Protein AF-A0A399Y6B8-F1 (afdb_monomer)

Foldseek 3Di:
DPDQADFQDFDDAAEEEFAAAPFADAQAKDKDQALVSVCVHGPVPVPDGALRNVLQVLLRLLANGMYIYHHFPHHDLCRLQPDLAGTRPLSDDDQHAEYEYRNDALVCLVSVQSVLVVCVVNLHAYEHEHDQPDALVNLLVSLVSNDPNQLRYQYEDHFFWAADPNDTDTHTCRSNLNNLCNNVVVLNNLDQCWDPSNAGGRTQFGSDAHDPVSLVVCLLQNYWYWHQDPVGIGTGHFFTNCLNPDPDPLSTGNSNVSLVSSLLVSLQVSLLVLAQAQPDPCNQVSSQVSSLVVQVVCVVSVQFDDPDSVQAKGKGWDCVAADPVCNVVQWTKIWMWGHRDGGNDTDIDIDIDHNYHPPLQDADAPVVLVVVQVVVCSSSVHEEDEDELVVLADPDPVSNLVSLLVVLQVCLSRVGAYEYEQVVVRVVDVPRSVSNVVSCVVSVHHYHHYHPDD

Structure (mmCIF, N/CA/C/O backbone):
data_AF-A0A399Y6B8-F1
#
_entry.id   AF-A0A399Y6B8-F1
#
loop_
_atom_site.group_PDB
_atom_site.id
_atom_site.type_symbol
_atom_site.label_atom_id
_atom_site.label_alt_id
_atom_site.label_comp_id
_atom_site.label_asym_id
_atom_site.label_entity_id
_atom_site.label_seq_id
_atom_site.pdbx_PDB_ins_code
_atom_site.Cartn_x
_atom_site.Cartn_y
_atom_site.Cartn_z
_atom_site.occupancy
_atom_site.B_iso_or_equiv
_atom_site.auth_seq_id
_atom_site.auth_comp_id
_atom_site.auth_asym_id
_atom_site.auth_atom_id
_atom_site.pdbx_PDB_model_num
ATOM 1 N N . MET A 1 1 ? 26.003 -19.793 -24.626 1.00 38.78 1 MET A N 1
ATOM 2 C CA . MET A 1 1 ? 24.559 -19.650 -24.885 1.00 38.78 1 MET A CA 1
ATOM 3 C C . MET A 1 1 ? 23.983 -18.929 -23.680 1.00 38.78 1 MET A C 1
ATOM 5 O O . MET A 1 1 ? 23.964 -19.513 -22.605 1.00 38.78 1 MET A O 1
ATOM 9 N N . GLN A 1 2 ? 23.714 -17.629 -23.793 1.00 49.53 2 GLN A N 1
ATOM 10 C CA . GLN A 1 2 ? 23.187 -16.850 -22.671 1.00 49.53 2 GLN A CA 1
ATOM 11 C C . GLN A 1 2 ? 21.729 -17.277 -22.486 1.00 49.53 2 GLN A C 1
ATOM 13 O O . GLN A 1 2 ? 20.959 -17.220 -23.441 1.00 49.53 2 GLN A O 1
ATOM 18 N N . THR A 1 3 ? 21.389 -17.809 -21.315 1.00 57.38 3 THR A N 1
ATOM 19 C CA . THR A 1 3 ? 20.020 -18.220 -20.988 1.00 57.38 3 THR A CA 1
ATOM 20 C C . THR A 1 3 ? 19.087 -17.023 -21.138 1.00 57.38 3 THR A C 1
ATOM 22 O O . THR A 1 3 ? 19.416 -15.925 -20.676 1.00 57.38 3 THR A O 1
ATOM 25 N N . ASP A 1 4 ? 17.958 -17.227 -21.814 1.00 74.12 4 ASP A N 1
ATOM 26 C CA . ASP A 1 4 ? 16.903 -16.222 -21.922 1.00 74.12 4 ASP A CA 1
ATOM 27 C C . ASP A 1 4 ? 16.467 -15.819 -20.498 1.00 74.12 4 ASP A C 1
ATOM 29 O O . ASP A 1 4 ? 16.208 -16.713 -19.685 1.00 74.12 4 ASP A O 1
ATOM 33 N N . PRO A 1 5 ? 16.498 -14.525 -20.126 1.00 75.12 5 PRO A N 1
ATOM 34 C CA . PRO A 1 5 ? 16.112 -14.098 -18.786 1.00 75.12 5 PRO A CA 1
ATOM 35 C C . PRO A 1 5 ? 14.678 -14.511 -18.450 1.00 75.12 5 PRO A C 1
ATOM 37 O O . PRO A 1 5 ? 13.827 -14.618 -19.331 1.00 75.12 5 PRO A O 1
ATOM 40 N N . ALA A 1 6 ? 14.423 -14.734 -17.161 1.00 82.06 6 ALA A N 1
ATOM 41 C CA . ALA A 1 6 ? 13.108 -15.119 -16.666 1.00 82.06 6 ALA A CA 1
ATOM 42 C C . ALA A 1 6 ? 12.025 -14.093 -17.067 1.00 82.06 6 ALA A C 1
ATOM 44 O O . ALA A 1 6 ? 12.330 -12.908 -17.238 1.00 82.06 6 ALA A O 1
ATOM 45 N N . PRO A 1 7 ? 10.762 -14.528 -17.226 1.00 88.88 7 PRO A N 1
ATOM 46 C CA . PRO A 1 7 ? 9.652 -13.603 -17.412 1.00 88.88 7 PRO A CA 1
ATOM 47 C C . PRO A 1 7 ? 9.499 -12.685 -16.193 1.00 88.88 7 PRO A C 1
ATOM 49 O O . PRO A 1 7 ? 9.866 -13.049 -15.075 1.00 88.88 7 PRO A O 1
ATOM 52 N N . VAL A 1 8 ? 8.914 -11.508 -16.413 1.00 92.12 8 VAL A N 1
ATOM 53 C CA . VAL A 1 8 ? 8.528 -10.599 -15.329 1.00 92.12 8 VAL A CA 1
ATOM 54 C C . VAL A 1 8 ? 7.419 -11.262 -14.517 1.00 92.12 8 VAL A C 1
ATOM 56 O O . VAL A 1 8 ? 6.398 -11.675 -15.073 1.00 92.12 8 VAL A O 1
ATOM 59 N N . LEU A 1 9 ? 7.623 -11.361 -13.206 1.00 89.94 9 LEU A N 1
ATOM 60 C CA . LEU A 1 9 ? 6.633 -11.893 -12.277 1.00 89.94 9 LEU A CA 1
ATOM 61 C C . LEU A 1 9 ? 5.966 -10.748 -11.504 1.00 89.94 9 LEU A C 1
ATOM 63 O O . LEU A 1 9 ? 6.620 -9.738 -11.245 1.00 89.94 9 LEU A O 1
ATOM 67 N N . PRO A 1 10 ? 4.685 -10.895 -11.121 1.00 87.69 10 PRO A N 1
ATOM 68 C CA . PRO A 1 10 ? 4.019 -9.942 -10.241 1.00 87.69 10 PRO A CA 1
ATOM 69 C C . PRO A 1 10 ? 4.766 -9.804 -8.906 1.00 87.69 10 PRO A C 1
ATOM 71 O O . PRO A 1 10 ? 5.026 -10.805 -8.237 1.00 87.69 10 PRO A O 1
ATOM 74 N N . ALA A 1 11 ? 5.068 -8.572 -8.503 1.00 85.56 11 ALA A N 1
ATOM 75 C CA . ALA A 1 11 ? 5.650 -8.278 -7.199 1.00 85.56 11 ALA A CA 1
ATOM 76 C C . ALA A 1 11 ? 4.676 -8.661 -6.063 1.00 85.56 11 ALA A C 1
ATOM 78 O O . ALA A 1 11 ? 3.463 -8.446 -6.203 1.00 85.56 11 ALA A O 1
ATOM 79 N N . PRO A 1 12 ? 5.172 -9.208 -4.935 1.00 80.44 12 PRO A N 1
ATOM 80 C CA . PRO A 1 12 ? 4.326 -9.576 -3.804 1.00 80.44 12 PRO A CA 1
ATOM 81 C C . PRO A 1 12 ? 3.680 -8.341 -3.160 1.00 80.44 12 PRO A C 1
ATOM 83 O O . PRO A 1 12 ? 4.270 -7.263 -3.100 1.00 80.44 12 PRO A O 1
ATOM 86 N N . SER A 1 13 ? 2.463 -8.506 -2.639 1.00 83.31 13 SER A N 1
ATOM 87 C CA . SER A 1 13 ? 1.695 -7.442 -1.979 1.00 83.31 13 SER A CA 1
ATOM 88 C C . SER A 1 13 ? 1.702 -7.633 -0.460 1.00 83.31 13 SER A C 1
ATOM 90 O O . SER A 1 13 ? 0.689 -8.004 0.129 1.00 83.31 13 SER A O 1
ATOM 92 N N . THR A 1 14 ? 2.833 -7.358 0.190 1.00 90.25 14 THR A N 1
ATOM 93 C CA . THR A 1 14 ? 2.952 -7.459 1.655 1.00 90.25 14 THR A CA 1
ATOM 94 C C . THR A 1 14 ? 2.228 -6.301 2.351 1.00 90.25 14 THR A C 1
ATOM 96 O O . THR A 1 14 ? 2.382 -5.144 1.938 1.00 90.25 14 THR A O 1
ATOM 99 N N . THR A 1 15 ? 1.485 -6.600 3.422 1.00 97.06 15 THR A N 1
ATOM 100 C CA . THR A 1 15 ? 0.940 -5.604 4.362 1.00 97.06 15 THR A CA 1
ATOM 101 C C . THR A 1 15 ? 1.809 -5.554 5.616 1.00 97.06 15 THR A C 1
ATOM 103 O O . THR A 1 15 ? 2.129 -6.597 6.188 1.00 97.06 15 THR A O 1
ATOM 106 N N . ALA A 1 16 ? 2.190 -4.353 6.045 1.00 98.12 16 ALA A N 1
ATOM 107 C CA . ALA A 1 16 ? 2.964 -4.120 7.255 1.00 98.12 16 ALA A CA 1
ATOM 108 C C . ALA A 1 16 ? 2.113 -3.446 8.338 1.00 98.12 16 ALA A C 1
ATOM 110 O O . ALA A 1 16 ? 1.445 -2.444 8.075 1.00 98.12 16 ALA A O 1
ATOM 111 N N . PHE A 1 17 ? 2.187 -3.967 9.560 1.00 98.75 17 PHE A N 1
ATOM 112 C CA . PHE A 1 17 ? 1.566 -3.402 10.752 1.00 98.75 17 PHE A CA 1
ATOM 113 C C . PHE A 1 17 ? 2.637 -2.969 11.741 1.00 98.75 17 PHE A C 1
ATOM 115 O O . PHE A 1 17 ? 3.574 -3.719 12.022 1.00 98.75 17 PHE A O 1
ATOM 122 N N . VAL A 1 18 ? 2.475 -1.776 12.304 1.00 98.62 18 VAL A N 1
ATOM 123 C CA . VAL A 1 18 ? 3.357 -1.256 13.350 1.00 98.62 18 VAL A CA 1
ATOM 124 C C . VAL A 1 18 ? 2.509 -0.697 14.477 1.00 98.62 18 VAL A C 1
ATOM 126 O O . VAL A 1 18 ? 1.580 0.067 14.227 1.00 98.62 18 VAL A O 1
ATOM 129 N N . GLY A 1 19 ? 2.825 -1.051 15.717 1.00 97.75 19 GLY A N 1
ATOM 130 C CA . GLY A 1 19 ? 2.137 -0.497 16.879 1.00 97.75 19 GLY A CA 1
ATOM 131 C C . GLY A 1 19 ? 2.473 -1.212 18.183 1.00 97.75 19 GLY A C 1
ATOM 132 O O . GLY A 1 19 ? 3.302 -2.125 18.200 1.00 97.75 19 GLY A O 1
ATOM 133 N N . PRO A 1 20 ? 1.849 -0.810 19.297 1.00 96.00 20 PRO A N 1
ATOM 134 C CA . PRO A 1 20 ? 2.116 -1.413 20.593 1.00 96.00 20 PRO A CA 1
ATOM 135 C C . PRO A 1 20 ? 1.475 -2.802 20.698 1.00 96.00 20 PRO A C 1
ATOM 137 O O . PRO A 1 20 ? 0.312 -2.981 20.351 1.00 96.00 20 PRO A O 1
ATOM 140 N N . ALA A 1 21 ? 2.197 -3.761 21.271 1.00 95.75 21 ALA A N 1
ATOM 141 C CA . ALA A 1 21 ? 1.673 -5.065 21.691 1.00 95.75 21 ALA A CA 1
ATOM 142 C C . ALA A 1 21 ? 2.100 -5.370 23.133 1.00 95.75 21 ALA A C 1
ATOM 144 O O . ALA A 1 21 ? 3.088 -4.810 23.626 1.00 95.75 21 ALA A O 1
ATOM 145 N N . ALA A 1 22 ? 1.372 -6.262 23.808 1.00 93.56 22 ALA A N 1
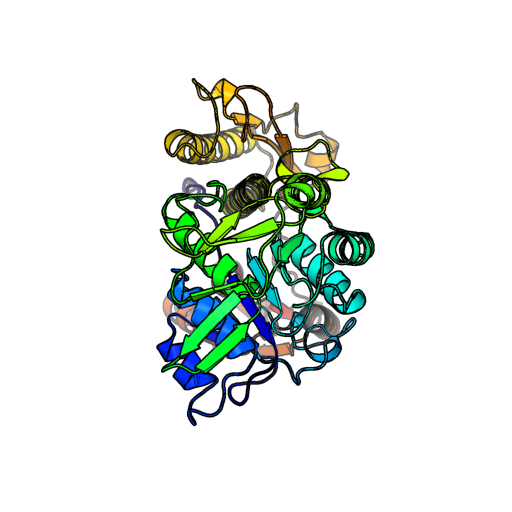ATOM 146 C CA . ALA A 1 22 ? 1.707 -6.703 25.163 1.00 93.56 22 ALA A CA 1
ATOM 147 C C . ALA A 1 22 ? 2.935 -7.635 25.181 1.00 93.56 22 ALA A C 1
ATOM 149 O O . ALA A 1 22 ? 3.829 -7.469 26.015 1.00 93.56 22 ALA A O 1
ATOM 150 N N . HIS A 1 23 ? 3.022 -8.552 24.214 1.00 94.81 23 HIS A N 1
ATOM 151 C CA . HIS A 1 23 ? 4.106 -9.531 24.074 1.00 94.81 23 HIS A CA 1
ATOM 152 C C . HIS A 1 23 ? 4.770 -9.444 22.700 1.00 94.81 23 HIS A C 1
ATOM 154 O O . HIS A 1 23 ? 4.447 -8.565 21.911 1.00 94.81 23 HIS A O 1
ATOM 160 N N . GLY A 1 24 ? 5.727 -10.330 22.430 1.00 93.38 24 GLY A N 1
ATOM 161 C CA . GLY A 1 24 ? 6.474 -10.373 21.175 1.00 93.38 24 GLY A CA 1
ATOM 162 C C . GLY A 1 24 ?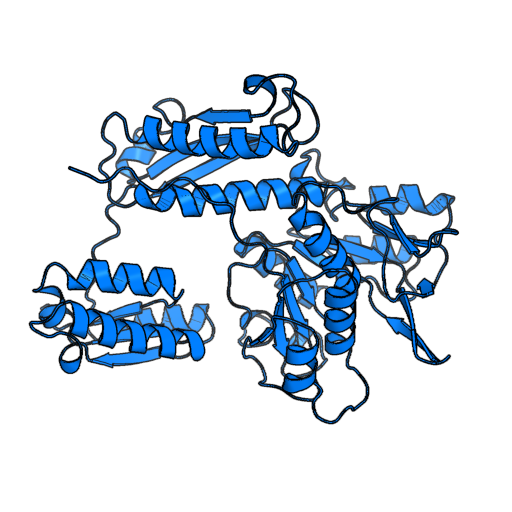 7.732 -9.497 21.181 1.00 93.38 24 GLY A C 1
ATOM 163 O O . GLY A 1 24 ? 7.926 -8.672 22.083 1.00 93.38 24 GLY A O 1
ATOM 164 N N . PRO A 1 25 ? 8.630 -9.689 20.204 1.00 92.31 25 PRO A N 1
ATOM 165 C CA . PRO A 1 25 ? 9.885 -8.958 20.145 1.00 92.31 25 PRO A CA 1
ATOM 166 C C . PRO A 1 25 ? 9.651 -7.488 19.780 1.00 92.31 25 PRO A C 1
ATOM 168 O O . PRO A 1 25 ? 8.952 -7.181 18.820 1.00 92.31 25 PRO A O 1
ATOM 171 N N . VAL A 1 26 ? 10.244 -6.581 20.553 1.00 92.94 26 VAL A N 1
ATOM 172 C CA . VAL A 1 26 ? 10.183 -5.134 20.302 1.00 92.94 26 VAL A CA 1
ATOM 173 C C . VAL A 1 26 ? 11.139 -4.773 19.170 1.00 92.94 26 VAL A C 1
ATOM 175 O O . VAL A 1 26 ? 12.270 -5.258 19.150 1.00 92.94 26 VAL A O 1
ATOM 178 N N . ASP A 1 27 ? 10.685 -3.924 18.249 1.00 88.12 27 ASP A N 1
ATOM 179 C CA . ASP A 1 27 ? 11.457 -3.386 17.125 1.00 88.12 27 ASP A CA 1
ATOM 180 C C . ASP A 1 27 ? 12.071 -4.453 16.205 1.00 88.12 27 ASP A C 1
ATOM 182 O O . ASP A 1 27 ? 13.015 -4.182 15.463 1.00 88.12 27 ASP A O 1
ATOM 186 N N . MET A 1 28 ? 11.522 -5.671 16.221 1.00 87.56 28 MET A N 1
ATOM 187 C CA . MET A 1 28 ? 11.885 -6.723 15.279 1.00 87.56 28 MET A CA 1
ATOM 188 C C . MET A 1 28 ? 10.677 -7.114 14.430 1.00 87.56 28 MET A C 1
ATOM 190 O O . MET A 1 28 ? 9.595 -7.336 14.979 1.00 87.56 28 MET A O 1
ATOM 194 N N . PRO A 1 29 ? 10.847 -7.242 13.105 1.00 91.94 29 PRO A N 1
ATOM 195 C CA . PRO A 1 29 ? 9.776 -7.694 12.238 1.00 91.94 29 PRO A CA 1
ATOM 196 C C . PRO A 1 29 ? 9.503 -9.181 12.431 1.00 91.94 29 PRO A C 1
ATOM 198 O O . PRO A 1 29 ? 10.412 -10.011 12.383 1.00 91.94 29 PRO A O 1
ATOM 201 N N . VAL A 1 30 ? 8.227 -9.517 12.580 1.00 91.94 30 VAL A N 1
ATOM 202 C CA . VAL A 1 30 ? 7.742 -10.895 12.607 1.00 91.94 30 VAL A CA 1
ATOM 203 C C . VAL A 1 30 ? 6.808 -11.099 11.423 1.00 91.94 30 VAL A C 1
ATOM 205 O O . VAL A 1 30 ? 5.856 -10.344 11.236 1.00 91.94 30 VAL A O 1
ATOM 208 N N . ARG A 1 31 ? 7.089 -12.112 10.601 1.00 94.88 31 ARG A N 1
ATOM 209 C CA . ARG A 1 31 ? 6.158 -12.562 9.560 1.00 94.88 31 ARG A CA 1
ATOM 210 C C . ARG A 1 31 ? 5.098 -13.445 10.199 1.00 94.88 31 ARG A C 1
ATOM 212 O O . ARG A 1 31 ? 5.444 -14.383 10.908 1.00 94.88 31 ARG A O 1
ATOM 219 N N . ILE A 1 32 ? 3.844 -13.130 9.923 1.00 93.44 32 ILE A N 1
ATOM 220 C CA . ILE A 1 32 ? 2.668 -13.804 10.459 1.00 93.44 32 ILE A CA 1
ATOM 221 C C . ILE A 1 32 ? 1.870 -14.342 9.269 1.00 93.44 32 ILE A C 1
ATOM 223 O O . ILE A 1 32 ? 1.490 -13.562 8.388 1.00 93.44 32 ILE A O 1
ATOM 227 N N . ALA A 1 33 ? 1.650 -15.658 9.222 1.00 92.81 33 ALA A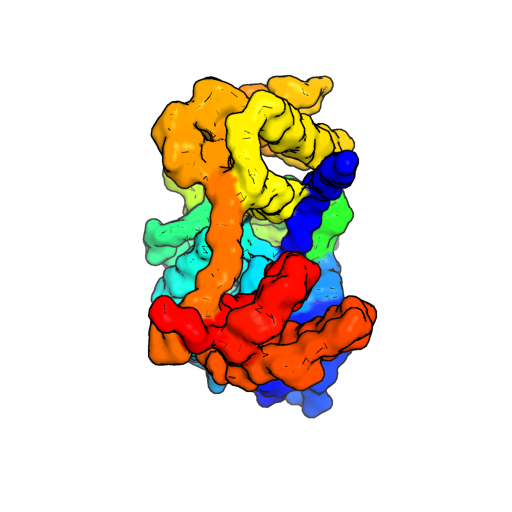 N 1
ATOM 228 C CA . ALA A 1 33 ? 0.925 -16.307 8.129 1.00 92.81 33 ALA A CA 1
ATOM 229 C C . ALA A 1 33 ? -0.584 -16.404 8.395 1.00 92.81 33 ALA A C 1
ATOM 231 O O . ALA A 1 33 ? -1.370 -16.513 7.459 1.00 92.81 33 ALA A O 1
ATOM 232 N N . ASP A 1 34 ? -1.008 -16.350 9.655 1.00 94.56 34 ASP A N 1
ATOM 233 C CA . ASP A 1 34 ? -2.416 -16.347 10.035 1.00 94.56 34 ASP A CA 1
ATOM 234 C C . ASP A 1 34 ? -2.641 -15.707 11.416 1.00 94.56 34 ASP A C 1
ATOM 236 O O . ASP A 1 34 ? -1.721 -15.242 12.090 1.00 94.56 34 ASP A O 1
ATOM 240 N N . LEU A 1 35 ? -3.898 -15.671 11.859 1.00 95.50 35 LEU A N 1
ATOM 241 C CA . LEU A 1 35 ? -4.234 -15.118 13.167 1.00 95.50 35 LEU A CA 1
ATOM 242 C C . LEU A 1 35 ? -3.664 -15.945 14.337 1.00 95.50 35 LEU A C 1
ATOM 244 O O . LEU A 1 35 ? -3.378 -15.382 15.394 1.00 95.50 35 LEU A O 1
ATOM 248 N N . ALA A 1 36 ? -3.489 -17.260 14.182 1.00 95.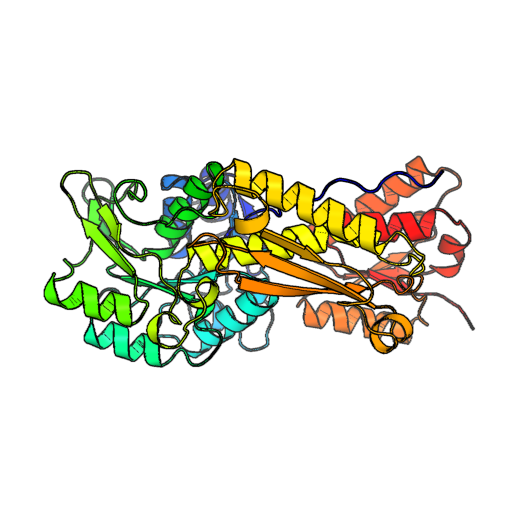88 36 ALA A N 1
ATOM 249 C CA . ALA A 1 36 ? -2.966 -18.105 15.254 1.00 95.88 36 ALA A CA 1
ATOM 250 C C . ALA A 1 36 ? -1.491 -17.783 15.537 1.00 95.88 36 ALA A C 1
ATOM 252 O O . ALA A 1 36 ? -1.112 -17.671 16.705 1.00 95.88 36 ALA A O 1
ATOM 253 N N . ASP A 1 37 ? -0.698 -17.535 14.491 1.00 95.44 37 ASP A N 1
ATOM 254 C CA . ASP A 1 37 ? 0.680 -17.043 14.600 1.00 95.44 37 ASP A CA 1
ATOM 255 C C . ASP A 1 37 ? 0.750 -15.711 15.370 1.00 95.44 37 ASP A C 1
ATOM 257 O O . ASP A 1 37 ? 1.610 -15.527 16.243 1.00 95.44 37 ASP A O 1
ATOM 261 N N . HIS A 1 38 ? -0.172 -14.782 15.075 1.00 96.44 38 HIS A N 1
ATOM 262 C CA . HIS A 1 38 ? -0.243 -13.484 15.758 1.00 96.44 38 HIS A CA 1
ATOM 263 C C . HIS A 1 38 ? -0.544 -13.658 17.244 1.00 96.44 38 HIS A C 1
ATOM 265 O O . HIS A 1 38 ? 0.188 -13.143 18.091 1.00 96.44 38 HIS A O 1
ATOM 271 N N . VAL A 1 39 ? -1.589 -14.425 17.569 1.00 96.31 39 VAL A N 1
ATOM 272 C CA . VAL A 1 39 ? -2.002 -14.676 18.955 1.00 96.31 39 VAL A CA 1
ATOM 273 C C . VAL A 1 39 ? -0.887 -15.368 19.736 1.00 96.31 39 VAL A C 1
ATOM 275 O O . VAL A 1 39 ? -0.581 -14.946 20.850 1.00 96.31 39 VAL A O 1
ATOM 278 N N . ALA A 1 40 ? -0.222 -16.367 19.152 1.00 96.00 40 ALA A N 1
ATOM 279 C CA . ALA A 1 40 ? 0.886 -17.065 19.799 1.00 96.00 40 ALA A CA 1
ATOM 280 C C . ALA A 1 40 ? 2.083 -16.141 20.095 1.00 96.00 40 ALA A C 1
ATOM 282 O O . ALA A 1 40 ? 2.751 -16.306 21.116 1.00 96.00 40 ALA A O 1
ATOM 283 N N . THR A 1 41 ? 2.351 -15.164 19.224 1.00 95.38 41 THR A N 1
ATOM 284 C CA . THR A 1 41 ? 3.524 -14.285 19.340 1.00 95.38 41 THR A CA 1
ATOM 285 C C . THR A 1 41 ? 3.267 -13.056 20.213 1.00 95.38 41 THR A C 1
ATOM 287 O O . THR A 1 41 ? 4.085 -12.716 21.072 1.00 95.38 41 THR A O 1
ATOM 290 N N . PHE A 1 42 ? 2.149 -12.366 19.985 1.00 96.31 42 PHE A N 1
ATOM 291 C CA . PHE A 1 42 ? 1.874 -11.038 20.541 1.00 96.31 42 PHE A CA 1
ATOM 292 C C . PHE A 1 42 ? 0.807 -11.046 21.646 1.00 96.31 42 PHE A C 1
ATOM 294 O O . PHE A 1 42 ? 0.802 -10.138 22.486 1.00 96.31 42 PHE A O 1
ATOM 301 N N . ARG A 1 43 ? -0.024 -12.100 21.723 1.00 95.06 43 ARG A N 1
ATOM 302 C CA . ARG A 1 43 ? -1.124 -12.237 22.697 1.00 95.06 43 ARG A CA 1
ATOM 303 C C . ARG A 1 43 ? -1.185 -13.601 23.437 1.00 95.06 43 ARG A C 1
ATOM 305 O O . ARG A 1 43 ? -2.294 -14.090 23.671 1.00 95.06 43 ARG A O 1
ATOM 312 N N . PRO A 1 44 ? -0.057 -14.215 23.863 1.00 93.75 44 PRO A N 1
ATOM 313 C CA . PRO A 1 44 ? -0.042 -15.571 24.432 1.00 93.75 44 PRO A CA 1
ATOM 314 C C . PRO A 1 44 ? -0.845 -15.707 25.734 1.00 93.75 44 PRO A C 1
ATOM 316 O O . PRO A 1 44 ? -1.447 -16.748 25.982 1.00 93.75 44 PRO A O 1
ATOM 319 N N . ASP A 1 45 ? -0.903 -14.644 26.538 1.00 91.56 45 ASP A N 1
ATOM 320 C CA . ASP A 1 45 ? -1.556 -14.658 27.852 1.00 91.56 45 ASP A CA 1
ATOM 321 C C . ASP A 1 45 ? -3.066 -14.372 27.784 1.00 91.56 45 ASP A C 1
ATOM 323 O O . ASP A 1 45 ? -3.742 -14.341 28.812 1.00 91.56 45 ASP A O 1
ATOM 327 N N . GLY A 1 46 ? -3.609 -14.11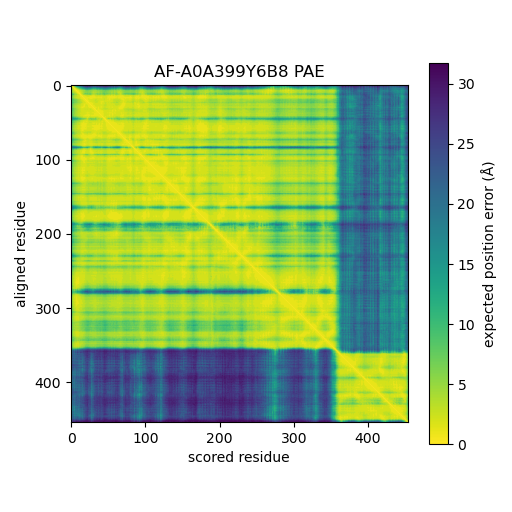4 26.586 1.00 86.12 46 GLY A N 1
ATOM 328 C CA . GLY A 1 46 ? -5.032 -13.810 26.403 1.00 86.12 46 GLY A CA 1
ATOM 329 C C . GLY A 1 46 ? -5.499 -12.511 27.072 1.00 86.12 46 GLY A C 1
ATOM 330 O O . GLY A 1 46 ? -6.693 -12.354 27.314 1.00 86.12 46 GLY A O 1
ATOM 331 N N . GLY A 1 47 ? -4.575 -11.595 27.386 1.00 88.31 47 GLY A N 1
ATOM 332 C CA . GLY A 1 47 ? -4.895 -10.260 27.894 1.00 88.31 47 GLY A CA 1
ATOM 333 C C . GLY A 1 47 ? -5.729 -9.424 26.908 1.00 88.31 47 GLY A C 1
ATOM 334 O O . GLY A 1 47 ? -5.927 -9.839 25.763 1.00 88.31 47 GLY A O 1
ATOM 335 N N . PRO A 1 48 ? -6.215 -8.243 27.337 1.00 89.62 48 PRO A N 1
ATOM 336 C CA . PRO A 1 48 ? -7.023 -7.380 26.481 1.00 89.62 48 PRO A CA 1
ATOM 337 C C . PRO A 1 48 ? -6.250 -6.993 25.207 1.00 89.62 48 PRO A C 1
ATOM 339 O O . PRO A 1 48 ? -5.051 -6.706 25.304 1.00 89.62 48 PRO A O 1
ATOM 342 N N . PRO A 1 49 ? -6.908 -6.975 24.033 1.00 91.94 49 PRO A N 1
ATOM 343 C CA . PRO A 1 49 ? -6.241 -6.676 22.773 1.00 91.94 49 PRO A CA 1
ATOM 344 C C . PRO A 1 49 ? -5.752 -5.226 22.749 1.00 91.94 49 PRO A C 1
ATOM 346 O O . PRO A 1 49 ? -6.455 -4.301 23.164 1.00 91.94 49 PRO A O 1
ATOM 349 N N . THR A 1 50 ? -4.536 -5.010 22.249 1.00 94.56 50 THR A N 1
ATOM 350 C CA . THR A 1 50 ? -4.068 -3.664 21.909 1.00 94.56 50 THR A CA 1
ATOM 351 C C . THR A 1 50 ? -4.657 -3.208 20.571 1.00 94.56 50 THR A C 1
ATOM 353 O O . THR A 1 50 ? -5.216 -3.995 19.809 1.00 94.56 50 THR A O 1
ATOM 356 N N . ALA A 1 51 ? -4.457 -1.933 20.220 1.00 92.50 51 ALA A N 1
ATOM 357 C CA . ALA A 1 51 ? -4.823 -1.434 18.893 1.00 92.50 51 ALA A CA 1
ATOM 358 C C . ALA A 1 51 ? -4.142 -2.218 17.751 1.00 92.50 51 ALA A C 1
ATOM 360 O O . ALA A 1 51 ? -4.724 -2.354 16.675 1.00 92.50 51 ALA A O 1
ATOM 361 N N . LEU A 1 52 ? -2.920 -2.725 17.972 1.00 97.12 52 LEU A N 1
ATOM 362 C CA . LEU A 1 52 ? -2.212 -3.552 16.992 1.00 97.12 52 LEU A CA 1
ATOM 363 C C . LEU A 1 52 ? -2.882 -4.919 16.847 1.00 97.12 52 LEU A C 1
ATOM 365 O O . LEU A 1 52 ? -3.098 -5.360 15.720 1.00 97.12 52 LEU A O 1
ATOM 369 N N . ASP A 1 53 ? -3.248 -5.548 17.966 1.00 96.62 53 ASP A N 1
ATOM 370 C CA . ASP A 1 53 ? -3.929 -6.845 17.965 1.00 96.62 53 ASP A CA 1
ATOM 371 C C . ASP A 1 53 ? -5.244 -6.769 17.192 1.00 96.62 53 ASP A C 1
ATOM 373 O O . ASP A 1 53 ? -5.457 -7.526 16.248 1.00 96.62 53 ASP A O 1
ATOM 377 N N . THR A 1 54 ? -6.070 -5.771 17.502 1.00 95.81 54 THR A N 1
ATOM 378 C CA . THR A 1 54 ? -7.348 -5.548 16.822 1.00 95.81 54 THR A CA 1
ATOM 379 C C . THR A 1 54 ? -7.182 -5.277 15.324 1.00 95.81 54 THR A C 1
ATOM 381 O O . THR A 1 54 ? -7.967 -5.770 14.511 1.00 95.81 54 THR A O 1
ATOM 384 N N . ALA A 1 55 ? -6.164 -4.507 14.923 1.00 98.12 55 ALA A N 1
ATOM 385 C CA . ALA A 1 55 ? -5.910 -4.231 13.510 1.00 98.12 55 ALA A CA 1
ATOM 386 C C . ALA A 1 55 ? -5.536 -5.508 12.734 1.00 98.12 55 ALA A C 1
ATOM 388 O O . ALA A 1 55 ? -6.041 -5.721 11.629 1.00 98.12 55 ALA A O 1
ATOM 389 N N . VAL A 1 56 ? -4.690 -6.365 13.316 1.00 98.25 56 VAL A N 1
ATOM 390 C CA . VAL A 1 56 ? -4.267 -7.637 12.708 1.00 98.25 56 VAL A CA 1
ATOM 391 C C . VAL A 1 56 ? -5.409 -8.664 12.705 1.00 98.25 56 VAL A C 1
ATOM 393 O O . VAL A 1 56 ? -5.626 -9.345 11.702 1.00 98.25 56 VAL A O 1
ATOM 396 N N . GLU A 1 57 ? -6.202 -8.736 13.774 1.00 97.19 57 GLU A N 1
ATOM 397 C CA . GLU A 1 57 ? -7.411 -9.567 13.848 1.00 97.19 57 GLU A CA 1
ATOM 398 C C . GLU A 1 57 ? -8.405 -9.217 12.737 1.00 97.19 57 GLU A C 1
ATOM 400 O O . GLU A 1 57 ? -8.843 -10.091 11.981 1.00 97.19 57 GLU A O 1
ATOM 405 N N . LEU A 1 58 ? -8.704 -7.926 12.569 1.00 97.94 58 LEU A N 1
ATOM 406 C CA . LEU A 1 58 ? -9.587 -7.458 11.506 1.00 97.94 58 LEU A CA 1
ATOM 407 C C . LEU A 1 58 ? -9.001 -7.675 10.112 1.00 97.94 58 LEU A C 1
ATOM 409 O O . LEU A 1 58 ? -9.765 -7.965 9.189 1.00 97.94 58 LEU A O 1
ATOM 413 N N . PHE A 1 59 ? -7.683 -7.569 9.947 1.00 98.38 59 PHE A N 1
ATOM 414 C CA . PHE A 1 59 ? -7.008 -7.870 8.686 1.00 98.38 59 PHE A CA 1
ATOM 415 C C . PHE A 1 59 ? -7.280 -9.308 8.241 1.00 98.38 59 PHE A C 1
ATOM 417 O O . PHE A 1 59 ? -7.815 -9.520 7.149 1.00 98.38 59 PHE A O 1
ATOM 424 N N . PHE A 1 60 ? -7.004 -10.290 9.101 1.00 98.00 60 PHE A N 1
ATOM 425 C CA . PHE A 1 60 ? -7.244 -11.699 8.782 1.00 98.00 60 PHE A CA 1
ATOM 426 C C . PHE A 1 60 ? -8.739 -12.012 8.639 1.00 98.00 60 PHE A C 1
ATOM 428 O O . PHE A 1 60 ? -9.138 -12.678 7.681 1.00 98.00 60 PHE A O 1
ATOM 435 N N . ALA A 1 61 ? -9.598 -11.457 9.502 1.00 97.19 61 ALA A N 1
ATOM 436 C CA . ALA A 1 61 ? -11.050 -11.621 9.383 1.00 97.19 61 ALA A CA 1
ATOM 437 C C . ALA A 1 61 ? -11.589 -11.104 8.037 1.00 97.19 61 ALA A C 1
ATOM 439 O O . ALA A 1 61 ? -12.541 -11.657 7.477 1.00 97.19 61 ALA A O 1
ATOM 440 N N . ASN A 1 62 ? -10.955 -10.068 7.482 1.00 96.81 62 ASN A N 1
ATOM 441 C CA . ASN A 1 62 ? -11.306 -9.476 6.198 1.00 96.81 62 ASN A CA 1
ATOM 442 C C . ASN A 1 62 ? -10.558 -10.087 5.006 1.00 96.81 62 ASN A C 1
ATOM 444 O O . ASN A 1 62 ? -10.706 -9.589 3.895 1.00 96.81 62 ASN A O 1
ATOM 448 N N . GLY A 1 63 ? -9.872 -11.217 5.173 1.00 95.00 63 GLY A N 1
ATOM 449 C CA . GLY A 1 63 ? -9.252 -11.955 4.069 1.00 95.00 63 GLY A CA 1
ATOM 450 C C . GLY A 1 63 ? -7.807 -11.562 3.778 1.00 95.00 63 GLY A C 1
ATOM 451 O O . GLY A 1 63 ? -7.317 -11.854 2.691 1.00 95.00 63 GLY A O 1
ATOM 452 N N . GLY A 1 64 ? -7.139 -10.932 4.744 1.00 95.31 64 GLY A N 1
ATOM 453 C CA . GLY A 1 64 ? -5.686 -10.899 4.808 1.00 95.31 64 GLY A CA 1
ATOM 454 C C . GLY A 1 64 ? -5.092 -12.307 4.831 1.00 95.31 64 GLY A C 1
ATOM 455 O O . GLY A 1 64 ? -5.656 -13.202 5.459 1.00 95.31 64 GLY A O 1
ATOM 456 N N . THR A 1 65 ? -3.975 -12.507 4.132 1.00 92.56 65 THR A N 1
ATOM 457 C CA . THR A 1 65 ? -3.324 -13.826 4.008 1.00 92.56 65 THR A CA 1
ATOM 458 C C . THR A 1 65 ? -1.944 -13.893 4.639 1.00 92.56 65 THR A C 1
ATOM 460 O O . THR A 1 65 ? -1.545 -14.948 5.098 1.00 92.56 65 THR A O 1
ATOM 463 N N . GLU A 1 66 ? -1.193 -12.797 4.635 1.00 93.69 66 GLU A N 1
ATOM 464 C CA . GLU A 1 66 ? 0.107 -12.707 5.296 1.00 93.69 66 GLU A CA 1
ATOM 465 C C . GLU A 1 66 ? 0.391 -11.254 5.667 1.00 93.69 66 GLU A C 1
ATOM 467 O O . GLU A 1 66 ? -0.037 -10.322 4.974 1.00 93.69 66 GLU A O 1
ATOM 472 N N . ALA A 1 67 ? 1.127 -11.057 6.754 1.00 96.12 67 ALA A N 1
ATOM 473 C CA . ALA A 1 67 ? 1.526 -9.734 7.200 1.00 96.12 67 ALA A CA 1
ATOM 474 C C . ALA A 1 67 ? 2.917 -9.742 7.832 1.00 96.12 67 ALA A C 1
ATOM 476 O O . ALA A 1 67 ? 3.392 -10.749 8.359 1.00 96.12 67 ALA A O 1
ATOM 477 N N . VAL A 1 68 ? 3.559 -8.578 7.810 1.00 9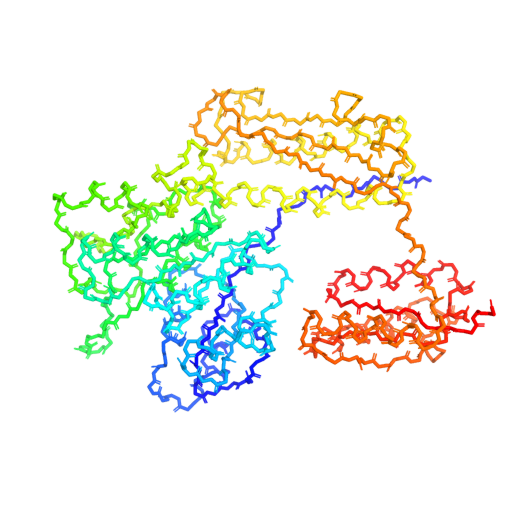7.19 68 VAL A N 1
ATOM 478 C CA . VAL A 1 68 ? 4.715 -8.292 8.659 1.00 97.19 68 VAL A CA 1
ATOM 479 C C . VAL A 1 68 ? 4.242 -7.424 9.813 1.00 97.19 68 VAL A C 1
ATOM 481 O O . VAL A 1 68 ? 3.681 -6.355 9.592 1.00 97.19 68 VAL A O 1
ATOM 484 N N . VAL A 1 69 ? 4.477 -7.873 11.040 1.00 98.25 69 VAL A N 1
ATOM 485 C CA . VAL A 1 69 ? 4.094 -7.164 12.261 1.00 98.25 69 VAL A CA 1
ATOM 486 C C . VAL A 1 69 ? 5.355 -6.719 12.991 1.00 98.25 69 VAL A C 1
ATOM 488 O O . VAL A 1 69 ? 6.252 -7.523 13.244 1.00 98.25 69 VAL A O 1
ATOM 491 N N . VAL A 1 70 ? 5.425 -5.435 13.332 1.00 97.50 70 VAL A N 1
ATOM 492 C CA . VAL A 1 70 ? 6.472 -4.861 14.180 1.00 97.50 70 VAL A CA 1
ATOM 493 C C . VAL A 1 70 ? 5.828 -4.285 15.432 1.00 97.50 70 VAL A C 1
ATOM 495 O O . VAL A 1 70 ? 5.039 -3.340 15.375 1.00 97.50 70 VAL A O 1
ATOM 498 N N . ARG A 1 71 ? 6.214 -4.823 16.587 1.00 97.38 71 ARG A N 1
ATOM 499 C CA . ARG A 1 71 ? 5.866 -4.232 17.876 1.00 97.38 71 ARG A CA 1
ATOM 500 C C . ARG A 1 71 ? 6.755 -3.020 18.141 1.00 97.38 71 ARG A C 1
ATOM 502 O O . ARG A 1 71 ? 7.972 -3.165 18.205 1.00 97.38 71 ARG A O 1
ATOM 509 N N . SER A 1 72 ? 6.159 -1.855 18.362 1.00 96.06 72 SER A N 1
ATOM 510 C CA . SER A 1 72 ? 6.875 -0.652 18.797 1.00 96.06 72 SER A CA 1
ATOM 511 C C . SER A 1 72 ? 7.255 -0.713 20.280 1.00 96.06 72 SER A C 1
ATOM 513 O O . SER A 1 72 ? 6.638 -1.425 21.078 1.00 96.06 72 SER A O 1
ATOM 515 N N . ALA A 1 73 ? 8.245 0.092 20.675 1.00 90.44 73 ALA A N 1
ATOM 516 C CA . ALA A 1 73 ? 8.686 0.223 22.068 1.00 90.44 73 ALA A CA 1
ATOM 517 C C . ALA A 1 73 ? 7.595 0.734 23.033 1.00 90.44 73 ALA A C 1
ATOM 519 O O . ALA A 1 73 ? 7.696 0.546 24.246 1.00 90.44 73 ALA A O 1
ATOM 520 N N . GLY A 1 74 ? 6.546 1.365 22.507 1.00 92.44 74 GLY A N 1
ATOM 521 C CA . GLY A 1 74 ? 5.381 1.791 23.268 1.00 92.44 74 GLY A CA 1
ATOM 522 C C . GLY A 1 74 ? 4.281 2.351 22.371 1.00 92.44 74 GLY A C 1
ATOM 523 O O . GLY A 1 74 ? 4.358 2.264 21.144 1.00 92.44 74 GLY A O 1
ATOM 524 N N . ALA A 1 75 ? 3.234 2.881 23.000 1.00 93.19 75 ALA A N 1
ATOM 525 C CA . ALA A 1 75 ? 2.022 3.335 22.319 1.00 93.19 75 ALA A CA 1
ATOM 526 C C . ALA A 1 75 ? 2.075 4.798 21.856 1.00 93.19 75 ALA A C 1
ATOM 528 O O . ALA A 1 75 ? 1.188 5.224 21.121 1.00 93.19 75 ALA A O 1
ATOM 529 N N . ALA A 1 76 ? 3.072 5.578 22.289 1.00 95.44 76 ALA A N 1
ATOM 530 C CA . ALA A 1 76 ? 3.162 6.970 21.876 1.00 95.44 76 ALA A CA 1
ATOM 531 C C . ALA A 1 76 ? 3.510 7.064 20.372 1.00 95.44 76 ALA A C 1
ATOM 533 O O . ALA A 1 76 ? 4.305 6.258 19.877 1.00 95.44 76 ALA A O 1
ATOM 534 N N . PRO A 1 77 ? 2.947 8.028 19.620 1.00 94.88 77 PRO A N 1
ATOM 535 C CA . PRO A 1 77 ? 3.161 8.134 18.174 1.00 94.88 77 PRO A CA 1
ATOM 536 C C . PRO A 1 77 ? 4.634 8.242 17.759 1.00 94.88 77 PRO A C 1
ATOM 538 O O . PRO A 1 77 ? 5.019 7.706 16.724 1.00 94.88 77 PRO A O 1
ATOM 541 N N . ASP A 1 78 ? 5.468 8.890 18.572 1.00 93.00 78 ASP A N 1
ATOM 542 C CA . ASP A 1 78 ? 6.917 9.020 18.378 1.00 93.00 78 ASP A CA 1
ATOM 543 C C . ASP A 1 78 ? 7.694 7.729 18.689 1.00 93.00 78 ASP A C 1
ATOM 545 O O . ASP A 1 78 ? 8.850 7.596 18.299 1.00 93.00 78 ASP A O 1
ATOM 549 N N . GLN A 1 79 ? 7.068 6.753 19.347 1.00 93.75 79 GLN A N 1
ATOM 550 C CA . GLN A 1 79 ? 7.603 5.400 19.521 1.00 93.75 79 GLN A CA 1
ATOM 551 C C . GLN A 1 79 ? 7.160 4.466 18.389 1.00 93.75 79 GLN A C 1
ATOM 553 O O . GLN A 1 79 ? 7.899 3.557 18.017 1.00 93.75 79 GLN A O 1
ATOM 558 N N . VAL A 1 80 ? 5.961 4.678 17.832 1.00 97.06 80 VAL A N 1
ATOM 559 C CA . VAL A 1 80 ? 5.469 3.943 16.653 1.00 97.06 80 VAL A CA 1
ATOM 560 C C . VAL A 1 80 ? 6.204 4.399 15.390 1.00 97.06 80 VAL A C 1
ATOM 562 O O . VAL A 1 80 ? 6.624 3.570 14.581 1.00 97.06 80 VAL A O 1
ATOM 565 N N . VAL A 1 81 ? 6.424 5.709 15.245 1.00 96.19 81 VAL A N 1
ATOM 566 C CA . VAL A 1 81 ? 7.188 6.322 14.151 1.00 96.19 81 VAL A CA 1
ATOM 567 C C . VAL A 1 81 ? 8.319 7.189 14.724 1.00 96.19 81 VAL A C 1
ATOM 569 O O . VAL A 1 81 ? 8.180 8.411 14.820 1.00 96.19 81 VAL A O 1
ATOM 572 N N . PRO A 1 82 ? 9.460 6.583 15.107 1.00 87.56 82 PRO A N 1
ATOM 573 C CA . PRO A 1 82 ? 10.604 7.330 15.623 1.00 87.56 82 PRO A CA 1
ATOM 574 C C . PRO A 1 82 ? 11.149 8.347 14.619 1.00 87.56 82 PRO A C 1
ATOM 576 O O . PRO A 1 82 ? 11.401 8.032 13.454 1.00 87.56 82 PRO A O 1
ATOM 579 N N . VAL A 1 83 ? 11.393 9.579 15.065 1.00 80.38 83 VAL A N 1
ATOM 580 C CA . VAL A 1 83 ? 11.954 10.634 14.208 1.00 80.38 83 VAL A CA 1
ATOM 581 C C . VAL A 1 83 ? 13.432 10.350 13.937 1.00 80.38 83 VAL A C 1
ATOM 583 O O . VAL A 1 83 ? 14.254 10.408 14.848 1.00 80.38 83 VAL A O 1
ATOM 586 N N . GLY A 1 84 ? 13.780 10.048 12.680 1.00 67.44 84 GLY A N 1
ATOM 587 C CA . GLY A 1 84 ? 15.169 9.833 12.241 1.00 67.44 84 GLY A CA 1
ATOM 588 C C . GLY A 1 84 ? 15.916 8.708 12.976 1.00 67.44 84 GLY A C 1
ATOM 589 O O . GLY A 1 84 ? 17.149 8.715 13.001 1.00 67.44 84 GLY A O 1
ATOM 590 N N . GLY A 1 85 ? 15.183 7.794 13.617 1.00 68.50 85 GLY A N 1
ATOM 591 C CA . GLY A 1 85 ? 15.706 6.808 14.562 1.00 68.50 85 GLY A CA 1
ATOM 592 C C . GLY A 1 85 ? 15.461 5.361 14.143 1.00 68.50 85 GLY A C 1
ATOM 593 O O . GLY A 1 85 ? 14.908 5.097 13.086 1.00 68.50 85 GLY A O 1
ATOM 594 N N . SER A 1 86 ? 15.893 4.428 14.991 1.00 76.00 86 SER A N 1
ATOM 595 C CA . SER A 1 86 ? 15.694 2.978 14.851 1.00 76.00 86 SER A CA 1
ATOM 596 C C . SER A 1 86 ? 14.398 2.517 15.504 1.00 76.00 86 SER A C 1
ATOM 598 O O . SER A 1 86 ? 13.938 3.157 16.446 1.00 76.00 86 SER A O 1
ATOM 600 N N . GLY A 1 87 ? 13.873 1.371 15.070 1.00 82.25 87 GLY A N 1
ATOM 601 C CA . GLY A 1 87 ? 12.683 0.765 15.669 1.00 82.25 87 GLY A CA 1
ATOM 602 C C . GLY A 1 87 ? 11.368 1.301 15.110 1.00 82.25 87 GLY A C 1
ATOM 603 O O . GLY A 1 87 ? 11.355 2.123 14.187 1.00 82.25 87 GLY A O 1
ATOM 604 N N . GLY A 1 88 ? 10.256 0.781 15.630 1.00 92.12 88 GLY A N 1
ATOM 605 C CA . GLY A 1 88 ? 8.910 1.049 15.128 1.00 92.12 88 GLY A CA 1
ATOM 606 C C . GLY A 1 88 ? 8.836 0.878 13.610 1.00 92.12 88 GLY A C 1
ATOM 607 O O . GLY A 1 88 ? 9.270 -0.134 13.059 1.00 92.12 88 GLY A O 1
ATOM 608 N N . LEU A 1 89 ? 8.346 1.906 12.916 1.00 93.75 89 LEU A N 1
ATOM 609 C CA . LEU A 1 89 ? 8.238 1.921 11.456 1.00 93.75 89 LEU A CA 1
ATOM 610 C C . LEU A 1 89 ? 9.540 1.552 10.733 1.00 93.75 89 LEU A C 1
ATOM 612 O O . LEU A 1 89 ? 9.513 0.872 9.707 1.00 93.75 89 LEU A O 1
ATOM 616 N N . HIS A 1 90 ? 10.687 1.986 11.250 1.00 88.12 90 HIS A N 1
ATOM 617 C CA . HIS A 1 90 ? 11.958 1.789 10.559 1.00 88.12 90 HIS A CA 1
ATOM 618 C C . HIS A 1 90 ? 12.508 0.367 10.681 1.00 88.12 90 HIS A C 1
ATOM 620 O O . HIS A 1 90 ? 13.432 0.010 9.957 1.00 88.12 90 HIS A O 1
ATOM 626 N N . ALA A 1 91 ? 11.933 -0.455 11.562 1.00 86.69 91 ALA A N 1
ATOM 627 C CA . ALA A 1 91 ? 12.241 -1.880 11.641 1.00 86.69 91 ALA A CA 1
ATOM 628 C C . ALA A 1 91 ? 11.459 -2.725 10.617 1.00 86.69 91 ALA A C 1
ATOM 630 O O . ALA A 1 91 ? 11.736 -3.917 10.474 1.00 86.69 91 ALA A O 1
ATOM 631 N N . VAL A 1 92 ? 10.501 -2.138 9.886 1.00 87.12 92 VAL A N 1
ATOM 632 C CA . VAL A 1 92 ? 9.743 -2.848 8.848 1.00 87.12 92 VAL A CA 1
ATOM 633 C C . VAL A 1 92 ? 10.643 -3.122 7.629 1.00 87.12 92 VAL A C 1
ATOM 635 O O . VAL A 1 92 ? 11.103 -2.170 6.981 1.00 87.12 92 VAL A O 1
ATOM 638 N N . PRO A 1 93 ? 10.869 -4.399 7.261 1.00 82.31 93 PRO A N 1
ATOM 639 C CA . PRO A 1 93 ? 11.641 -4.758 6.084 1.00 82.31 93 PRO A CA 1
ATOM 640 C C . PRO A 1 93 ? 10.865 -4.393 4.817 1.00 82.31 93 PRO A C 1
ATOM 642 O O . PRO A 1 93 ? 9.704 -4.769 4.656 1.00 82.31 93 PRO A O 1
ATOM 645 N N . GLY A 1 94 ? 11.526 -3.672 3.915 1.00 77.44 94 GLY A N 1
ATOM 646 C CA . GLY A 1 94 ? 11.048 -3.483 2.549 1.00 77.44 94 GLY A CA 1
ATOM 647 C C . GLY A 1 94 ? 11.347 -4.705 1.663 1.00 77.44 94 GLY A C 1
ATOM 648 O O . GLY A 1 94 ? 12.277 -5.460 1.972 1.00 77.44 94 GLY A O 1
ATOM 649 N N . PRO A 1 95 ? 10.604 -4.905 0.561 1.00 84.31 95 PRO A N 1
ATOM 650 C CA . PRO A 1 95 ? 9.473 -4.088 0.120 1.00 84.31 95 PRO A CA 1
ATOM 651 C C . PRO A 1 95 ? 8.144 -4.484 0.788 1.00 84.31 95 PRO A C 1
ATOM 653 O O . PRO A 1 95 ? 7.883 -5.656 1.075 1.00 84.31 95 PRO A O 1
ATOM 656 N N . PHE A 1 96 ? 7.267 -3.498 0.983 1.00 91.06 96 PHE A N 1
ATOM 657 C CA . PHE A 1 96 ? 5.863 -3.692 1.358 1.00 91.06 96 PHE A CA 1
ATOM 658 C C . PHE A 1 96 ? 4.969 -2.727 0.578 1.00 91.06 96 PHE A C 1
ATOM 660 O O . PHE A 1 96 ? 5.421 -1.694 0.106 1.00 91.06 96 PHE A O 1
ATOM 667 N N . SER A 1 97 ? 3.688 -3.068 0.438 1.00 93.69 97 SER A N 1
ATOM 668 C CA . SER A 1 97 ? 2.745 -2.336 -0.424 1.00 93.69 97 SER A CA 1
ATOM 669 C C . SER A 1 97 ? 1.677 -1.562 0.350 1.00 93.69 97 SER A C 1
ATOM 671 O O . SER A 1 97 ? 1.122 -0.587 -0.153 1.00 93.69 97 SER A O 1
ATOM 673 N N . VAL A 1 98 ? 1.382 -1.981 1.582 1.00 97.25 98 VAL A N 1
ATOM 674 C CA . VAL A 1 98 ? 0.375 -1.368 2.455 1.00 97.25 98 VAL A CA 1
ATOM 675 C C . VAL A 1 98 ? 0.968 -1.225 3.849 1.00 97.25 98 VAL A C 1
ATOM 677 O O . VAL A 1 98 ? 1.577 -2.166 4.353 1.00 97.25 98 VAL A O 1
ATOM 680 N N . LEU A 1 99 ? 0.780 -0.061 4.465 1.00 98.69 99 LEU A N 1
ATOM 681 C CA . LEU A 1 99 ? 1.206 0.242 5.826 1.00 98.69 99 LEU A CA 1
ATOM 682 C C . LEU A 1 99 ? -0.002 0.590 6.699 1.00 98.69 99 LEU A C 1
ATOM 684 O O . LEU A 1 99 ? -0.833 1.419 6.319 1.00 98.69 99 LEU A O 1
ATOM 688 N N . VAL A 1 100 ? -0.051 -0.010 7.885 1.00 98.81 100 VAL A N 1
ATOM 689 C CA . VAL A 1 100 ? -1.011 0.281 8.951 1.00 98.81 100 VAL A CA 1
ATOM 690 C C . VAL A 1 100 ? -0.243 0.635 10.223 1.00 98.81 100 VAL A C 1
ATOM 692 O O . VAL A 1 100 ? 0.618 -0.123 10.671 1.00 98.81 100 VAL A O 1
ATOM 695 N N . LEU A 1 101 ? -0.563 1.787 10.815 1.00 98.44 101 LEU A N 1
ATOM 696 C CA . LEU A 1 101 ? 0.037 2.257 12.063 1.00 98.44 101 LEU A CA 1
ATOM 697 C C . LEU A 1 101 ? -1.005 2.238 13.182 1.00 98.44 101 LEU A C 1
ATOM 699 O O . LEU A 1 101 ? -1.803 3.162 13.331 1.00 98.44 101 LEU A O 1
ATOM 703 N N . ALA A 1 102 ? -1.002 1.177 13.978 1.00 96.69 102 ALA A N 1
ATOM 704 C CA . ALA A 1 102 ? -1.971 1.003 15.044 1.00 96.69 102 ALA A CA 1
ATOM 705 C C . ALA A 1 102 ? -1.750 2.030 16.166 1.00 96.69 102 ALA A C 1
ATOM 707 O O . ALA A 1 102 ? -0.680 2.096 16.773 1.00 96.69 102 ALA A O 1
ATOM 708 N N . GLY A 1 103 ? -2.786 2.824 16.446 1.00 91.50 103 GLY A N 1
ATOM 709 C CA . GLY A 1 103 ? -2.745 3.910 17.430 1.00 91.50 103 GLY A CA 1
ATOM 710 C C . GLY A 1 103 ? -2.285 5.265 16.876 1.00 91.50 103 GLY A C 1
ATOM 711 O O . GLY A 1 103 ? -2.305 6.246 17.614 1.00 91.50 103 GLY A O 1
ATOM 712 N N . VAL A 1 104 ? -1.925 5.358 15.590 1.00 96.94 104 VAL A N 1
ATOM 713 C CA . VAL A 1 104 ? -1.561 6.625 14.935 1.00 96.94 104 VAL A CA 1
ATOM 714 C C . VAL A 1 104 ? -2.675 7.057 13.981 1.00 96.94 104 VAL A C 1
ATOM 716 O O . VAL A 1 104 ? -2.880 6.467 12.926 1.00 96.94 104 VAL A O 1
ATOM 719 N N . THR A 1 105 ? -3.375 8.128 14.343 1.00 97.44 105 THR A N 1
ATOM 720 C CA . THR A 1 105 ? -4.379 8.803 13.501 1.00 97.44 105 THR A CA 1
ATOM 721 C C . THR A 1 105 ? -3.821 10.062 12.827 1.00 97.44 105 THR A C 1
ATOM 723 O O . THR A 1 105 ? -2.697 10.493 13.104 1.00 97.44 105 THR A O 1
ATOM 726 N N . ALA A 1 106 ? -4.641 10.719 12.002 1.00 96.88 106 ALA A N 1
ATOM 727 C CA . ALA A 1 106 ? -4.328 12.023 11.406 1.00 96.88 106 ALA A CA 1
ATOM 728 C C . ALA A 1 106 ? -4.101 13.177 12.411 1.00 96.88 106 ALA A C 1
ATOM 730 O O . ALA A 1 106 ? -3.645 14.240 12.000 1.00 96.88 106 ALA A O 1
ATOM 731 N N . GLU A 1 107 ? -4.368 12.990 13.708 1.00 96.56 107 GLU A N 1
ATOM 732 C CA . GLU A 1 107 ? -4.014 13.961 14.764 1.00 96.56 107 GLU A CA 1
ATOM 733 C C . GLU A 1 107 ? -2.517 13.984 15.094 1.00 96.56 107 GLU A C 1
ATOM 735 O O . GLU A 1 107 ? -2.057 14.846 15.842 1.00 96.56 107 GLU A O 1
ATOM 740 N N . HIS A 1 108 ? -1.738 13.068 14.515 1.00 96.69 108 HIS A N 1
ATOM 741 C CA . HIS A 1 108 ? -0.306 12.926 14.760 1.00 96.69 108 HIS A CA 1
ATOM 742 C C . HIS A 1 108 ? 0.506 13.302 13.509 1.00 96.69 108 HIS A C 1
ATOM 744 O O . HIS A 1 108 ? 1.150 12.439 12.904 1.00 96.69 108 HIS A O 1
ATOM 750 N N . PRO A 1 109 ? 0.516 14.581 13.087 1.00 95.25 109 PRO A N 1
ATOM 751 C CA . PRO A 1 109 ? 1.043 14.989 11.783 1.00 95.25 109 PRO A CA 1
ATOM 752 C C . PRO A 1 109 ? 2.518 14.625 11.571 1.00 95.25 109 PRO A C 1
ATOM 754 O O . PRO A 1 109 ? 2.904 14.286 10.456 1.00 95.25 109 PRO A O 1
ATOM 757 N N . LEU A 1 110 ? 3.343 14.630 12.626 1.00 93.50 110 LEU A N 1
ATOM 758 C CA . LEU A 1 110 ? 4.755 14.237 12.527 1.00 93.50 110 LEU A CA 1
ATOM 759 C C . LEU A 1 110 ? 4.934 12.734 12.263 1.00 93.50 110 LEU A C 1
ATOM 761 O O . LEU A 1 110 ? 5.751 12.357 11.426 1.00 93.50 110 LEU A O 1
ATOM 765 N N . ALA A 1 111 ? 4.152 11.884 12.936 1.00 96.19 111 ALA A N 1
ATOM 766 C CA . ALA A 1 111 ? 4.184 10.439 12.710 1.00 96.19 111 ALA A CA 1
ATOM 767 C C . ALA A 1 111 ? 3.642 10.094 11.315 1.00 96.19 111 ALA A C 1
ATOM 769 O O . ALA A 1 111 ? 4.234 9.286 10.604 1.00 96.19 111 ALA A O 1
ATOM 770 N N . VAL A 1 112 ? 2.567 10.765 10.884 1.00 97.88 112 VAL A N 1
ATOM 771 C CA . VAL A 1 112 ? 2.015 10.615 9.529 1.00 97.88 112 VAL A CA 1
ATOM 772 C C . VAL A 1 112 ? 3.029 11.045 8.466 1.00 97.88 112 VAL A C 1
ATOM 774 O O . VAL A 1 112 ? 3.203 10.329 7.485 1.00 97.88 112 VAL A O 1
ATOM 777 N N . ALA A 1 113 ? 3.744 12.157 8.658 1.00 95.62 113 ALA A N 1
ATOM 778 C CA . ALA A 1 113 ? 4.786 12.589 7.726 1.00 95.62 113 ALA A CA 1
ATOM 779 C C . ALA A 1 113 ? 5.909 11.543 7.593 1.00 95.62 113 ALA A C 1
ATOM 781 O O . ALA A 1 113 ? 6.213 11.121 6.480 1.00 95.62 113 ALA A O 1
ATOM 782 N N . GLY A 1 114 ? 6.449 11.043 8.712 1.00 94.62 114 GLY A N 1
ATOM 783 C CA . GLY A 1 114 ? 7.482 9.998 8.685 1.00 94.62 114 GLY A CA 1
ATOM 784 C C . GLY A 1 114 ? 7.002 8.682 8.055 1.00 94.62 114 GLY A C 1
ATOM 785 O O . GLY A 1 114 ? 7.760 8.008 7.356 1.00 94.62 114 GLY A O 1
ATOM 786 N N . ALA A 1 115 ? 5.726 8.337 8.245 1.00 97.06 115 ALA A N 1
ATOM 787 C CA . ALA A 1 115 ? 5.090 7.200 7.588 1.00 97.06 115 ALA A CA 1
ATOM 788 C C . ALA A 1 115 ? 5.019 7.369 6.070 1.00 97.06 115 ALA A C 1
ATOM 790 O O . ALA A 1 115 ? 5.348 6.447 5.325 1.00 97.06 115 ALA A O 1
ATOM 791 N N . LEU A 1 116 ? 4.624 8.554 5.608 1.00 97.50 116 LEU A N 1
ATOM 792 C CA . LEU A 1 116 ? 4.506 8.849 4.187 1.00 97.50 116 LEU A CA 1
ATOM 793 C C . LEU A 1 116 ? 5.862 8.938 3.489 1.00 97.50 116 LEU A C 1
ATOM 795 O O . LEU A 1 116 ? 5.965 8.482 2.352 1.00 97.50 116 LEU A O 1
ATOM 799 N N . ASP A 1 117 ? 6.901 9.425 4.168 1.00 93.56 117 ASP A N 1
ATOM 800 C CA . ASP A 1 117 ? 8.277 9.363 3.664 1.00 93.56 117 ASP A CA 1
ATOM 801 C C . ASP A 1 117 ? 8.698 7.907 3.416 1.00 93.56 117 ASP A C 1
ATOM 803 O O . ASP A 1 117 ? 9.227 7.571 2.354 1.00 93.56 117 ASP A O 1
ATOM 807 N N . ARG A 1 118 ? 8.396 7.004 4.361 1.00 92.00 118 ARG A N 1
ATOM 808 C CA . ARG A 1 118 ? 8.660 5.568 4.197 1.00 92.00 118 ARG A CA 1
ATOM 809 C C . ARG A 1 118 ? 7.827 4.960 3.067 1.00 92.00 118 ARG A C 1
ATOM 811 O O . ARG A 1 118 ? 8.364 4.193 2.273 1.00 92.00 118 ARG A O 1
ATOM 818 N N . CYS A 1 119 ? 6.543 5.304 2.970 1.00 96.12 119 CYS A N 1
ATOM 819 C CA . CYS A 1 119 ? 5.674 4.824 1.896 1.00 96.12 119 CYS A CA 1
ATOM 820 C C . CYS A 1 119 ? 6.130 5.297 0.512 1.00 96.12 119 CYS A C 1
ATOM 822 O O . CYS A 1 119 ? 6.007 4.540 -0.448 1.00 96.12 119 CYS A O 1
ATOM 824 N N . GLU A 1 120 ? 6.670 6.511 0.389 1.00 92.31 120 GLU A N 1
ATOM 825 C CA . GLU A 1 120 ? 7.215 6.992 -0.881 1.00 92.31 120 GLU A CA 1
ATOM 826 C C . GLU A 1 120 ? 8.450 6.187 -1.302 1.00 92.31 120 GLU A C 1
ATOM 828 O O . GLU A 1 120 ? 8.546 5.779 -2.457 1.00 92.31 120 GLU A O 1
ATOM 833 N N . LEU A 1 121 ? 9.346 5.884 -0.355 1.00 88.75 121 LEU A N 1
ATOM 834 C CA . LEU A 1 121 ? 10.540 5.068 -0.605 1.00 88.75 121 LEU A CA 1
ATOM 835 C C . LEU A 1 121 ? 10.206 3.628 -1.020 1.00 88.75 121 LEU A C 1
ATOM 837 O O . LEU A 1 121 ? 10.866 3.078 -1.895 1.00 88.75 121 LEU A O 1
ATOM 841 N N . GLU A 1 122 ? 9.199 3.022 -0.393 1.00 89.25 122 GLU A N 1
ATOM 842 C CA . GLU A 1 122 ? 8.843 1.607 -0.588 1.00 89.25 122 GLU A CA 1
ATOM 843 C C . GLU A 1 122 ? 7.770 1.389 -1.672 1.00 89.25 122 GLU A C 1
ATOM 845 O O . GLU A 1 122 ? 7.384 0.253 -1.937 1.00 89.25 122 GLU A O 1
ATOM 850 N N . ARG A 1 123 ? 7.262 2.464 -2.298 1.00 92.94 123 ARG A N 1
ATOM 851 C CA . ARG A 1 123 ? 6.056 2.449 -3.154 1.00 92.94 123 ARG A CA 1
ATOM 852 C C . ARG A 1 123 ? 4.851 1.783 -2.482 1.00 92.94 123 ARG A C 1
ATOM 854 O O . ARG A 1 123 ? 4.128 0.989 -3.081 1.00 92.94 123 ARG A O 1
ATOM 861 N N . ALA A 1 124 ? 4.626 2.149 -1.227 1.00 95.44 124 ALA A N 1
ATOM 862 C CA . ALA A 1 124 ? 3.512 1.673 -0.423 1.00 95.44 124 ALA A CA 1
ATOM 863 C C . ALA A 1 124 ? 2.410 2.731 -0.294 1.00 95.44 124 ALA A C 1
ATOM 865 O O . ALA A 1 124 ? 2.598 3.902 -0.624 1.00 95.44 124 ALA A O 1
ATOM 866 N N . VAL A 1 125 ? 1.263 2.334 0.251 1.00 97.81 125 VAL A N 1
ATOM 867 C CA . VAL A 1 125 ? 0.207 3.256 0.689 1.00 97.81 125 VAL A CA 1
ATOM 868 C C . VAL A 1 125 ? -0.032 3.131 2.192 1.00 97.81 125 VAL A C 1
ATOM 870 O O . VAL A 1 125 ? -0.101 2.026 2.727 1.00 97.81 125 VAL A O 1
ATOM 873 N N . LEU A 1 126 ? -0.179 4.266 2.871 1.00 98.69 126 LEU A N 1
ATOM 874 C CA . LEU A 1 126 ? -0.616 4.358 4.259 1.00 98.69 126 LEU A CA 1
ATOM 875 C C . LEU A 1 126 ? -2.146 4.348 4.313 1.00 98.69 126 LEU A C 1
ATOM 877 O O . LEU A 1 126 ? -2.804 5.208 3.716 1.00 98.69 126 LEU A O 1
ATOM 881 N N . LEU A 1 127 ? -2.709 3.410 5.071 1.00 98.69 127 LEU A N 1
ATOM 882 C CA . LEU A 1 127 ? -4.115 3.454 5.466 1.00 98.69 127 LEU A CA 1
ATOM 883 C C . LEU A 1 127 ? -4.224 4.291 6.738 1.00 98.69 127 LEU A C 1
ATOM 885 O O . LEU A 1 127 ? -3.819 3.857 7.814 1.00 98.69 127 LEU A O 1
ATOM 889 N N . LEU A 1 128 ? -4.712 5.519 6.584 1.00 98.50 128 LEU A N 1
ATOM 890 C CA . LEU A 1 128 ? -4.738 6.525 7.636 1.00 98.50 128 LEU A CA 1
ATOM 891 C C . LEU A 1 128 ? -6.102 6.543 8.327 1.00 98.50 128 LEU A C 1
ATOM 893 O O . LEU A 1 128 ? -7.117 6.876 7.716 1.00 98.50 128 LEU A O 1
ATOM 897 N N . ASP A 1 129 ? -6.123 6.255 9.620 1.00 98.44 129 ASP A N 1
ATOM 898 C CA . ASP A 1 129 ? -7.335 6.406 10.414 1.00 98.44 129 ASP A CA 1
ATOM 899 C C . ASP A 1 129 ? -7.544 7.878 10.794 1.00 98.44 129 ASP A C 1
ATOM 901 O O . ASP A 1 129 ? -6.624 8.570 11.247 1.00 98.44 129 ASP A O 1
ATOM 905 N N . LEU A 1 130 ? -8.767 8.376 10.619 1.00 98.19 130 LEU A N 1
ATOM 906 C CA . LEU A 1 130 ? -9.191 9.626 11.248 1.00 98.19 130 LEU A CA 1
ATOM 907 C C . LEU A 1 130 ? -9.684 9.357 12.679 1.00 98.19 130 LEU A C 1
ATOM 909 O O . LEU A 1 130 ? -10.057 8.223 12.978 1.00 98.19 130 LEU A O 1
ATOM 913 N N . PRO A 1 131 ? -9.685 10.360 13.574 1.00 96.50 131 PRO A N 1
ATOM 914 C CA . PRO A 1 131 ? -10.200 10.209 14.938 1.00 96.50 131 PRO A CA 1
ATOM 915 C C . PRO A 1 131 ? -11.652 9.701 14.979 1.00 96.50 131 PRO A C 1
ATOM 917 O O . PRO A 1 131 ? -12.424 9.987 14.058 1.00 96.50 131 PRO A O 1
ATOM 920 N N . PRO A 1 132 ? -12.049 8.960 16.032 1.00 94.25 132 PRO A N 1
ATOM 921 C CA . PRO A 1 132 ? -13.359 8.305 16.113 1.00 94.25 132 PRO A CA 1
ATOM 922 C C . PRO A 1 132 ? -14.547 9.276 16.100 1.00 94.25 132 PRO A C 1
ATOM 924 O O . PRO A 1 132 ? -15.648 8.887 15.705 1.00 94.25 132 PRO A O 1
ATOM 927 N N . ASP A 1 133 ? -14.328 10.516 16.529 1.00 92.88 133 ASP A N 1
ATOM 928 C CA . ASP A 1 133 ? -15.296 11.608 16.632 1.00 92.88 133 ASP A CA 1
ATOM 929 C C . ASP A 1 133 ? -15.186 12.630 15.484 1.00 92.88 133 ASP A C 1
ATOM 931 O O . ASP A 1 133 ? -15.899 13.637 15.475 1.00 92.88 133 ASP A O 1
ATOM 935 N N . ALA A 1 134 ? -14.329 12.378 14.487 1.00 95.75 134 ALA A N 1
ATOM 936 C CA . ALA A 1 134 ? -14.147 13.283 13.361 1.00 95.75 134 ALA A CA 1
ATOM 937 C C . ALA A 1 134 ? -15.407 13.362 12.483 1.00 95.75 134 ALA A C 1
ATOM 939 O O . ALA A 1 134 ? -15.794 12.404 11.809 1.00 95.75 134 ALA A O 1
ATOM 940 N N . ASP A 1 135 ? -16.008 14.551 12.423 1.00 94.69 135 ASP A N 1
ATOM 941 C CA . ASP A 1 135 ? -16.998 14.891 11.407 1.00 94.69 135 ASP A CA 1
ATOM 942 C C . ASP A 1 135 ? -16.322 15.295 10.082 1.00 94.69 135 ASP A C 1
ATOM 944 O O . ASP A 1 135 ? -15.097 15.368 9.960 1.00 94.69 135 ASP A O 1
ATOM 948 N N . ALA A 1 136 ? -17.118 15.604 9.058 1.00 95.38 136 ALA A N 1
ATOM 949 C CA . ALA A 1 136 ? -16.576 15.974 7.755 1.00 95.38 136 ALA A CA 1
ATOM 950 C C . ALA A 1 136 ? -15.808 17.312 7.731 1.00 95.38 136 ALA A C 1
ATOM 952 O O . ALA A 1 136 ? -15.025 17.559 6.812 1.00 95.38 136 ALA A O 1
ATOM 953 N N . THR A 1 137 ? -16.003 18.191 8.714 1.00 96.19 137 THR A N 1
ATOM 954 C CA . THR A 1 137 ? -15.234 19.436 8.847 1.00 96.19 137 THR A CA 1
ATOM 955 C C . THR A 1 137 ? -13.887 19.163 9.507 1.00 96.19 137 THR A C 1
ATOM 957 O O . THR A 1 137 ? -12.859 19.573 8.966 1.00 96.19 137 THR A O 1
ATOM 960 N N . THR A 1 138 ? -13.878 18.420 10.611 1.00 96.94 138 THR A N 1
ATOM 961 C CA . THR A 1 138 ? -12.666 17.971 11.302 1.00 96.94 138 THR A CA 1
ATOM 962 C C . THR A 1 138 ? -11.801 17.107 10.388 1.00 96.94 138 THR A C 1
ATOM 964 O O . THR A 1 138 ? -10.606 17.364 10.264 1.00 96.94 138 THR A O 1
ATOM 967 N N . ALA A 1 139 ? -12.399 16.161 9.657 1.00 97.06 139 ALA A N 1
ATOM 968 C CA . ALA A 1 139 ? -11.708 15.337 8.665 1.00 97.06 139 ALA A CA 1
ATOM 969 C C . ALA A 1 139 ? -10.958 16.192 7.632 1.00 97.06 139 ALA A C 1
ATOM 971 O O . ALA A 1 139 ? -9.762 16.003 7.401 1.00 97.06 139 ALA A O 1
ATOM 972 N N . ARG A 1 140 ? -11.631 17.190 7.046 1.00 95.81 140 ARG A N 1
ATOM 973 C CA . ARG A 1 140 ? -11.000 18.125 6.105 1.00 95.81 140 ARG A CA 1
ATOM 974 C C . ARG A 1 140 ? -9.837 18.888 6.745 1.00 95.81 140 ARG A C 1
ATOM 976 O O . ARG A 1 140 ? -8.780 19.001 6.133 1.00 95.81 140 ARG A O 1
ATOM 983 N N . LEU A 1 141 ? -10.015 19.418 7.956 1.00 96.69 141 LEU A N 1
ATOM 984 C CA . LEU A 1 141 ? -8.962 20.164 8.654 1.00 96.69 141 LEU A CA 1
ATOM 985 C C . LEU A 1 141 ? -7.735 19.298 8.961 1.00 96.69 141 LEU A C 1
ATOM 987 O O . LEU A 1 141 ? -6.616 19.748 8.732 1.00 96.69 141 LEU A O 1
ATOM 991 N N . LEU A 1 142 ? -7.930 18.067 9.440 1.00 96.88 142 LEU A N 1
ATOM 992 C CA . LEU A 1 142 ? -6.839 17.139 9.752 1.00 96.88 142 LEU A CA 1
ATOM 993 C C . LEU A 1 142 ? -6.097 16.700 8.489 1.00 96.88 142 LEU A C 1
ATOM 995 O O . LEU A 1 142 ? -4.877 16.807 8.408 1.00 96.88 142 LEU A O 1
ATOM 999 N N . THR A 1 143 ? -6.824 16.277 7.456 1.00 95.56 143 THR A N 1
ATOM 1000 C CA . THR A 1 143 ? -6.205 15.865 6.187 1.00 95.56 143 THR A CA 1
ATOM 1001 C C . THR A 1 143 ? -5.496 17.004 5.457 1.00 95.56 143 THR A C 1
ATOM 1003 O O . THR A 1 143 ? -4.540 16.739 4.730 1.00 95.56 143 THR A O 1
ATOM 1006 N N . ALA A 1 144 ? -5.891 18.265 5.657 1.00 94.56 144 ALA A N 1
ATOM 1007 C CA . ALA A 1 144 ? -5.180 19.425 5.116 1.00 94.56 144 ALA A CA 1
ATOM 1008 C C . ALA A 1 144 ? -3.788 19.633 5.745 1.00 94.56 144 ALA A C 1
ATOM 1010 O O . ALA A 1 144 ? -2.951 20.304 5.146 1.00 94.56 144 ALA A O 1
ATOM 1011 N N . GLN A 1 145 ? -3.513 19.045 6.916 1.00 94.19 145 GLN A N 1
ATOM 1012 C CA . GLN A 1 145 ? -2.187 19.086 7.547 1.00 94.19 145 GLN A CA 1
ATOM 1013 C C . GLN A 1 145 ? -1.183 18.139 6.873 1.00 94.19 145 GLN A C 1
ATOM 1015 O O . GLN A 1 145 ? 0.024 18.304 7.040 1.00 94.19 145 GLN A O 1
ATOM 1020 N N . VAL A 1 146 ? -1.657 17.168 6.083 1.00 94.88 146 VAL A N 1
ATOM 1021 C CA . VAL A 1 146 ? -0.797 16.276 5.297 1.00 94.88 146 VAL A CA 1
ATOM 1022 C C . VAL A 1 146 ? -0.302 17.030 4.062 1.00 94.88 146 VAL A C 1
ATOM 1024 O O . VAL A 1 146 ? -1.000 17.117 3.054 1.00 94.88 146 VAL A O 1
ATOM 1027 N N . SER A 1 147 ? 0.889 17.617 4.138 1.00 86.69 147 SER A N 1
ATOM 1028 C CA . SER A 1 147 ? 1.404 18.521 3.099 1.00 86.69 147 SER A CA 1
ATOM 1029 C C . SER A 1 147 ? 2.167 17.821 1.970 1.00 86.69 147 SER A C 1
ATOM 1031 O O . SER A 1 147 ? 2.168 18.316 0.845 1.00 86.69 147 SER A O 1
ATOM 1033 N N . ALA A 1 148 ? 2.791 16.675 2.244 1.00 92.81 148 ALA A N 1
ATOM 1034 C CA . ALA A 1 148 ? 3.625 15.936 1.298 1.00 92.81 148 ALA A CA 1
ATOM 1035 C C . ALA A 1 148 ? 3.089 14.520 1.059 1.00 92.81 148 ALA A C 1
ATOM 1037 O O . ALA A 1 148 ? 2.339 13.985 1.876 1.00 92.81 148 ALA A O 1
ATOM 1038 N N . SER A 1 149 ? 3.455 13.933 -0.085 1.00 95.44 149 SER A N 1
ATOM 1039 C CA . SER A 1 149 ? 3.149 12.538 -0.446 1.00 95.44 149 SER A CA 1
ATOM 1040 C C . SER A 1 149 ? 1.670 12.153 -0.265 1.00 95.44 149 SER A C 1
ATOM 1042 O O . SER A 1 149 ? 1.338 11.013 0.047 1.00 95.44 149 SER A O 1
ATOM 1044 N N . ARG A 1 150 ? 0.748 13.103 -0.491 1.00 96.88 150 ARG A N 1
ATOM 1045 C CA . ARG A 1 150 ? -0.709 12.934 -0.292 1.00 96.88 150 ARG A CA 1
ATOM 1046 C C . ARG A 1 150 ? -1.296 11.776 -1.107 1.00 96.88 150 ARG A C 1
ATOM 1048 O O . ARG A 1 150 ? -2.263 11.150 -0.685 1.00 96.88 150 ARG A O 1
ATOM 1055 N N . SER A 1 151 ? -0.695 11.457 -2.253 1.00 97.06 151 SER A N 1
ATOM 1056 C CA . SER A 1 151 ? -1.083 10.326 -3.103 1.00 97.06 151 SER A CA 1
ATOM 1057 C C . SER A 1 151 ? -0.720 8.954 -2.514 1.00 97.06 151 SER A C 1
ATOM 1059 O O . SER A 1 151 ? -1.215 7.938 -2.992 1.00 97.06 151 SER A O 1
ATOM 1061 N N . ARG A 1 152 ? 0.089 8.910 -1.446 1.00 97.81 152 ARG A N 1
ATOM 1062 C CA . ARG A 1 152 ? 0.430 7.701 -0.679 1.00 97.81 152 ARG A CA 1
ATOM 1063 C C . ARG A 1 152 ? -0.482 7.477 0.530 1.00 97.81 152 ARG A C 1
ATOM 1065 O O . ARG A 1 152 ? -0.294 6.493 1.230 1.00 97.81 152 ARG A O 1
ATOM 1072 N N . ALA A 1 153 ? -1.451 8.352 0.799 1.00 98.25 153 ALA A N 1
ATOM 1073 C CA . ALA A 1 153 ? -2.350 8.239 1.949 1.00 98.25 153 ALA A CA 1
ATOM 1074 C C . ALA A 1 153 ? -3.791 7.984 1.500 1.00 98.25 153 ALA A C 1
ATOM 1076 O O . ALA A 1 153 ? -4.316 8.734 0.678 1.00 98.25 153 ALA A O 1
ATOM 1077 N N . ALA A 1 154 ? -4.461 6.995 2.090 1.00 98.19 154 ALA A N 1
ATOM 1078 C CA . ALA A 1 154 ? -5.909 6.822 1.991 1.00 98.19 154 ALA A CA 1
ATOM 1079 C C . ALA A 1 154 ? -6.518 6.940 3.390 1.00 98.19 154 ALA A C 1
ATOM 1081 O O . ALA A 1 154 ? -6.246 6.101 4.246 1.00 98.19 154 ALA A O 1
ATOM 1082 N N . ALA A 1 155 ? -7.310 7.989 3.625 1.00 98.44 155 ALA A N 1
ATOM 1083 C CA . ALA A 1 155 ? -7.902 8.253 4.934 1.00 98.44 155 ALA A CA 1
ATOM 1084 C C . ALA A 1 155 ? -9.292 7.625 5.074 1.00 98.44 155 ALA A C 1
ATOM 1086 O O . ALA A 1 155 ? -10.054 7.631 4.104 1.00 98.44 155 ALA A O 1
ATOM 1087 N N . TYR A 1 156 ? -9.628 7.130 6.267 1.00 98.38 156 TYR A N 1
ATOM 1088 C CA . TYR A 1 156 ? -10.892 6.444 6.544 1.00 98.38 156 TYR A CA 1
ATOM 1089 C C . TYR A 1 156 ? -11.587 6.970 7.806 1.00 98.38 156 TYR A C 1
ATOM 1091 O O . TYR A 1 156 ? -10.953 7.199 8.837 1.00 98.38 156 TYR A O 1
ATOM 1099 N N . LEU A 1 157 ? -12.909 7.128 7.713 1.00 97.44 157 LEU A N 1
ATOM 1100 C CA . LEU A 1 157 ? -13.840 7.339 8.829 1.00 97.44 157 LEU A CA 1
ATOM 1101 C C . LEU A 1 157 ? -15.185 6.665 8.507 1.00 97.44 157 LEU A C 1
ATOM 1103 O O . LEU A 1 157 ? -15.436 6.325 7.355 1.00 97.44 157 LEU A O 1
ATOM 1107 N N . PRO A 1 158 ? -16.114 6.527 9.452 1.00 97.75 158 PRO A N 1
ATOM 1108 C CA . PRO A 1 158 ? -15.909 6.573 10.897 1.00 97.75 158 PRO A CA 1
ATOM 1109 C C . PRO A 1 158 ? -15.156 5.321 11.376 1.00 97.75 158 PRO A C 1
ATOM 1111 O O . PRO A 1 158 ? -14.802 4.448 10.580 1.00 97.75 158 PRO A O 1
ATOM 1114 N N . TRP A 1 159 ? -14.935 5.218 12.684 1.00 97.88 159 TRP A N 1
ATOM 1115 C CA . TRP A 1 159 ? -14.459 3.973 13.283 1.00 97.88 159 TRP A CA 1
ATOM 1116 C C . TRP A 1 159 ? -15.508 2.863 13.169 1.00 97.88 159 TRP A C 1
ATOM 1118 O O . TRP A 1 159 ? -16.713 3.103 13.029 1.00 97.88 159 TRP A O 1
ATOM 1128 N N . LEU A 1 160 ? -15.022 1.630 13.206 1.00 97.88 160 LEU A N 1
ATOM 1129 C CA . LEU A 1 160 ? -15.829 0.422 13.134 1.00 97.88 160 LEU A CA 1
ATOM 1130 C C . LEU A 1 160 ? -16.317 0.042 14.529 1.00 97.88 160 LEU A C 1
ATOM 1132 O O . LEU A 1 160 ? -15.694 0.392 15.528 1.00 97.88 160 LEU A O 1
ATOM 1136 N N . VAL A 1 161 ? -17.419 -0.699 14.596 1.00 96.88 161 VAL A N 1
ATOM 1137 C CA . VAL A 1 161 ? -17.893 -1.316 15.838 1.00 96.88 161 VAL A CA 1
ATOM 1138 C C . VAL A 1 161 ? -17.786 -2.825 15.698 1.00 96.88 161 VAL A C 1
ATOM 1140 O O . VAL A 1 161 ? -18.371 -3.406 14.781 1.00 96.88 161 VAL A O 1
ATOM 1143 N N . VAL A 1 162 ? -17.060 -3.455 16.613 1.00 95.44 162 VAL A N 1
ATOM 1144 C CA . VAL A 1 162 ? -16.972 -4.915 16.750 1.00 95.44 162 VAL A CA 1
ATOM 1145 C C . VAL A 1 162 ? -17.815 -5.324 17.954 1.00 95.44 162 VAL A C 1
ATOM 1147 O O . VAL A 1 162 ? -17.896 -4.576 18.925 1.00 95.44 162 VAL A O 1
ATOM 1150 N N . ASP A 1 163 ? -18.512 -6.454 17.844 1.00 92.00 163 ASP A N 1
ATOM 1151 C CA . ASP A 1 163 ? -19.326 -7.027 18.921 1.00 92.00 163 ASP A CA 1
ATOM 1152 C C . ASP A 1 163 ? -18.747 -8.392 19.295 1.00 92.00 163 ASP A C 1
ATOM 1154 O O . ASP A 1 163 ? -18.799 -9.331 18.495 1.00 92.00 163 ASP A O 1
ATOM 1158 N N . GLU A 1 164 ? -18.168 -8.480 20.489 1.00 86.25 164 GLU A N 1
ATOM 1159 C CA . GLU A 1 164 ? -17.636 -9.720 21.044 1.00 86.25 164 GLU A CA 1
ATOM 1160 C C . GLU A 1 164 ? -18.480 -10.133 22.251 1.00 86.25 164 GLU A C 1
ATOM 1162 O O . GLU A 1 164 ? -18.344 -9.606 23.352 1.00 86.25 164 GLU A O 1
ATOM 1167 N N . GLY A 1 165 ? -19.405 -11.073 22.045 1.00 84.12 165 GLY A N 1
ATOM 1168 C CA . GLY A 1 165 ? -20.233 -11.602 23.134 1.00 84.12 165 GLY A CA 1
ATOM 1169 C C . GLY A 1 165 ? -21.172 -10.572 23.778 1.00 84.12 165 GLY A C 1
ATOM 1170 O O . GLY A 1 165 ? -21.545 -10.743 24.938 1.00 84.12 165 GLY A O 1
ATOM 1171 N N . GLY A 1 166 ? -21.567 -9.526 23.045 1.00 85.75 166 GLY A N 1
ATOM 1172 C CA . GLY A 1 166 ? -22.411 -8.431 23.523 1.00 85.75 166 GLY A CA 1
ATOM 1173 C C . GLY A 1 166 ? -21.634 -7.191 23.976 1.00 85.75 166 GLY A C 1
ATOM 1174 O O . GLY A 1 166 ? -22.255 -6.158 24.240 1.00 85.75 166 GLY A O 1
ATOM 1175 N N . GLU A 1 167 ? -20.302 -7.255 24.053 1.00 89.69 167 GLU A N 1
ATOM 1176 C CA . GLU A 1 167 ? -19.456 -6.088 24.299 1.00 89.69 167 GLU A CA 1
ATOM 1177 C C . GLU A 1 167 ? -19.135 -5.389 22.975 1.00 89.69 167 GLU A C 1
ATOM 1179 O O . GLU A 1 167 ? -18.547 -5.972 22.064 1.00 89.69 167 GLU A O 1
ATOM 1184 N N . ARG A 1 168 ? -19.566 -4.127 22.851 1.00 93.56 168 ARG A N 1
ATOM 1185 C CA . ARG A 1 168 ? -19.403 -3.333 21.629 1.00 93.56 168 ARG A CA 1
ATOM 1186 C C . ARG A 1 168 ? -18.237 -2.368 21.770 1.00 93.56 168 ARG A C 1
ATOM 1188 O O . ARG A 1 168 ? -18.330 -1.402 22.528 1.00 93.56 168 ARG A O 1
ATOM 1195 N N . THR A 1 169 ? -17.200 -2.575 20.966 1.00 94.69 169 THR A N 1
ATOM 1196 C CA . THR A 1 169 ? -15.960 -1.792 21.017 1.00 94.69 169 THR A CA 1
ATOM 1197 C C . THR A 1 169 ? -15.744 -1.033 19.714 1.00 94.69 169 THR A C 1
ATOM 1199 O O . THR A 1 169 ? -15.911 -1.579 18.621 1.00 94.69 169 THR A O 1
ATOM 1202 N N . ALA A 1 170 ? -15.386 0.248 19.833 1.00 96.62 170 ALA A N 1
ATOM 1203 C CA . ALA A 1 170 ? -15.009 1.087 18.703 1.00 96.62 170 ALA A CA 1
ATOM 1204 C C . ALA A 1 170 ? -13.546 0.836 18.325 1.00 96.62 170 ALA A C 1
ATOM 1206 O O . ALA A 1 170 ? -12.669 0.912 19.185 1.00 96.62 170 ALA A O 1
ATOM 1207 N N . VAL A 1 171 ? -13.282 0.572 17.047 1.00 97.12 171 VAL A N 1
ATOM 1208 C CA . VAL A 1 171 ? -11.949 0.191 16.564 1.00 97.12 171 VAL A CA 1
ATOM 1209 C C . VAL A 1 171 ? -11.597 0.901 15.249 1.00 97.12 171 VAL A C 1
ATOM 1211 O O . VAL A 1 171 ? -12.496 1.177 14.445 1.00 97.12 171 VAL A O 1
ATOM 1214 N N . PRO A 1 172 ? -10.312 1.210 14.995 1.00 97.69 172 PRO A N 1
ATOM 1215 C CA . PRO A 1 172 ? -9.908 1.885 13.765 1.00 97.69 172 PRO A CA 1
ATOM 1216 C C . PRO A 1 172 ? -10.166 1.033 12.504 1.00 97.69 172 PRO A C 1
ATOM 1218 O O . PRO A 1 172 ? -10.013 -0.192 12.544 1.00 97.69 172 PRO A O 1
ATOM 1221 N N . PRO A 1 173 ? -10.548 1.645 11.367 1.00 97.81 173 PRO A N 1
ATOM 1222 C CA . PRO A 1 173 ? -10.879 0.913 10.144 1.00 97.81 173 PRO A CA 1
ATOM 1223 C C . PRO A 1 173 ? -9.677 0.341 9.377 1.00 97.81 173 PRO A C 1
ATOM 1225 O O . PRO A 1 173 ? -9.858 -0.632 8.640 1.00 97.81 173 PRO A O 1
ATOM 1228 N N . SER A 1 174 ? -8.472 0.901 9.522 1.00 98.31 174 SER A N 1
ATOM 1229 C CA . SER A 1 174 ? -7.284 0.557 8.720 1.00 98.31 174 SER A CA 1
ATOM 1230 C C . SER A 1 174 ? -6.969 -0.941 8.641 1.00 98.31 174 SER A C 1
ATOM 1232 O O . SER A 1 174 ? -6.675 -1.436 7.552 1.00 98.31 174 SER A O 1
ATOM 1234 N N . GLY A 1 175 ? -7.089 -1.687 9.744 1.00 98.25 175 GLY A N 1
ATOM 1235 C CA . GLY A 1 175 ? -6.864 -3.137 9.763 1.00 98.25 175 GLY A CA 1
ATOM 1236 C C . GLY A 1 175 ? -7.862 -3.913 8.899 1.00 98.25 175 GLY A C 1
ATOM 1237 O O . GLY A 1 175 ? -7.475 -4.712 8.044 1.00 98.25 175 GLY A O 1
ATOM 1238 N N . ALA A 1 176 ? -9.157 -3.615 9.041 1.00 98.25 176 ALA A N 1
ATOM 1239 C CA . ALA A 1 176 ? -10.201 -4.239 8.229 1.00 98.25 176 ALA A CA 1
ATOM 1240 C C . ALA A 1 176 ? -10.067 -3.859 6.747 1.00 98.25 176 ALA A C 1
ATOM 1242 O O . ALA A 1 176 ? -10.184 -4.719 5.872 1.00 98.25 176 ALA A O 1
ATOM 1243 N N . VAL A 1 177 ? -9.768 -2.585 6.464 1.00 98.06 177 VAL A N 1
ATOM 1244 C CA . VAL A 1 177 ? -9.506 -2.085 5.107 1.00 98.06 177 VAL A CA 1
ATOM 1245 C C . VAL A 1 177 ? -8.329 -2.831 4.482 1.00 98.06 177 VAL A C 1
ATOM 1247 O O . VAL A 1 177 ? -8.455 -3.304 3.356 1.00 98.06 177 VAL A O 1
ATOM 1250 N N . ALA A 1 178 ? -7.212 -2.992 5.199 1.00 97.81 178 ALA A N 1
ATOM 1251 C CA . ALA A 1 178 ? -6.060 -3.751 4.715 1.00 97.81 178 ALA A CA 1
ATOM 1252 C C . ALA A 1 178 ? -6.443 -5.193 4.346 1.00 97.81 178 ALA A C 1
ATOM 1254 O O . ALA A 1 178 ? -6.013 -5.701 3.310 1.00 97.81 178 ALA A O 1
ATOM 1255 N N . GLY A 1 179 ? -7.304 -5.827 5.149 1.00 96.75 179 GLY A N 1
ATOM 1256 C CA . GLY A 1 179 ? -7.822 -7.162 4.860 1.00 96.75 179 GLY A CA 1
ATOM 1257 C C . GLY A 1 179 ? -8.647 -7.193 3.574 1.00 96.75 179 GLY A C 1
ATOM 1258 O O . GLY A 1 179 ? -8.415 -8.043 2.719 1.00 96.75 179 GLY A O 1
ATOM 1259 N N . VAL A 1 180 ? -9.542 -6.215 3.371 1.00 95.88 180 VAL A N 1
ATOM 1260 C CA . VAL A 1 180 ? -10.294 -6.068 2.110 1.00 95.88 180 VAL A CA 1
ATOM 1261 C C . VAL A 1 180 ? -9.348 -5.883 0.921 1.00 95.88 180 VAL A C 1
ATOM 1263 O O . VAL A 1 180 ? -9.530 -6.539 -0.103 1.00 95.88 180 VAL A O 1
ATOM 1266 N N . LEU A 1 181 ? -8.315 -5.042 1.051 1.00 94.62 181 LEU A N 1
ATOM 1267 C CA . LEU A 1 181 ? -7.321 -4.838 -0.009 1.00 94.62 181 LEU A CA 1
ATOM 1268 C C . LEU A 1 181 ? -6.572 -6.125 -0.360 1.00 94.62 181 LEU A C 1
ATOM 1270 O O . LEU A 1 181 ? -6.308 -6.358 -1.540 1.00 94.62 181 LEU A O 1
ATOM 1274 N N . SER A 1 182 ? -6.216 -6.931 0.642 1.00 92.81 182 SER A N 1
ATOM 1275 C CA . SER A 1 182 ? -5.546 -8.222 0.458 1.00 92.81 182 SER A CA 1
ATOM 1276 C C . SER A 1 182 ? -6.478 -9.240 -0.201 1.00 92.81 182 SER A C 1
ATOM 1278 O O . SER A 1 182 ? -6.108 -9.847 -1.205 1.00 92.81 182 SER A O 1
ATOM 1280 N N . ARG A 1 183 ? -7.727 -9.329 0.268 1.00 91.19 183 ARG A N 1
ATOM 1281 C CA . ARG A 1 183 ? -8.762 -10.195 -0.304 1.00 91.19 183 ARG A CA 1
ATOM 1282 C C . ARG A 1 183 ? -9.016 -9.893 -1.777 1.00 91.19 183 ARG A C 1
ATOM 1284 O O . ARG A 1 183 ? -9.058 -10.808 -2.589 1.00 91.19 183 ARG A O 1
ATOM 1291 N N . MET A 1 184 ? -9.153 -8.617 -2.131 1.00 87.50 184 MET A N 1
ATOM 1292 C CA . MET A 1 184 ? -9.375 -8.204 -3.518 1.00 87.50 184 MET A CA 1
ATOM 1293 C C . MET A 1 184 ? -8.127 -8.374 -4.385 1.00 87.50 184 MET A C 1
ATOM 1295 O O . MET A 1 184 ? -8.243 -8.670 -5.570 1.00 87.50 184 MET A O 1
ATOM 1299 N N . ALA A 1 185 ? -6.925 -8.244 -3.815 1.00 83.81 185 ALA A N 1
ATOM 1300 C CA . ALA A 1 185 ? -5.688 -8.466 -4.560 1.00 83.81 185 ALA A CA 1
ATOM 1301 C C . ALA A 1 185 ? -5.558 -9.903 -5.097 1.00 83.81 185 ALA A C 1
ATOM 1303 O O . ALA A 1 185 ? -4.907 -10.086 -6.124 1.00 83.81 185 ALA A O 1
ATOM 1304 N N . ALA A 1 186 ? -6.211 -10.891 -4.468 1.00 74.62 186 ALA A N 1
ATOM 1305 C CA . ALA A 1 186 ? -6.277 -12.264 -4.974 1.00 74.62 186 ALA A CA 1
ATOM 1306 C C . ALA A 1 186 ? -7.011 -12.376 -6.327 1.00 74.62 186 ALA A C 1
ATOM 1308 O O . ALA A 1 186 ? -6.673 -13.230 -7.143 1.00 74.62 186 ALA A O 1
ATOM 1309 N N . GLU A 1 187 ? -7.983 -11.496 -6.578 1.00 69.88 187 GLU A N 1
ATOM 1310 C CA . GLU A 1 187 ? -8.731 -11.407 -7.841 1.00 69.88 187 GLU A CA 1
ATOM 1311 C C . GLU A 1 187 ? -8.117 -10.366 -8.799 1.00 69.88 187 GLU A C 1
ATOM 1313 O O . GLU A 1 187 ? -8.249 -10.470 -10.018 1.00 69.88 187 GLU A O 1
ATOM 1318 N N . GLY A 1 188 ? -7.383 -9.394 -8.248 1.00 70.62 188 GLY A N 1
ATOM 1319 C CA . GLY A 1 188 ? -6.607 -8.389 -8.968 1.00 70.62 188 GLY A CA 1
ATOM 1320 C C . GLY A 1 188 ? -6.442 -7.106 -8.151 1.00 70.62 188 GLY A C 1
ATOM 1321 O O . GLY A 1 188 ? -7.419 -6.492 -7.728 1.00 70.62 188 GLY A O 1
ATOM 1322 N N . ALA A 1 189 ? -5.203 -6.639 -7.957 1.00 69.12 189 ALA A N 1
ATOM 1323 C CA . ALA A 1 189 ? -4.886 -5.475 -7.110 1.00 69.12 189 ALA A CA 1
ATOM 1324 C C . ALA A 1 189 ? -5.496 -4.126 -7.571 1.00 69.12 189 ALA A C 1
ATOM 1326 O O . ALA A 1 189 ? -5.405 -3.133 -6.848 1.00 69.12 189 ALA A O 1
ATOM 1327 N N . TRP A 1 190 ? -6.110 -4.092 -8.758 1.00 76.44 190 TRP A N 1
ATOM 1328 C CA . TRP A 1 190 ? -6.674 -2.917 -9.434 1.00 76.44 190 TRP A CA 1
ATOM 1329 C C . TRP A 1 190 ? -8.178 -2.706 -9.207 1.00 76.44 190 TRP A C 1
ATOM 1331 O O . TRP A 1 190 ? -8.716 -1.678 -9.622 1.00 76.44 190 TRP A O 1
ATOM 1341 N N . GLY A 1 191 ? -8.878 -3.643 -8.560 1.00 78.94 191 GLY A N 1
ATOM 1342 C CA . GLY A 1 191 ? -10.279 -3.444 -8.184 1.00 78.94 191 GLY A CA 1
ATOM 1343 C C . GLY A 1 191 ? -10.430 -2.282 -7.198 1.00 78.94 191 GLY A C 1
ATOM 1344 O O . GLY A 1 191 ? -9.640 -2.148 -6.263 1.00 78.94 191 GLY A O 1
ATOM 1345 N N . ALA A 1 192 ? -11.435 -1.423 -7.390 1.00 82.88 192 ALA A N 1
ATOM 1346 C CA . ALA A 1 192 ? -11.733 -0.360 -6.433 1.00 82.88 192 ALA A CA 1
ATOM 1347 C C . ALA A 1 192 ? -12.319 -0.974 -5.146 1.00 82.88 192 ALA A C 1
ATOM 1349 O O . ALA A 1 192 ? -13.383 -1.584 -5.227 1.00 82.88 192 ALA A O 1
ATOM 1350 N N . PRO A 1 193 ? -11.686 -0.810 -3.968 1.00 82.81 193 PRO A N 1
ATOM 1351 C CA . PRO A 1 193 ? -12.157 -1.379 -2.704 1.00 82.81 193 PRO A CA 1
ATOM 1352 C C . PRO A 1 193 ? -13.353 -0.612 -2.127 1.00 82.81 193 PRO A C 1
ATOM 1354 O O . PRO A 1 193 ? -13.283 -0.057 -1.035 1.00 82.81 193 PRO A O 1
ATOM 1357 N N . ALA A 1 194 ? -14.452 -0.540 -2.876 1.00 85.38 194 ALA A N 1
ATOM 1358 C CA . ALA A 1 194 ? -15.668 0.151 -2.478 1.00 85.38 194 ALA A CA 1
ATOM 1359 C C . ALA A 1 194 ? -16.925 -0.533 -3.034 1.00 85.38 194 ALA A C 1
ATOM 1361 O O . ALA A 1 194 ? -16.900 -1.153 -4.094 1.00 85.38 194 ALA A O 1
ATOM 1362 N N . GLY A 1 195 ? -18.047 -0.349 -2.340 1.00 86.19 195 GLY A N 1
ATOM 1363 C CA . GLY A 1 195 ? -19.348 -0.874 -2.744 1.00 86.19 195 GLY A CA 1
ATOM 1364 C C . GLY A 1 195 ? -19.572 -2.327 -2.324 1.00 86.19 195 GLY A C 1
ATOM 1365 O O . GLY A 1 195 ? -19.000 -2.799 -1.342 1.00 86.19 195 GLY A O 1
ATOM 1366 N N . ALA A 1 196 ? -20.435 -3.024 -3.068 1.00 82.62 196 ALA A N 1
ATOM 1367 C CA . ALA A 1 196 ? -20.974 -4.329 -2.680 1.00 82.62 196 ALA A CA 1
ATOM 1368 C C . ALA A 1 196 ? -19.909 -5.428 -2.518 1.00 82.62 196 ALA A C 1
ATOM 1370 O O . ALA A 1 196 ? -20.091 -6.320 -1.696 1.00 82.62 196 ALA A O 1
ATOM 1371 N N . ASP A 1 197 ? -18.787 -5.333 -3.233 1.00 83.44 197 ASP A N 1
ATOM 1372 C CA . ASP A 1 197 ? -17.692 -6.312 -3.160 1.00 83.44 197 ASP A CA 1
ATOM 1373 C C . ASP A 1 197 ? -16.704 -6.009 -2.008 1.00 83.44 197 ASP A C 1
ATOM 1375 O O . ASP A 1 197 ? -15.884 -6.841 -1.606 1.00 83.44 197 ASP A O 1
ATOM 1379 N N . ALA A 1 198 ? -16.821 -4.823 -1.399 1.00 90.38 198 ALA A N 1
ATOM 1380 C CA . ALA A 1 198 ? -15.970 -4.333 -0.318 1.00 90.38 198 ALA A CA 1
ATOM 1381 C C . ALA A 1 198 ? -16.668 -4.388 1.055 1.00 90.38 198 ALA A C 1
ATOM 1383 O O . ALA A 1 198 ? -16.555 -3.470 1.873 1.00 90.38 198 ALA A O 1
ATOM 1384 N N . THR A 1 199 ? -17.400 -5.474 1.319 1.00 94.56 199 THR A N 1
ATOM 1385 C CA . THR A 1 199 ? -18.023 -5.742 2.627 1.00 94.56 199 THR A CA 1
ATOM 1386 C C . THR A 1 199 ? -16.979 -6.003 3.708 1.00 94.56 199 THR A C 1
ATOM 1388 O O . THR A 1 199 ? -15.991 -6.709 3.464 1.00 94.56 199 THR A O 1
ATOM 1391 N N . LEU A 1 200 ? -17.246 -5.505 4.914 1.00 96.19 200 LEU A N 1
ATOM 1392 C CA . LEU A 1 200 ? -16.450 -5.762 6.106 1.00 96.19 200 LEU A CA 1
ATOM 1393 C C . LEU A 1 200 ? -16.999 -6.965 6.878 1.00 96.19 200 LEU A C 1
ATOM 1395 O O . LEU A 1 200 ? -18.193 -7.066 7.153 1.00 96.19 200 LEU A O 1
ATOM 1399 N N . ARG A 1 201 ? -16.102 -7.885 7.223 1.00 95.75 201 ARG A N 1
ATOM 1400 C CA . ARG A 1 201 ? -16.349 -9.083 8.031 1.00 95.75 201 ARG A CA 1
ATOM 1401 C C . ARG A 1 201 ? -15.927 -8.818 9.474 1.00 95.75 201 ARG A C 1
ATOM 1403 O O . ARG A 1 201 ? -15.014 -8.027 9.698 1.00 95.75 201 ARG A O 1
ATOM 1410 N N . ALA A 1 202 ? -16.572 -9.503 10.421 1.00 94.62 202 ALA A N 1
ATOM 1411 C CA . ALA A 1 202 ? -16.360 -9.332 11.865 1.00 94.62 202 ALA A CA 1
ATOM 1412 C C . ALA A 1 202 ? -16.608 -7.894 12.375 1.00 94.62 202 ALA A C 1
ATOM 1414 O O . ALA A 1 202 ? -16.027 -7.466 13.364 1.00 94.62 202 ALA A O 1
ATOM 1415 N N . VAL A 1 203 ? -17.489 -7.146 11.703 1.00 96.19 203 VAL A N 1
ATOM 1416 C CA . VAL A 1 203 ? -17.864 -5.770 12.058 1.00 96.19 203 VAL A CA 1
ATOM 1417 C C . VAL A 1 203 ? -19.386 -5.685 12.130 1.00 96.19 203 VAL A C 1
ATOM 1419 O O . VAL A 1 203 ? -20.074 -6.074 11.187 1.00 96.19 203 VAL A O 1
ATOM 1422 N N . SER A 1 204 ? -19.919 -5.173 13.240 1.00 94.12 204 SER A N 1
ATOM 1423 C CA . SER A 1 204 ? -21.364 -5.041 13.477 1.00 94.12 204 SER A CA 1
ATOM 1424 C C . SER A 1 204 ? -21.939 -3.705 12.997 1.00 94.12 204 SER A C 1
ATOM 1426 O O . SER A 1 204 ? -23.149 -3.581 12.812 1.00 94.12 204 SER A O 1
ATOM 1428 N N . GLY A 1 205 ? -21.092 -2.699 12.779 1.00 95.06 205 GLY A N 1
ATOM 1429 C CA . GLY A 1 205 ? -21.514 -1.382 12.316 1.00 95.06 205 GLY A CA 1
ATOM 1430 C C . GLY A 1 205 ? -20.392 -0.352 12.345 1.00 95.06 205 GLY A C 1
ATOM 1431 O O . GLY A 1 205 ? -19.209 -0.688 12.357 1.00 95.06 205 GLY A O 1
ATOM 1432 N N . THR A 1 206 ? -20.786 0.914 12.386 1.00 96.50 206 THR A N 1
ATOM 1433 C CA . THR A 1 206 ? -19.896 2.072 12.487 1.00 96.50 206 THR A CA 1
ATOM 1434 C C . THR A 1 206 ? -20.249 2.927 13.701 1.00 96.50 206 THR A C 1
ATOM 1436 O O . THR A 1 206 ? -21.394 2.913 14.154 1.00 96.50 206 THR A O 1
ATOM 1439 N N . THR A 1 207 ? -19.284 3.678 14.239 1.00 96.38 207 THR A N 1
ATOM 1440 C CA . THR A 1 207 ? -19.504 4.545 15.415 1.00 96.38 207 THR A CA 1
ATOM 1441 C C . THR A 1 207 ? -20.426 5.726 15.121 1.00 96.38 207 THR A C 1
ATOM 1443 O O . THR A 1 207 ? -21.102 6.223 16.019 1.00 96.38 207 THR A O 1
ATOM 1446 N N . ALA A 1 208 ? -20.481 6.157 13.862 1.00 94.19 208 ALA A N 1
ATOM 1447 C CA . ALA A 1 208 ? -21.361 7.210 13.384 1.00 94.19 208 ALA A CA 1
ATOM 1448 C C . ALA A 1 208 ? -21.970 6.840 12.026 1.00 94.19 208 ALA A C 1
ATOM 1450 O O . ALA A 1 208 ? -21.419 6.037 11.269 1.00 94.19 208 ALA A O 1
ATOM 1451 N N . GLU A 1 209 ? -23.107 7.451 11.700 1.00 92.88 209 GLU A N 1
ATOM 1452 C CA . GLU A 1 209 ? -23.656 7.430 10.347 1.00 92.88 209 GLU A CA 1
ATOM 1453 C C . GLU A 1 209 ? -23.154 8.656 9.576 1.00 92.88 209 GLU A C 1
ATOM 1455 O O . GLU A 1 209 ? -23.278 9.794 10.035 1.00 92.88 209 GLU A O 1
ATOM 1460 N N . VAL A 1 210 ? -22.594 8.439 8.383 1.00 94.12 210 VAL A N 1
ATOM 1461 C CA . VAL A 1 210 ? -22.161 9.543 7.519 1.00 94.12 210 VAL A CA 1
ATOM 1462 C C . VAL A 1 210 ? -23.359 10.094 6.751 1.00 94.12 210 VAL A C 1
ATOM 1464 O O . VAL A 1 210 ? -23.990 9.386 5.963 1.00 94.12 210 VAL A O 1
ATOM 1467 N N . ARG A 1 211 ? -23.652 11.383 6.946 1.00 94.12 211 ARG A N 1
ATOM 1468 C CA . ARG A 1 211 ? -24.785 12.056 6.298 1.00 94.12 211 ARG A CA 1
ATOM 1469 C C . ARG A 1 211 ? -24.598 12.121 4.784 1.00 94.12 211 ARG A C 1
ATOM 1471 O O . ARG A 1 211 ? -23.521 12.459 4.298 1.00 94.12 211 ARG A O 1
ATOM 1478 N N . GLN A 1 212 ? -25.691 11.944 4.041 1.00 93.00 212 GLN A N 1
ATOM 1479 C CA . GLN A 1 212 ? -25.691 12.024 2.574 1.00 93.00 212 GLN A CA 1
ATOM 1480 C C . GLN A 1 212 ? -25.095 13.341 2.043 1.00 93.00 212 GLN A C 1
ATOM 1482 O O . GLN A 1 212 ? -24.362 13.328 1.059 1.00 93.00 212 GLN A O 1
ATOM 1487 N N . ALA A 1 213 ? -25.371 14.464 2.716 1.00 94.62 213 ALA A N 1
ATOM 1488 C CA . ALA A 1 213 ? -24.869 15.785 2.335 1.00 94.62 213 ALA A CA 1
ATOM 1489 C C . ALA A 1 213 ? -23.344 15.952 2.505 1.00 94.62 213 ALA A C 1
ATOM 1491 O O . ALA A 1 213 ? -22.763 16.849 1.902 1.00 94.62 213 ALA A O 1
ATOM 1492 N N . ASP A 1 214 ? -22.690 15.108 3.311 1.00 96.25 214 ASP A N 1
ATOM 1493 C CA . ASP A 1 214 ? -21.245 15.185 3.551 1.00 96.25 214 ASP A CA 1
ATOM 1494 C C . ASP A 1 214 ? -20.432 14.267 2.632 1.00 96.25 214 ASP A C 1
ATOM 1496 O O . ASP A 1 214 ? -19.241 14.509 2.447 1.00 96.25 214 ASP A O 1
ATOM 1500 N N . LEU A 1 215 ? -21.053 13.240 2.038 1.00 94.81 215 LEU A N 1
ATOM 1501 C CA . LEU A 1 215 ? -20.351 12.220 1.250 1.00 94.81 215 LEU A CA 1
ATOM 1502 C C . LEU A 1 215 ? -19.558 12.818 0.085 1.00 94.81 215 LEU A C 1
ATOM 1504 O O . LEU A 1 215 ? -18.403 12.455 -0.124 1.00 94.81 215 LEU A O 1
ATOM 1508 N N . GLU A 1 216 ? -20.156 13.748 -0.661 1.00 93.81 216 GLU A N 1
ATOM 1509 C CA . GLU A 1 216 ? -19.479 14.388 -1.792 1.00 93.81 216 GLU A CA 1
ATOM 1510 C C . GLU A 1 216 ? -18.305 15.255 -1.326 1.00 93.81 216 GLU A C 1
ATOM 1512 O O . GLU A 1 216 ? -17.222 15.193 -1.906 1.00 93.81 216 GLU A O 1
ATOM 1517 N N . ARG A 1 217 ? -18.482 16.006 -0.232 1.00 95.00 217 ARG A N 1
ATOM 1518 C CA . ARG A 1 217 ? -17.420 16.831 0.357 1.00 95.00 217 ARG A CA 1
ATOM 1519 C C . ARG A 1 217 ? -16.236 15.975 0.809 1.00 95.00 217 ARG A C 1
ATOM 1521 O O . ARG A 1 217 ? -15.109 16.268 0.425 1.00 95.00 217 ARG A O 1
ATOM 1528 N N . LEU A 1 218 ? -16.502 14.902 1.555 1.00 96.88 218 LEU A N 1
ATOM 1529 C CA . LEU A 1 218 ? -15.488 13.951 2.014 1.00 96.88 218 LEU A CA 1
ATOM 1530 C C . LEU A 1 218 ? -14.746 13.303 0.839 1.00 96.88 218 LEU A C 1
ATOM 1532 O O . LEU A 1 218 ? -13.517 13.298 0.812 1.00 96.88 218 LEU A O 1
ATOM 1536 N N . ALA A 1 219 ? -15.476 12.836 -0.177 1.00 94.94 219 ALA A N 1
ATOM 1537 C CA . ALA A 1 219 ? -14.871 12.235 -1.360 1.00 94.94 219 ALA A CA 1
ATOM 1538 C C . ALA A 1 219 ? -14.010 13.235 -2.151 1.00 94.94 219 ALA A C 1
ATOM 1540 O O . ALA A 1 219 ? -12.963 12.861 -2.689 1.00 94.94 219 ALA A O 1
ATOM 1541 N N . LEU A 1 220 ? -14.425 14.504 -2.242 1.00 93.62 220 LEU A N 1
ATOM 1542 C CA . LEU A 1 220 ? -13.609 15.562 -2.841 1.00 93.62 220 LEU A CA 1
ATOM 1543 C C . LEU A 1 220 ? -12.324 15.800 -2.046 1.00 93.62 220 LEU A C 1
ATOM 1545 O O . LEU A 1 220 ? -11.290 15.997 -2.666 1.00 93.62 220 LEU A O 1
ATOM 1549 N N . ASP A 1 221 ? -12.374 15.725 -0.717 1.00 94.50 221 ASP A N 1
ATOM 1550 C CA . ASP A 1 221 ? -11.209 15.847 0.172 1.00 94.50 221 ASP A CA 1
ATOM 1551 C C . ASP A 1 221 ? -10.337 14.574 0.231 1.00 94.50 221 ASP A C 1
ATOM 1553 O O . ASP A 1 221 ? -9.347 14.536 0.959 1.00 94.50 221 ASP A O 1
ATOM 1557 N N . GLY A 1 222 ? -10.668 13.536 -0.547 1.00 95.75 222 GLY A N 1
ATOM 1558 C CA . GLY A 1 222 ? -9.902 12.287 -0.578 1.00 95.75 222 GLY A CA 1
ATOM 1559 C C . GLY A 1 222 ? -10.132 11.382 0.633 1.00 95.75 222 GLY A C 1
ATOM 1560 O O . GLY A 1 222 ? -9.351 10.466 0.885 1.00 95.75 222 GLY A O 1
ATOM 1561 N N . VAL A 1 223 ? -11.200 11.639 1.387 1.00 97.94 223 VAL A N 1
ATOM 1562 C CA . VAL A 1 223 ? -11.566 10.897 2.588 1.00 97.94 223 VAL A CA 1
ATOM 1563 C C . VAL A 1 223 ? -12.577 9.815 2.235 1.00 97.94 223 VAL A C 1
ATOM 1565 O O . VAL A 1 223 ? -13.648 10.089 1.688 1.00 97.94 223 VAL A O 1
ATOM 1568 N N . ASN A 1 224 ? -12.229 8.572 2.550 1.00 98.06 224 ASN A N 1
ATOM 1569 C CA . ASN A 1 224 ? -13.063 7.405 2.309 1.00 98.06 224 ASN A CA 1
ATOM 1570 C C . ASN A 1 224 ? -13.951 7.138 3.517 1.00 98.06 224 ASN A C 1
ATOM 1572 O O . ASN A 1 224 ? -13.562 7.377 4.662 1.00 98.06 224 ASN A O 1
ATOM 1576 N N . THR A 1 225 ? -15.153 6.633 3.255 1.00 97.50 225 THR A N 1
ATOM 1577 C CA . THR A 1 225 ? -16.143 6.391 4.304 1.00 97.50 225 THR A CA 1
ATOM 1578 C C . THR A 1 225 ? -16.441 4.910 4.471 1.00 97.50 225 THR A C 1
ATOM 1580 O O . THR A 1 225 ? -16.286 4.143 3.527 1.00 97.50 225 THR A O 1
ATOM 1583 N N . VAL A 1 226 ? -16.903 4.500 5.647 1.00 97.06 226 VAL A N 1
ATOM 1584 C CA . VAL A 1 226 ? -17.552 3.200 5.858 1.00 97.06 226 VAL A CA 1
ATOM 1585 C C . VAL A 1 226 ? -19.030 3.444 6.111 1.00 97.06 226 VAL A C 1
ATOM 1587 O O . VAL A 1 226 ? -19.400 4.327 6.886 1.00 97.06 226 VAL A O 1
ATOM 1590 N N . ARG A 1 227 ? -19.892 2.687 5.430 1.00 94.81 227 ARG A N 1
ATOM 1591 C CA . ARG A 1 227 ? -21.348 2.831 5.538 1.00 94.81 227 ARG A CA 1
ATOM 1592 C C . ARG A 1 227 ? -21.997 1.495 5.842 1.00 94.81 227 ARG A C 1
ATOM 1594 O O . ARG A 1 227 ? -21.580 0.468 5.317 1.00 94.81 227 ARG A O 1
ATOM 1601 N N . THR A 1 228 ? -23.041 1.525 6.661 1.00 93.31 228 THR A N 1
ATOM 1602 C CA . THR A 1 228 ? -23.807 0.330 7.023 1.00 93.31 228 THR A CA 1
ATOM 1603 C C . THR A 1 228 ? -25.034 0.204 6.126 1.00 93.31 228 THR A C 1
ATOM 1605 O O . THR A 1 228 ? -25.832 1.134 6.023 1.00 93.31 228 THR A O 1
ATOM 1608 N N . PHE A 1 229 ? -25.181 -0.948 5.476 1.00 90.81 229 PHE A N 1
ATOM 1609 C CA . PHE A 1 229 ? -26.327 -1.310 4.639 1.00 90.81 229 PHE A CA 1
ATOM 1610 C C . PHE A 1 229 ? -27.021 -2.559 5.209 1.00 90.81 229 PHE A C 1
ATOM 1612 O O . PHE A 1 229 ? -26.453 -3.217 6.081 1.00 90.81 229 PHE A O 1
ATOM 1619 N N . PRO A 1 230 ? -28.208 -2.959 4.706 1.00 89.56 230 PRO A N 1
ATOM 1620 C CA . PRO A 1 230 ? -28.847 -4.212 5.124 1.00 89.56 230 PRO A CA 1
ATOM 1621 C C . PRO A 1 230 ? -27.958 -5.461 4.970 1.00 89.56 230 PRO A C 1
ATOM 1623 O O . PRO A 1 230 ? -28.101 -6.405 5.736 1.00 89.56 230 PRO A O 1
ATOM 1626 N N . GLY A 1 231 ? -27.024 -5.456 4.010 1.00 86.50 231 GLY A N 1
ATOM 1627 C CA . GLY A 1 231 ? -26.025 -6.518 3.810 1.00 86.50 231 GLY A CA 1
ATOM 1628 C C . GLY A 1 231 ? -24.762 -6.397 4.676 1.00 86.50 231 GLY A C 1
ATOM 1629 O O . GLY A 1 231 ? -23.810 -7.134 4.446 1.00 86.50 231 GLY A O 1
ATOM 1630 N N . GLY A 1 232 ? -24.732 -5.464 5.629 1.00 90.50 232 GLY A N 1
ATOM 1631 C CA . GLY A 1 232 ? -23.602 -5.198 6.518 1.00 90.50 232 GLY A CA 1
ATOM 1632 C C . GLY A 1 232 ? -22.792 -3.943 6.155 1.00 90.50 232 GLY A C 1
ATOM 1633 O O . GLY A 1 232 ? -23.125 -3.230 5.199 1.00 90.50 232 GLY A O 1
ATOM 1634 N N . PRO A 1 233 ? -21.743 -3.634 6.939 1.00 94.81 233 PRO A N 1
ATOM 1635 C CA . PRO A 1 233 ? -20.852 -2.505 6.687 1.00 94.81 233 PRO A CA 1
ATOM 1636 C C . PRO A 1 233 ? -20.011 -2.710 5.423 1.00 94.81 233 PRO A C 1
ATOM 1638 O O . 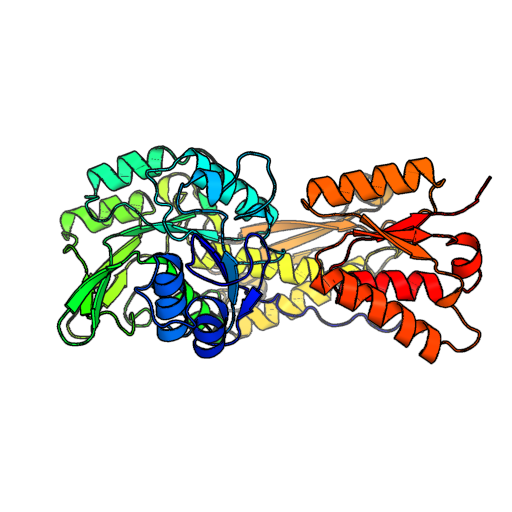PRO A 1 233 ? -19.493 -3.799 5.175 1.00 94.81 233 PRO A O 1
ATOM 1641 N N . GLN A 1 234 ? -19.863 -1.660 4.620 1.00 95.81 234 GLN A N 1
ATOM 1642 C CA . GLN A 1 234 ? -19.127 -1.670 3.355 1.00 95.81 234 GLN A CA 1
ATOM 1643 C C . GLN A 1 234 ? -18.221 -0.447 3.255 1.00 95.81 234 GLN A C 1
ATOM 1645 O O . GLN A 1 234 ? -18.588 0.649 3.699 1.00 95.81 234 GLN A O 1
ATOM 1650 N N . LEU A 1 235 ? -17.058 -0.621 2.624 1.00 96.56 235 LEU A N 1
ATOM 1651 C CA . LEU A 1 235 ? -16.218 0.507 2.238 1.00 96.56 235 LEU A CA 1
ATOM 1652 C C . LEU A 1 235 ? -16.926 1.344 1.169 1.00 96.56 235 LEU A C 1
ATOM 1654 O O . LEU A 1 235 ? -17.515 0.832 0.216 1.00 96.56 235 LEU A O 1
ATOM 1658 N N . TRP A 1 236 ? -16.863 2.656 1.331 1.00 95.12 236 TRP A N 1
ATOM 1659 C CA . TRP A 1 236 ? -17.530 3.639 0.495 1.00 95.12 236 TRP A CA 1
ATOM 1660 C C . TRP A 1 236 ? -16.554 4.761 0.142 1.00 95.12 236 TRP A C 1
ATOM 1662 O O . TRP A 1 236 ? -16.513 5.829 0.762 1.00 95.12 236 TRP A O 1
ATOM 1672 N N . GLY A 1 237 ? -15.732 4.476 -0.864 1.00 93.19 237 GLY A N 1
ATOM 1673 C CA . GLY A 1 237 ? -14.664 5.344 -1.349 1.00 93.19 237 GLY A CA 1
ATOM 1674 C C . GLY A 1 237 ? -13.370 4.562 -1.558 1.00 93.19 237 GLY A C 1
ATOM 1675 O O . GLY A 1 237 ? -13.097 3.602 -0.848 1.00 93.19 237 GLY A O 1
ATOM 1676 N N . ALA A 1 238 ? -12.590 4.973 -2.555 1.00 93.88 238 ALA A N 1
ATOM 1677 C CA . ALA A 1 238 ? -11.289 4.391 -2.883 1.00 93.88 238 ALA A CA 1
ATOM 1678 C C . ALA A 1 238 ? -10.322 5.477 -3.387 1.00 93.88 238 ALA A C 1
ATOM 1680 O O . ALA A 1 238 ? -9.706 5.357 -4.446 1.00 93.88 238 ALA A O 1
ATOM 1681 N N . ARG A 1 239 ? -10.259 6.599 -2.671 1.00 96.88 239 ARG A N 1
ATOM 1682 C CA . ARG A 1 239 ? -9.475 7.787 -3.014 1.00 96.88 239 ARG A CA 1
ATOM 1683 C C . ARG A 1 239 ? -8.268 7.937 -2.102 1.00 96.88 239 ARG A C 1
ATOM 1685 O O . ARG A 1 239 ? -8.270 7.476 -0.963 1.00 96.88 239 ARG A O 1
ATOM 1692 N N . THR A 1 240 ? -7.245 8.590 -2.625 1.00 98.00 240 THR A N 1
ATOM 1693 C CA . THR A 1 240 ? -6.121 9.078 -1.827 1.00 98.00 240 THR A CA 1
ATOM 1694 C C . THR A 1 240 ? -6.413 10.508 -1.360 1.00 98.00 240 THR A C 1
ATOM 1696 O O . THR A 1 240 ? -7.318 11.168 -1.883 1.00 98.00 240 THR A O 1
ATOM 1699 N N . LEU A 1 241 ? -5.589 11.049 -0.463 1.00 97.94 241 LEU A N 1
ATOM 1700 C CA . LEU A 1 241 ? -5.676 12.459 -0.072 1.00 97.94 241 LEU A CA 1
ATOM 1701 C C . LEU A 1 241 ? -5.335 13.437 -1.211 1.00 97.94 241 LEU A C 1
ATOM 1703 O O . LEU A 1 241 ? -5.707 14.607 -1.141 1.00 97.94 241 LEU A O 1
ATOM 1707 N N . ALA A 1 242 ? -4.680 12.987 -2.286 1.00 97.12 242 ALA A N 1
ATOM 1708 C CA . ALA A 1 242 ? -4.391 13.824 -3.455 1.00 97.12 242 ALA A CA 1
ATOM 1709 C C . ALA A 1 242 ? -5.586 13.965 -4.421 1.00 97.12 242 ALA A C 1
ATOM 1711 O O . ALA A 1 242 ? -5.477 14.652 -5.436 1.00 97.12 242 ALA A O 1
ATOM 1712 N N . ALA A 1 243 ? -6.744 13.362 -4.121 1.00 94.81 243 ALA A N 1
ATOM 1713 C CA . ALA A 1 243 ? -7.909 13.360 -5.011 1.00 94.81 243 ALA A CA 1
ATOM 1714 C C . ALA A 1 243 ? -8.407 14.755 -5.433 1.00 94.81 243 ALA A C 1
ATOM 1716 O O . ALA A 1 243 ? -8.955 14.887 -6.537 1.00 94.81 243 ALA A O 1
ATOM 1717 N N . ARG A 1 244 ? -8.237 15.756 -4.556 1.00 92.38 244 ARG A N 1
ATOM 1718 C CA . ARG A 1 244 ? -8.574 17.166 -4.799 1.00 92.38 244 ARG A CA 1
ATOM 1719 C C . ARG A 1 244 ? -7.540 17.881 -5.665 1.00 92.38 244 ARG A C 1
ATOM 1721 O O . ARG A 1 244 ? -7.919 18.700 -6.496 1.00 92.38 244 ARG A O 1
ATOM 1728 N N . ASP A 1 245 ? -6.267 17.595 -5.419 1.00 92.19 245 ASP A N 1
ATOM 1729 C CA . ASP A 1 245 ? -5.148 18.447 -5.829 1.00 92.19 245 ASP A CA 1
ATOM 1730 C C . ASP A 1 245 ? -4.488 17.968 -7.129 1.00 92.19 245 ASP A C 1
ATOM 1732 O O . ASP A 1 245 ? -3.780 18.733 -7.777 1.00 92.19 245 ASP A O 1
ATOM 1736 N N . SER A 1 246 ? -4.735 16.715 -7.521 1.00 93.06 246 SER A N 1
ATOM 1737 C CA . SER A 1 246 ? -4.145 16.102 -8.709 1.00 93.06 246 SER A CA 1
ATOM 1738 C C . SER A 1 246 ? -5.176 15.826 -9.800 1.00 93.06 246 SER A C 1
ATOM 1740 O O . SER A 1 246 ? -6.331 15.487 -9.526 1.00 93.06 246 SER A O 1
ATOM 1742 N N . SER A 1 247 ? -4.745 15.942 -11.057 1.00 90.56 247 SER A N 1
ATOM 1743 C CA . SER A 1 247 ? -5.467 15.443 -12.231 1.00 90.56 247 SER A CA 1
ATOM 1744 C C . SER A 1 247 ? -5.100 14.002 -12.583 1.00 90.56 247 SER A C 1
ATOM 1746 O O . SER A 1 247 ? -5.907 13.334 -13.232 1.00 90.56 247 SER A O 1
ATOM 1748 N N . GLU A 1 248 ? -3.943 13.517 -12.125 1.00 92.75 248 GLU A N 1
ATOM 1749 C CA . GLU A 1 248 ? -3.390 12.211 -12.486 1.00 92.75 248 GLU A CA 1
ATOM 1750 C C . GLU A 1 248 ? -4.154 11.073 -11.790 1.00 92.75 248 GLU A C 1
ATOM 1752 O O . GLU A 1 248 ? -4.245 11.049 -10.557 1.00 92.75 248 GLU A O 1
ATOM 1757 N N . PRO A 1 249 ? -4.723 10.101 -12.524 1.00 92.94 249 PRO A N 1
ATOM 1758 C CA . PRO A 1 249 ? -5.511 9.031 -11.916 1.00 92.94 249 PRO A CA 1
ATOM 1759 C C . PRO A 1 249 ? -4.774 8.209 -10.843 1.00 92.94 249 PRO A C 1
ATOM 1761 O O . PRO A 1 249 ? -5.356 7.995 -9.774 1.00 92.94 249 PRO A O 1
ATOM 1764 N N . ALA A 1 250 ? -3.510 7.822 -11.056 1.00 92.25 250 ALA A N 1
ATOM 1765 C CA . ALA A 1 250 ? -2.668 7.123 -10.075 1.00 92.25 250 ALA A CA 1
ATOM 1766 C C . ALA A 1 250 ? -2.323 7.967 -8.854 1.00 92.25 250 ALA A C 1
ATOM 1768 O O . ALA A 1 250 ? -1.822 7.442 -7.863 1.00 92.25 250 ALA A O 1
ATOM 1769 N N . GLU A 1 251 ? -2.561 9.272 -8.880 1.00 95.38 251 GLU A N 1
ATOM 1770 C CA . GLU A 1 251 ? -2.450 10.072 -7.673 1.00 95.38 251 GLU A CA 1
ATOM 1771 C C . GLU A 1 251 ? -3.771 10.164 -6.937 1.00 95.38 251 GLU A C 1
ATOM 1773 O O . GLU A 1 251 ? -3.739 10.218 -5.718 1.00 95.38 251 GLU A O 1
ATOM 1778 N N . ARG A 1 252 ? -4.914 10.147 -7.628 1.00 95.56 252 ARG A N 1
ATOM 1779 C CA . ARG A 1 252 ? -6.243 10.398 -7.043 1.00 95.56 252 ARG A CA 1
ATOM 1780 C C . ARG A 1 252 ? -6.931 9.154 -6.492 1.00 95.56 252 ARG A C 1
ATOM 1782 O O . ARG A 1 252 ? -7.670 9.246 -5.509 1.00 95.56 252 ARG A O 1
ATOM 1789 N N . TYR A 1 253 ? -6.754 8.014 -7.152 1.00 95.44 253 TYR A N 1
ATOM 1790 C CA . TYR A 1 253 ? -7.488 6.786 -6.858 1.00 95.44 253 TYR A CA 1
ATOM 1791 C C . TYR A 1 253 ? -6.560 5.734 -6.266 1.00 95.44 253 TYR A C 1
ATOM 1793 O O . TYR A 1 253 ? -5.531 5.399 -6.847 1.00 95.44 253 TYR A O 1
ATOM 1801 N N . LEU A 1 254 ? -6.960 5.172 -5.126 1.00 95.38 254 LEU A N 1
ATOM 1802 C CA . LEU A 1 254 ? -6.182 4.176 -4.394 1.00 95.38 254 LEU A CA 1
ATOM 1803 C C . LEU A 1 254 ? -5.906 2.931 -5.246 1.00 95.38 254 LEU A C 1
ATOM 1805 O O . LEU A 1 254 ? -4.789 2.423 -5.247 1.00 95.38 254 LEU A O 1
ATOM 1809 N N . SER A 1 255 ? -6.906 2.447 -5.987 1.00 92.38 255 SER A N 1
ATOM 1810 C CA . SER A 1 255 ? -6.752 1.266 -6.841 1.00 92.38 255 SER A CA 1
ATOM 1811 C C . SER A 1 255 ? -5.795 1.506 -8.007 1.00 92.38 255 SER A C 1
ATOM 1813 O O . SER A 1 255 ? -4.963 0.650 -8.295 1.00 92.38 255 SER A O 1
ATOM 1815 N N . VAL A 1 256 ? -5.862 2.684 -8.636 1.00 94.31 256 VAL A N 1
ATOM 1816 C CA . VAL A 1 256 ? -4.963 3.052 -9.737 1.00 94.31 256 VAL A CA 1
ATOM 1817 C C . VAL A 1 256 ? -3.537 3.240 -9.222 1.00 94.31 256 VAL A C 1
ATOM 1819 O O . VAL A 1 256 ? -2.612 2.688 -9.805 1.00 94.31 256 VAL A O 1
ATOM 1822 N N . ARG A 1 257 ? -3.352 3.914 -8.078 1.00 95.19 257 ARG A N 1
ATOM 1823 C CA . ARG A 1 257 ? -2.038 4.051 -7.430 1.00 95.19 257 ARG A CA 1
ATOM 1824 C C . ARG A 1 257 ? -1.395 2.694 -7.169 1.00 95.19 257 ARG A C 1
ATOM 1826 O O . ARG A 1 257 ? -0.270 2.458 -7.596 1.00 95.19 257 ARG A O 1
ATOM 1833 N N . ARG A 1 258 ? -2.137 1.786 -6.526 1.00 94.25 258 ARG A N 1
ATOM 1834 C CA . ARG A 1 258 ? -1.658 0.433 -6.211 1.00 94.25 258 ARG A CA 1
ATOM 1835 C C . ARG A 1 258 ? -1.360 -0.386 -7.465 1.00 94.25 258 ARG A C 1
ATOM 1837 O O . ARG A 1 258 ? -0.371 -1.112 -7.471 1.00 94.25 258 ARG A O 1
ATOM 1844 N N . LEU A 1 259 ? -2.174 -0.271 -8.518 1.00 93.62 259 LEU A N 1
ATOM 1845 C CA . LEU A 1 259 ? -1.895 -0.904 -9.810 1.00 93.62 259 LEU A CA 1
ATOM 1846 C C . LEU A 1 259 ? -0.582 -0.384 -10.402 1.00 93.62 259 LEU A C 1
ATOM 1848 O O . LEU A 1 259 ? 0.271 -1.184 -10.780 1.00 93.62 259 LEU A O 1
ATOM 1852 N N . THR A 1 260 ? -0.408 0.935 -10.458 1.00 95.06 260 THR A N 1
ATOM 1853 C CA . THR A 1 260 ? 0.809 1.564 -10.973 1.00 95.06 260 THR A CA 1
ATOM 1854 C C . THR A 1 260 ? 2.032 1.127 -10.174 1.00 95.06 260 THR A C 1
ATOM 1856 O O . THR A 1 260 ? 2.997 0.651 -10.765 1.00 95.06 260 THR A O 1
ATOM 1859 N N . ASP A 1 261 ? 1.986 1.194 -8.841 1.00 94.00 261 ASP A N 1
ATOM 1860 C CA . ASP A 1 261 ? 3.087 0.745 -7.982 1.00 94.00 261 ASP A CA 1
ATOM 1861 C C . ASP A 1 261 ? 3.413 -0.739 -8.210 1.00 94.00 261 ASP A C 1
ATOM 1863 O O . ASP A 1 261 ? 4.576 -1.095 -8.396 1.00 94.00 261 ASP A O 1
ATOM 1867 N N . HIS A 1 262 ? 2.392 -1.599 -8.288 1.00 92.94 262 HIS A N 1
ATOM 1868 C CA . HIS A 1 262 ? 2.565 -3.020 -8.581 1.00 92.94 262 HIS A CA 1
ATOM 1869 C C . HIS A 1 262 ? 3.250 -3.247 -9.934 1.00 92.94 262 HIS A C 1
ATOM 1871 O O . HIS A 1 262 ? 4.171 -4.060 -10.025 1.00 92.94 262 HIS A O 1
ATOM 1877 N N . VAL A 1 263 ? 2.840 -2.522 -10.978 1.00 95.12 263 VAL A N 1
ATOM 1878 C CA . VAL A 1 263 ? 3.450 -2.617 -12.309 1.00 95.12 263 VAL A CA 1
ATOM 1879 C C . VAL A 1 263 ? 4.905 -2.172 -12.277 1.00 95.12 263 VAL A C 1
ATOM 1881 O O . VAL A 1 263 ? 5.768 -2.898 -12.767 1.00 95.12 263 VAL A O 1
ATOM 1884 N N . LEU A 1 264 ? 5.192 -1.006 -11.696 1.00 94.62 264 LEU A N 1
ATOM 1885 C CA . LEU A 1 264 ? 6.542 -0.449 -11.687 1.00 94.62 264 LEU A CA 1
ATOM 1886 C C . LEU A 1 264 ? 7.507 -1.323 -10.883 1.00 94.62 264 LEU A C 1
ATOM 1888 O O . LEU A 1 264 ? 8.591 -1.616 -11.378 1.00 94.62 264 LEU A O 1
ATOM 1892 N N . THR A 1 265 ? 7.101 -1.804 -9.706 1.00 91.69 265 THR A N 1
ATOM 1893 C CA . THR A 1 265 ? 7.925 -2.712 -8.892 1.00 91.69 265 THR A CA 1
ATOM 1894 C C . THR A 1 265 ? 8.155 -4.045 -9.606 1.00 91.69 265 THR A C 1
ATOM 1896 O O . THR A 1 265 ? 9.292 -4.498 -9.700 1.00 91.69 265 THR A O 1
ATOM 1899 N N . SER A 1 266 ? 7.112 -4.637 -10.204 1.00 93.38 266 SER A N 1
ATOM 1900 C CA . SER A 1 266 ? 7.253 -5.894 -10.958 1.00 93.38 266 SER A CA 1
ATOM 1901 C C . SER A 1 266 ? 8.220 -5.744 -12.133 1.00 93.38 266 SER A C 1
ATOM 1903 O O . SER A 1 266 ? 9.072 -6.601 -12.355 1.00 93.38 266 SER A O 1
ATOM 1905 N N . LEU A 1 267 ? 8.108 -4.646 -12.889 1.00 95.12 267 LEU A N 1
ATOM 1906 C CA . LEU A 1 267 ? 9.005 -4.370 -14.007 1.00 95.12 267 LEU A CA 1
ATOM 1907 C C . LEU A 1 267 ? 10.437 -4.137 -13.522 1.00 95.12 267 LEU A C 1
ATOM 1909 O O . LEU A 1 267 ? 11.350 -4.716 -14.092 1.00 95.12 267 LEU A O 1
ATOM 1913 N N . GLU A 1 268 ? 10.661 -3.345 -12.478 1.00 90.25 268 GLU A N 1
ATOM 1914 C CA . GLU A 1 268 ? 12.011 -3.128 -11.943 1.00 90.25 268 GLU A CA 1
ATOM 1915 C C . GLU A 1 268 ? 12.676 -4.429 -11.494 1.00 90.25 268 GLU A C 1
ATOM 1917 O O . GLU A 1 268 ? 13.814 -4.695 -11.890 1.00 90.25 268 GLU A O 1
ATOM 1922 N N . ASP A 1 269 ? 11.952 -5.278 -10.764 1.00 87.81 269 ASP A N 1
ATOM 1923 C CA . ASP A 1 269 ? 12.445 -6.587 -10.336 1.00 87.81 269 ASP A CA 1
ATOM 1924 C C . ASP A 1 269 ? 12.706 -7.514 -11.529 1.00 87.81 269 ASP A C 1
ATOM 1926 O O . ASP A 1 269 ? 13.759 -8.151 -11.630 1.00 87.81 269 ASP A O 1
ATOM 1930 N N . GLY A 1 270 ? 11.780 -7.550 -12.487 1.00 89.19 270 GLY A N 1
ATOM 1931 C CA . GLY A 1 270 ? 11.893 -8.374 -13.685 1.00 89.19 270 GLY A CA 1
ATOM 1932 C C . GLY A 1 270 ? 12.983 -7.915 -14.658 1.00 89.19 270 GLY A C 1
ATOM 1933 O O . GLY A 1 270 ? 13.531 -8.741 -15.387 1.00 89.19 270 GLY A O 1
ATOM 1934 N N . MET A 1 271 ? 13.348 -6.628 -14.661 1.00 91.25 271 MET A N 1
ATOM 1935 C CA . MET A 1 271 ? 14.386 -6.071 -15.538 1.00 91.25 271 MET A CA 1
ATOM 1936 C C . MET A 1 271 ? 15.795 -6.113 -14.930 1.00 91.25 271 MET A C 1
ATOM 1938 O O . MET A 1 271 ? 16.749 -5.696 -15.589 1.00 91.25 271 MET A O 1
ATOM 1942 N N . GLN A 1 272 ? 15.988 -6.683 -13.735 1.00 84.81 272 GLN A N 1
ATOM 1943 C CA . GLN A 1 272 ? 17.313 -6.787 -13.103 1.00 84.81 272 GLN A CA 1
ATOM 1944 C C . GLN A 1 272 ? 18.358 -7.523 -13.967 1.00 84.81 272 GLN A C 1
ATOM 1946 O O . GLN A 1 272 ? 19.557 -7.303 -13.806 1.00 84.81 272 GLN A O 1
ATOM 1951 N N . PHE A 1 273 ? 17.943 -8.359 -14.930 1.00 83.25 273 PHE A N 1
ATOM 1952 C CA . PHE A 1 273 ? 18.858 -9.034 -15.867 1.00 83.25 273 PHE A CA 1
ATOM 1953 C C . PHE A 1 273 ? 19.637 -8.078 -16.789 1.00 83.25 273 PHE A C 1
ATOM 1955 O O . PHE A 1 273 ? 20.580 -8.515 -17.461 1.00 83.25 273 PHE A O 1
ATOM 1962 N N . VAL A 1 274 ? 19.195 -6.821 -16.890 1.00 85.31 274 VAL A N 1
ATOM 1963 C CA . VAL A 1 274 ? 19.839 -5.759 -17.672 1.00 85.31 274 VAL A CA 1
ATOM 1964 C C . VAL A 1 274 ? 21.155 -5.323 -17.027 1.00 85.31 274 VAL A C 1
ATOM 1966 O O . VAL A 1 274 ? 22.077 -4.934 -17.748 1.00 85.31 274 VAL A O 1
ATOM 1969 N N . ALA A 1 275 ? 21.278 -5.473 -15.704 1.00 80.94 275 ALA A N 1
ATOM 1970 C CA . ALA A 1 275 ? 22.478 -5.125 -14.961 1.00 80.94 275 ALA A CA 1
ATOM 1971 C C . ALA A 1 275 ? 23.718 -5.806 -15.559 1.00 80.94 275 ALA A C 1
ATOM 1973 O O . ALA A 1 275 ? 23.771 -7.023 -15.760 1.00 80.94 275 ALA A O 1
ATOM 1974 N N . GLY A 1 276 ? 24.725 -4.996 -15.874 1.00 69.19 276 GLY A N 1
ATOM 1975 C CA . GLY A 1 276 ? 25.983 -5.426 -16.472 1.00 69.19 276 GLY A CA 1
ATOM 1976 C C . GLY A 1 276 ? 25.946 -5.993 -17.876 1.00 69.19 276 GLY A C 1
ATOM 1977 O O . GLY A 1 276 ? 26.972 -6.497 -18.347 1.00 69.19 276 GLY A O 1
ATOM 1978 N N . ARG A 1 277 ? 24.823 -5.871 -18.584 1.00 71.12 277 ARG A N 1
ATOM 1979 C CA . ARG A 1 277 ? 24.813 -6.061 -20.033 1.00 71.12 277 ARG A CA 1
ATOM 1980 C C . ARG A 1 277 ? 25.355 -4.810 -20.706 1.00 71.12 277 ARG A C 1
ATOM 1982 O O . ARG A 1 277 ? 24.931 -3.699 -20.410 1.00 71.12 277 ARG A O 1
ATOM 1989 N N . ARG A 1 278 ? 26.255 -4.990 -21.678 1.00 65.44 278 ARG A N 1
ATOM 1990 C CA . ARG A 1 278 ? 26.580 -3.898 -22.602 1.00 65.44 278 ARG A CA 1
ATOM 1991 C C . ARG A 1 278 ? 25.285 -3.468 -23.304 1.00 65.44 278 ARG A C 1
ATOM 1993 O O . ARG A 1 278 ? 24.487 -4.349 -23.637 1.00 65.44 278 ARG A O 1
ATOM 2000 N N . PRO A 1 279 ? 25.070 -2.165 -23.549 1.00 64.75 279 PRO A N 1
ATOM 2001 C CA . PRO A 1 279 ? 23.934 -1.683 -24.327 1.00 64.75 279 PRO A CA 1
ATOM 2002 C C . PRO A 1 279 ? 24.134 -2.029 -25.811 1.00 64.75 279 PRO A C 1
ATOM 2004 O O . PRO A 1 279 ? 24.405 -1.180 -26.656 1.00 64.75 279 PRO A O 1
ATOM 2007 N N . GLU A 1 280 ? 24.077 -3.322 -26.113 1.00 70.19 280 GLU A N 1
ATOM 2008 C CA . GLU A 1 280 ? 24.160 -3.878 -27.454 1.00 70.19 280 GLU A CA 1
ATOM 2009 C C . GLU A 1 280 ? 22.780 -3.829 -28.127 1.00 70.19 280 GLU A C 1
ATOM 2011 O O . GLU A 1 280 ? 21.747 -3.903 -27.441 1.00 70.19 280 GLU A O 1
ATOM 2016 N N . PRO A 1 281 ? 22.735 -3.736 -29.469 1.00 70.31 281 PRO A N 1
ATOM 2017 C CA . PRO A 1 281 ? 21.491 -3.856 -30.219 1.00 70.31 281 PRO A CA 1
ATOM 2018 C C . PRO A 1 281 ? 20.711 -5.113 -29.798 1.00 70.31 281 PRO A C 1
ATOM 2020 O O . PRO A 1 281 ? 21.249 -6.218 -29.809 1.00 70.31 281 PRO A O 1
ATOM 2023 N N . GLY A 1 282 ? 19.446 -4.941 -29.404 1.00 83.44 282 GLY A N 1
ATOM 2024 C CA . GLY A 1 282 ? 18.546 -6.027 -29.000 1.00 83.44 282 GLY A CA 1
ATOM 2025 C C . GLY A 1 282 ? 18.269 -6.154 -27.494 1.00 83.44 282 GLY A C 1
ATOM 2026 O O . GLY A 1 282 ? 17.263 -6.768 -27.133 1.00 83.44 282 GLY A O 1
ATOM 2027 N N . VAL A 1 283 ? 19.072 -5.548 -26.603 1.00 87.50 283 VAL A N 1
ATOM 2028 C CA . VAL A 1 283 ? 18.752 -5.526 -25.154 1.00 87.50 283 VAL A CA 1
ATOM 2029 C C . VAL A 1 283 ? 17.478 -4.718 -24.894 1.00 87.50 283 VAL A C 1
ATOM 2031 O O . VAL A 1 283 ? 16.584 -5.203 -24.203 1.00 87.50 283 VAL A O 1
ATOM 2034 N N . GLY A 1 284 ? 17.354 -3.538 -25.510 1.00 91.06 284 GLY A N 1
ATOM 2035 C CA . GLY A 1 284 ? 16.144 -2.712 -25.422 1.00 91.06 284 GLY A CA 1
ATOM 2036 C C . GLY A 1 284 ? 14.903 -3.429 -25.960 1.00 91.06 284 GLY A C 1
ATOM 2037 O O . GLY A 1 284 ? 13.862 -3.443 -25.308 1.00 91.06 284 GLY A O 1
ATOM 2038 N N . ASP A 1 285 ? 15.037 -4.148 -27.079 1.00 92.12 285 ASP A N 1
ATOM 2039 C CA . ASP A 1 285 ? 13.951 -4.965 -27.629 1.00 92.12 285 ASP A CA 1
ATOM 2040 C C . ASP A 1 285 ? 13.509 -6.084 -26.682 1.00 92.12 285 ASP A C 1
ATOM 2042 O O . ASP A 1 285 ? 12.321 -6.392 -26.598 1.00 92.12 285 ASP A O 1
ATOM 2046 N N . LEU A 1 286 ? 14.452 -6.711 -25.973 1.00 91.75 286 LEU A N 1
ATOM 2047 C CA . LEU A 1 286 ? 14.140 -7.730 -24.977 1.00 91.75 286 LEU A CA 1
ATOM 2048 C C . LEU A 1 286 ? 13.412 -7.126 -23.772 1.00 91.75 286 LEU A C 1
ATOM 2050 O O . LEU A 1 286 ? 12.391 -7.671 -23.366 1.00 91.75 286 LEU A O 1
ATOM 2054 N N . VAL A 1 287 ? 13.890 -5.993 -23.248 1.00 93.94 287 VAL A N 1
ATOM 2055 C CA . VAL A 1 287 ? 13.228 -5.247 -22.163 1.00 93.94 287 VAL A CA 1
ATOM 2056 C C . VAL A 1 287 ? 11.803 -4.861 -22.559 1.00 93.94 287 VAL A C 1
ATOM 2058 O O . VAL A 1 287 ? 10.863 -5.123 -21.811 1.00 93.94 287 VAL A O 1
ATOM 2061 N N . ARG A 1 288 ? 11.630 -4.293 -23.758 1.00 95.94 288 ARG A N 1
ATOM 2062 C CA . ARG A 1 288 ? 10.322 -3.906 -24.295 1.00 95.94 288 ARG A CA 1
ATOM 2063 C C . ARG A 1 288 ? 9.378 -5.105 -24.380 1.00 95.94 288 ARG A C 1
ATOM 2065 O O . ARG A 1 288 ? 8.284 -5.027 -23.837 1.00 95.94 288 ARG A O 1
ATOM 2072 N N . ARG A 1 289 ? 9.806 -6.218 -24.993 1.00 95.81 289 ARG A N 1
ATOM 2073 C CA . ARG A 1 289 ? 8.981 -7.438 -25.094 1.00 95.81 289 ARG A CA 1
ATOM 2074 C C . ARG A 1 289 ? 8.586 -7.980 -23.721 1.00 95.81 289 ARG A C 1
ATOM 2076 O O . ARG A 1 289 ? 7.425 -8.287 -23.509 1.00 95.81 289 ARG A O 1
ATOM 2083 N N . ARG A 1 290 ? 9.521 -8.038 -22.766 1.00 95.75 290 ARG A N 1
ATOM 2084 C CA . ARG A 1 290 ? 9.241 -8.503 -21.395 1.00 95.75 290 ARG A CA 1
ATOM 2085 C C . ARG A 1 290 ? 8.218 -7.620 -20.681 1.00 95.75 290 ARG A C 1
ATOM 2087 O O . ARG A 1 290 ? 7.365 -8.141 -19.968 1.00 95.75 290 ARG A O 1
ATOM 2094 N N . ALA A 1 291 ? 8.294 -6.305 -20.882 1.00 97.81 291 ALA A N 1
ATOM 2095 C CA . ALA A 1 291 ? 7.302 -5.377 -20.357 1.00 97.81 291 ALA A CA 1
ATOM 2096 C C . ALA A 1 291 ? 5.935 -5.578 -21.032 1.00 97.81 291 ALA A C 1
ATOM 2098 O O . ALA A 1 291 ? 4.929 -5.671 -20.337 1.00 97.81 291 ALA A O 1
ATOM 2099 N N . GLU A 1 292 ? 5.892 -5.699 -22.362 1.00 97.88 292 GLU A N 1
ATOM 2100 C CA . GLU A 1 292 ? 4.656 -5.944 -23.118 1.00 97.88 292 GLU A CA 1
ATOM 2101 C C . GLU A 1 292 ? 3.980 -7.261 -22.725 1.00 97.88 292 GLU A C 1
ATOM 2103 O O . GLU A 1 292 ? 2.773 -7.258 -22.518 1.00 97.88 292 GLU A O 1
ATOM 2108 N N . ASP A 1 293 ? 4.734 -8.351 -22.560 1.00 97.69 293 ASP A N 1
ATOM 2109 C CA . ASP A 1 293 ? 4.199 -9.656 -22.146 1.00 97.69 293 ASP A CA 1
ATOM 2110 C C . ASP A 1 293 ? 3.532 -9.578 -20.759 1.00 97.69 293 ASP A C 1
ATOM 2112 O O . ASP A 1 293 ? 2.458 -10.139 -20.527 1.00 97.69 293 ASP A O 1
ATOM 2116 N N . PHE A 1 294 ? 4.154 -8.856 -19.822 1.00 97.25 294 PHE A N 1
ATOM 2117 C CA . PHE A 1 294 ? 3.608 -8.652 -18.480 1.00 97.25 294 PHE A CA 1
ATOM 2118 C C . PHE A 1 294 ? 2.336 -7.795 -18.495 1.00 97.25 294 PHE A C 1
ATOM 2120 O O . PHE A 1 294 ? 1.336 -8.144 -17.858 1.00 97.25 294 PHE A O 1
ATOM 2127 N N . LEU A 1 295 ? 2.359 -6.693 -19.252 1.00 97.69 295 LEU A N 1
ATOM 2128 C CA . LEU A 1 295 ? 1.223 -5.785 -19.401 1.00 97.69 295 LEU A CA 1
ATOM 2129 C C . LEU A 1 295 ? 0.056 -6.442 -20.158 1.00 97.69 295 LEU A C 1
ATOM 2131 O O . LEU A 1 295 ? -1.093 -6.239 -19.767 1.00 97.69 295 LEU A O 1
ATOM 2135 N N . ASP A 1 296 ? 0.328 -7.297 -21.152 1.00 97.62 296 ASP A N 1
ATOM 2136 C CA . ASP A 1 296 ? -0.682 -8.133 -21.821 1.00 97.62 296 ASP A CA 1
ATOM 2137 C C . ASP A 1 29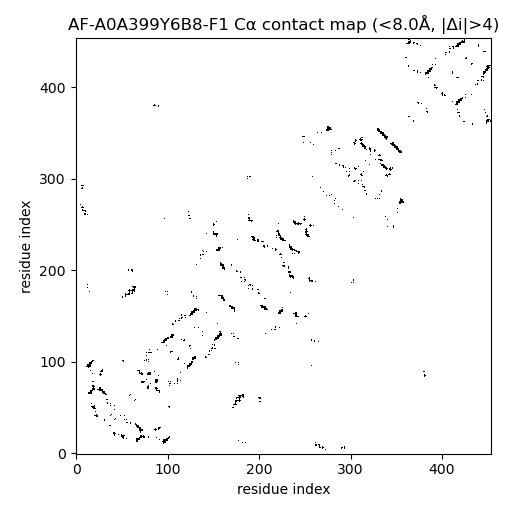6 ? -1.376 -9.046 -20.808 1.00 97.62 296 ASP A C 1
ATOM 2139 O O . ASP A 1 296 ? -2.605 -9.119 -20.750 1.00 97.62 296 ASP A O 1
ATOM 2143 N N . GLY A 1 297 ? -0.593 -9.699 -19.943 1.00 95.19 297 GLY A N 1
ATOM 2144 C CA . GLY A 1 297 ? -1.118 -10.542 -18.875 1.00 95.19 297 GLY A CA 1
ATOM 2145 C C . GLY A 1 297 ? -2.056 -9.786 -17.930 1.00 95.19 297 GLY A C 1
ATOM 2146 O O . GLY A 1 297 ? -3.084 -10.330 -17.526 1.00 95.19 297 GLY A O 1
ATOM 2147 N N . LEU A 1 298 ? -1.728 -8.539 -17.587 1.00 94.62 298 LEU A N 1
ATOM 2148 C CA . LEU A 1 298 ? -2.576 -7.662 -16.774 1.00 94.62 298 LEU A CA 1
ATOM 2149 C C . LEU A 1 298 ? -3.843 -7.222 -17.523 1.00 94.62 298 LEU A C 1
ATOM 2151 O O . LEU A 1 298 ? -4.941 -7.322 -16.974 1.00 94.62 298 LEU A O 1
ATOM 2155 N N . TRP A 1 299 ? -3.718 -6.802 -18.783 1.00 95.50 299 TRP A N 1
ATOM 2156 C CA . TRP A 1 299 ? -4.848 -6.409 -19.630 1.00 95.50 299 TRP A CA 1
ATOM 2157 C C . TRP A 1 299 ? -5.858 -7.547 -19.811 1.00 95.50 299 TRP A C 1
ATOM 2159 O O . TRP A 1 299 ? -7.053 -7.344 -19.611 1.00 95.50 299 TRP A O 1
ATOM 2169 N N . ARG A 1 300 ? -5.394 -8.774 -20.075 1.00 94.25 300 ARG A N 1
ATOM 2170 C CA . ARG A 1 300 ? -6.268 -9.956 -20.195 1.00 94.25 300 ARG A CA 1
ATOM 2171 C C . ARG A 1 300 ? -7.029 -10.291 -18.915 1.00 94.25 300 ARG A C 1
ATOM 2173 O O . ARG A 1 300 ? -8.090 -10.903 -18.991 1.00 94.25 300 ARG A O 1
ATOM 2180 N N . ARG A 1 301 ? -6.500 -9.902 -17.751 1.00 91.75 301 ARG A N 1
ATOM 2181 C CA . ARG A 1 301 ? -7.183 -10.019 -16.450 1.00 91.75 301 ARG A CA 1
ATOM 2182 C C . ARG A 1 301 ? -8.062 -8.804 -16.122 1.00 91.75 301 ARG A C 1
ATOM 2184 O O . ARG A 1 301 ? -8.628 -8.744 -15.038 1.00 91.75 301 ARG A O 1
ATOM 2191 N N . GLY A 1 302 ? -8.185 -7.843 -17.039 1.00 90.50 302 GLY A N 1
ATOM 2192 C CA . GLY A 1 302 ? -9.009 -6.647 -16.874 1.00 90.50 302 GLY A CA 1
ATOM 2193 C C . GLY A 1 302 ? -8.369 -5.543 -16.029 1.00 90.50 302 GLY A C 1
ATOM 2194 O O . GLY A 1 302 ? -9.076 -4.634 -15.609 1.00 90.50 302 GLY A O 1
ATOM 2195 N N . ALA A 1 303 ? -7.058 -5.605 -15.771 1.00 92.25 303 ALA A N 1
ATOM 2196 C CA . ALA A 1 303 ? -6.351 -4.575 -15.002 1.00 92.25 303 ALA A CA 1
ATOM 2197 C C . ALA A 1 303 ? -6.203 -3.249 -15.748 1.00 92.25 303 ALA A C 1
ATOM 2199 O O . ALA A 1 303 ? -6.128 -2.187 -15.139 1.00 92.25 303 ALA A O 1
ATOM 2200 N N . LEU A 1 304 ? -6.121 -3.335 -17.072 1.00 95.31 304 LEU A N 1
ATOM 2201 C CA . LEU A 1 304 ? -5.963 -2.209 -17.978 1.00 95.31 304 LEU A CA 1
ATOM 2202 C C . LEU A 1 304 ? -7.173 -2.173 -18.907 1.00 95.31 304 LEU A C 1
ATOM 2204 O O . LEU A 1 304 ? -7.717 -3.216 -19.275 1.00 95.31 304 LEU A O 1
ATOM 2208 N N . VAL A 1 305 ? -7.602 -0.977 -19.287 1.00 93.19 305 VAL A N 1
ATOM 2209 C CA . VAL A 1 305 ? -8.845 -0.752 -20.022 1.00 93.19 305 VAL A CA 1
ATOM 2210 C C . VAL A 1 305 ? -8.531 -0.497 -21.493 1.00 93.19 305 VAL A C 1
ATOM 2212 O O . VAL A 1 305 ? -7.794 0.419 -21.839 1.00 93.19 305 VAL A O 1
ATOM 2215 N N . GLY A 1 306 ? -9.125 -1.288 -22.385 1.00 94.00 306 GLY A N 1
ATOM 2216 C CA . GLY A 1 306 ? -8.959 -1.139 -23.830 1.00 94.00 306 GLY A CA 1
ATOM 2217 C C . GLY A 1 306 ? -9.545 -2.318 -24.596 1.00 94.00 306 GLY A C 1
ATOM 2218 O O . GLY A 1 306 ? -9.473 -3.452 -24.133 1.00 94.00 306 GLY A O 1
ATOM 2219 N N . ASP A 1 307 ? -10.111 -2.058 -25.777 1.00 94.62 307 ASP A N 1
ATOM 2220 C CA . ASP A 1 307 ? -10.638 -3.096 -26.679 1.00 94.62 307 ASP A CA 1
ATOM 2221 C C . ASP A 1 307 ? -9.532 -3.865 -27.423 1.00 94.62 307 ASP A C 1
ATOM 2223 O O . ASP A 1 307 ? -9.794 -4.883 -28.058 1.00 94.62 307 ASP A O 1
ATOM 2227 N N . ARG A 1 308 ? -8.294 -3.370 -27.348 1.00 96.50 308 ARG A N 1
ATOM 2228 C CA . ARG A 1 308 ? -7.086 -3.955 -27.936 1.00 96.50 308 ARG A CA 1
ATOM 2229 C C . ARG A 1 308 ? -5.839 -3.511 -27.157 1.00 96.50 308 ARG A C 1
ATOM 2231 O O . ARG A 1 308 ? -5.908 -2.448 -26.522 1.00 96.50 308 ARG A O 1
ATOM 2238 N N . PRO A 1 309 ? -4.707 -4.236 -27.248 1.00 97.19 309 PRO A N 1
ATOM 2239 C CA . PRO A 1 309 ? -3.488 -3.927 -26.498 1.00 97.19 309 PRO A CA 1
ATOM 2240 C C . PRO A 1 309 ? -3.023 -2.478 -26.651 1.00 97.19 309 PRO A C 1
ATOM 2242 O O . PRO A 1 309 ? -2.749 -1.811 -25.661 1.00 97.19 309 PRO A O 1
ATOM 2245 N N . GLU A 1 310 ? -3.051 -1.934 -27.871 1.00 96.75 310 GLU A N 1
ATOM 2246 C CA . GLU A 1 310 ? -2.517 -0.600 -28.188 1.00 96.75 310 GLU A CA 1
ATOM 2247 C C . GLU A 1 310 ? -3.342 0.549 -27.592 1.00 96.75 310 GLU A C 1
ATOM 2249 O O . GLU A 1 310 ? -2.940 1.709 -27.665 1.00 96.75 310 GLU A O 1
ATOM 2254 N N . ARG A 1 311 ? -4.525 0.249 -27.044 1.00 97.31 311 ARG A N 1
ATOM 2255 C CA . ARG A 1 311 ? -5.348 1.189 -26.274 1.00 97.31 311 ARG A CA 1
ATOM 2256 C C . ARG A 1 311 ? -5.291 0.939 -24.770 1.00 97.31 311 ARG A C 1
ATOM 2258 O O . ARG A 1 311 ? -5.778 1.784 -24.030 1.00 97.31 311 ARG A O 1
ATOM 2265 N N . ALA A 1 312 ? -4.725 -0.183 -24.335 1.00 97.38 312 ALA A N 1
ATOM 2266 C CA . ALA A 1 312 ? -4.611 -0.562 -22.932 1.00 97.38 312 ALA A CA 1
ATOM 2267 C C . ALA A 1 312 ? -3.224 -0.242 -22.359 1.00 97.38 312 ALA A C 1
ATOM 2269 O O . ALA A 1 312 ? -3.109 0.223 -21.225 1.00 97.38 312 ALA A O 1
ATOM 2270 N N . TYR A 1 313 ? -2.166 -0.457 -23.144 1.00 98.44 313 TYR A N 1
ATOM 2271 C CA . TYR A 1 313 ? -0.800 -0.163 -22.732 1.00 98.44 313 TYR A CA 1
ATOM 2272 C C . TYR A 1 313 ? 0.143 0.084 -23.910 1.00 98.44 313 TYR A C 1
ATOM 2274 O O . TYR A 1 313 ? -0.152 -0.222 -25.064 1.00 98.44 313 TYR A O 1
ATOM 2282 N N . PHE A 1 314 ? 1.327 0.602 -23.595 1.00 98.19 314 PHE A N 1
ATOM 2283 C CA . PHE A 1 314 ? 2.489 0.521 -24.474 1.00 98.19 314 PHE A CA 1
ATOM 2284 C C . PHE A 1 314 ? 3.774 0.395 -23.652 1.00 98.19 314 PHE A C 1
ATOM 2286 O O . PHE A 1 314 ? 3.826 0.830 -22.502 1.00 98.19 314 PHE A O 1
ATOM 2293 N N . ALA A 1 315 ? 4.832 -0.133 -24.268 1.00 98.06 315 ALA A N 1
ATOM 2294 C CA . ALA A 1 315 ? 6.191 -0.059 -23.745 1.00 98.06 315 ALA A CA 1
ATOM 2295 C C . ALA A 1 315 ? 7.156 0.385 -24.852 1.00 98.06 315 ALA A C 1
ATOM 2297 O O . ALA A 1 315 ? 7.012 -0.000 -26.012 1.00 98.06 315 ALA A O 1
ATOM 2298 N N . ARG A 1 316 ? 8.151 1.204 -24.509 1.00 97.38 316 ARG A N 1
ATOM 2299 C CA . ARG A 1 316 ? 9.213 1.648 -25.422 1.00 97.38 316 ARG A CA 1
ATOM 2300 C C . ARG A 1 316 ? 10.552 1.607 -24.711 1.00 97.38 316 ARG A C 1
ATOM 2302 O O . ARG A 1 316 ? 10.671 2.072 -23.582 1.00 97.38 316 ARG A O 1
ATOM 2309 N N . CYS A 1 317 ? 11.550 1.043 -25.375 1.00 94.69 317 CYS A N 1
ATOM 2310 C CA . CYS A 1 317 ? 12.906 0.936 -24.855 1.00 94.69 317 CYS A CA 1
ATOM 2311 C C . CYS A 1 317 ? 13.877 0.913 -26.040 1.00 94.69 317 CYS A C 1
ATOM 2313 O O . CYS A 1 317 ? 14.336 -0.140 -26.480 1.00 94.69 317 CYS A O 1
ATOM 2315 N N . ASP A 1 318 ? 14.092 2.085 -26.630 1.00 91.50 318 ASP A N 1
ATOM 2316 C CA . ASP A 1 318 ? 14.864 2.266 -27.859 1.00 91.50 318 ASP A CA 1
ATOM 2317 C C . ASP A 1 318 ? 15.541 3.651 -27.871 1.00 91.50 318 ASP A C 1
ATOM 2319 O O . ASP A 1 318 ? 15.578 4.352 -26.857 1.00 91.50 318 ASP A O 1
ATOM 2323 N N . ALA A 1 319 ? 16.101 4.053 -29.015 1.00 89.56 319 ALA A N 1
ATOM 2324 C CA . ALA A 1 319 ? 16.806 5.327 -29.164 1.00 89.56 319 ALA A CA 1
ATOM 2325 C C . ALA A 1 319 ? 15.907 6.566 -28.963 1.00 89.56 319 ALA A C 1
ATOM 2327 O O . ALA A 1 319 ? 16.425 7.665 -28.780 1.00 89.56 319 ALA A O 1
ATOM 2328 N N . SER A 1 320 ? 14.577 6.416 -28.985 1.00 91.75 320 SER A N 1
ATOM 2329 C CA . SER A 1 320 ? 13.641 7.496 -28.652 1.00 91.75 320 SER A CA 1
ATOM 2330 C C . SER A 1 320 ? 13.481 7.709 -27.142 1.00 91.75 320 SER A C 1
ATOM 2332 O O . SER A 1 320 ? 13.086 8.798 -26.730 1.00 91.75 320 SER A O 1
ATOM 2334 N N . THR A 1 321 ? 13.789 6.704 -26.312 1.00 93.06 321 THR A N 1
ATOM 2335 C CA . THR A 1 321 ? 13.686 6.787 -24.843 1.00 93.06 321 THR A CA 1
ATOM 2336 C C . THR A 1 321 ? 15.046 6.876 -24.158 1.00 93.06 321 THR A C 1
ATOM 2338 O O . THR A 1 321 ? 15.160 7.527 -23.119 1.00 93.06 321 THR A O 1
ATOM 2341 N N . THR A 1 322 ? 16.073 6.245 -24.733 1.00 90.38 322 THR A N 1
ATOM 2342 C CA . THR A 1 322 ? 17.435 6.178 -24.189 1.00 90.38 322 THR A CA 1
ATOM 2343 C C . THR A 1 322 ? 18.368 7.093 -24.977 1.00 90.38 322 THR A C 1
ATOM 2345 O O . THR A 1 322 ? 18.654 6.845 -26.148 1.00 90.38 322 THR A O 1
ATOM 2348 N N . THR A 1 323 ? 18.859 8.149 -24.329 1.00 90.00 323 THR A N 1
ATOM 2349 C CA . THR A 1 323 ? 19.758 9.129 -24.956 1.00 90.00 323 THR A CA 1
ATOM 2350 C C . THR A 1 323 ? 21.212 8.646 -24.987 1.00 90.00 323 THR A C 1
ATOM 2352 O O . THR A 1 323 ? 21.603 7.743 -24.246 1.00 90.00 323 THR A O 1
ATOM 2355 N N . SER A 1 324 ? 22.063 9.292 -25.792 1.00 86.75 324 SER A N 1
ATOM 2356 C CA . SER A 1 324 ? 23.514 9.043 -25.763 1.00 86.75 324 SER A CA 1
ATOM 2357 C C . SER A 1 324 ? 24.137 9.327 -24.389 1.00 86.75 324 SER A C 1
ATOM 2359 O O . SER A 1 324 ? 25.103 8.667 -24.013 1.00 86.75 324 SER A O 1
ATOM 2361 N N . GLU A 1 325 ? 23.588 10.284 -23.634 1.00 85.38 325 GLU A N 1
ATOM 2362 C CA . GLU A 1 325 ? 24.015 10.587 -22.263 1.00 85.38 325 GLU A CA 1
ATOM 2363 C C . GLU A 1 325 ? 23.626 9.467 -21.293 1.00 85.38 325 GLU A C 1
ATOM 2365 O O . GLU A 1 325 ? 24.441 9.062 -20.467 1.00 85.38 325 GLU A O 1
ATOM 2370 N N . ASP A 1 326 ? 22.416 8.915 -21.427 1.00 86.50 326 ASP A N 1
ATOM 2371 C CA . ASP A 1 326 ? 21.995 7.751 -20.648 1.00 86.50 326 ASP A CA 1
ATOM 2372 C C . ASP A 1 326 ? 22.923 6.564 -20.903 1.00 86.50 326 ASP A C 1
ATOM 2374 O O . ASP A 1 326 ? 23.457 6.003 -19.950 1.00 86.50 326 ASP A O 1
ATOM 2378 N N . LEU A 1 327 ? 23.214 6.251 -22.169 1.00 84.06 327 LEU A N 1
ATOM 2379 C CA . LEU A 1 327 ? 24.143 5.175 -22.525 1.00 84.06 327 LEU A CA 1
ATOM 2380 C C . LEU A 1 327 ? 25.548 5.401 -21.956 1.00 84.06 327 LEU A C 1
ATOM 2382 O O . LEU A 1 327 ? 26.148 4.473 -21.413 1.00 84.06 327 LEU A O 1
ATOM 2386 N N . ALA A 1 328 ? 26.070 6.627 -22.054 1.00 82.06 328 ALA A N 1
ATOM 2387 C CA . ALA A 1 328 ? 27.377 6.984 -21.503 1.00 82.06 328 ALA A CA 1
ATOM 2388 C C . ALA A 1 328 ? 27.421 6.845 -19.974 1.00 82.06 328 ALA A C 1
ATOM 2390 O O . ALA A 1 328 ? 28.451 6.471 -19.415 1.00 82.06 328 ALA A O 1
ATOM 2391 N N . ALA A 1 329 ? 26.298 7.101 -19.305 1.00 81.00 329 ALA A N 1
ATOM 2392 C CA . ALA A 1 329 ? 26.139 6.917 -17.871 1.00 81.00 329 ALA A CA 1
ATOM 2393 C C . ALA A 1 329 ? 25.745 5.484 -17.469 1.00 81.00 329 ALA A C 1
ATOM 2395 O O . ALA A 1 329 ? 25.439 5.248 -16.302 1.00 81.00 329 ALA A O 1
ATOM 2396 N N . GLY A 1 330 ? 25.734 4.536 -18.412 1.00 82.81 330 GLY A N 1
ATOM 2397 C CA . GLY A 1 330 ? 25.369 3.150 -18.142 1.00 82.81 330 GLY A CA 1
ATOM 2398 C C . GLY A 1 330 ? 23.888 2.971 -17.827 1.00 82.81 330 GLY A C 1
ATOM 2399 O O . GLY A 1 330 ? 23.540 2.093 -17.051 1.00 82.81 330 GLY A O 1
ATOM 2400 N N . ARG A 1 331 ? 22.994 3.746 -18.438 1.00 86.69 331 ARG A N 1
ATOM 2401 C CA . ARG A 1 331 ? 21.544 3.669 -18.227 1.00 86.69 331 ARG A CA 1
ATOM 2402 C C . ARG A 1 331 ? 20.796 3.321 -19.510 1.00 86.69 331 ARG A C 1
ATOM 2404 O O . ARG A 1 331 ? 21.171 3.730 -20.606 1.00 86.69 331 ARG A O 1
ATOM 2411 N N . MET A 1 332 ? 19.680 2.624 -19.342 1.00 89.88 332 MET A N 1
ATOM 2412 C CA . MET A 1 332 ? 18.657 2.398 -20.359 1.00 89.88 332 MET A CA 1
ATOM 2413 C C . MET A 1 332 ? 17.304 2.846 -19.817 1.00 89.88 332 MET A C 1
ATOM 2415 O O . MET A 1 332 ? 17.048 2.750 -18.621 1.00 89.88 332 MET A O 1
ATOM 2419 N N . VAL A 1 333 ? 16.437 3.363 -20.679 1.00 93.31 333 VAL A N 1
ATOM 2420 C CA . VAL A 1 333 ? 15.175 3.971 -20.255 1.00 93.31 333 VAL A CA 1
ATOM 2421 C C . VAL A 1 333 ? 14.007 3.209 -20.858 1.00 93.31 333 VAL A C 1
ATOM 2423 O O . VAL A 1 333 ? 13.783 3.250 -22.070 1.00 93.31 333 VAL A O 1
ATOM 2426 N N . LEU A 1 334 ? 13.230 2.568 -19.991 1.00 96.12 334 LEU A N 1
ATOM 2427 C CA . LEU A 1 334 ? 11.957 1.953 -20.331 1.00 96.12 334 LEU A CA 1
ATOM 2428 C C . LEU A 1 334 ? 10.831 2.959 -20.058 1.00 96.12 334 LEU A C 1
ATOM 2430 O O . LEU A 1 334 ? 10.628 3.389 -18.925 1.00 96.12 334 LEU A O 1
ATOM 2434 N N . LEU A 1 335 ? 10.096 3.334 -21.099 1.00 98.00 335 LEU A N 1
ATOM 2435 C CA . LEU A 1 335 ? 8.889 4.147 -20.996 1.00 98.00 335 LEU A CA 1
ATOM 2436 C C . LEU A 1 335 ? 7.667 3.235 -21.114 1.00 98.00 335 LEU A C 1
ATOM 2438 O O . LEU A 1 335 ? 7.539 2.525 -22.111 1.00 98.00 335 LEU A O 1
ATOM 2442 N N . VAL A 1 336 ? 6.771 3.266 -20.132 1.00 98.00 336 VAL A N 1
ATOM 2443 C CA . VAL A 1 336 ? 5.525 2.487 -20.138 1.00 98.00 336 VAL A CA 1
ATOM 2444 C C . VAL A 1 336 ? 4.322 3.405 -20.020 1.00 98.00 336 VAL A C 1
ATOM 2446 O O . VAL A 1 336 ? 4.362 4.377 -19.273 1.00 98.00 336 VAL A O 1
ATOM 2449 N N . GLY A 1 337 ? 3.262 3.109 -20.764 1.00 97.75 337 GLY A N 1
ATOM 2450 C CA . GLY A 1 337 ? 1.970 3.777 -20.644 1.00 97.75 337 GLY A CA 1
ATOM 2451 C C . GLY A 1 337 ? 0.905 2.803 -20.171 1.00 97.75 337 GLY A C 1
ATOM 2452 O O . GLY A 1 337 ? 0.811 1.706 -20.720 1.00 97.75 337 GLY A O 1
ATOM 2453 N N . LEU A 1 338 ? 0.104 3.208 -19.187 1.00 97.44 338 LEU A N 1
ATOM 2454 C CA . LEU A 1 338 ? -0.949 2.396 -18.576 1.00 97.44 338 LEU A CA 1
ATOM 2455 C C . LEU A 1 338 ? -2.300 3.097 -18.730 1.00 97.44 338 LEU A C 1
ATOM 2457 O O . LEU A 1 338 ? -2.459 4.226 -18.278 1.00 97.44 338 LEU A O 1
ATOM 2461 N N . ALA A 1 339 ? -3.280 2.445 -19.353 1.00 96.06 339 ALA A N 1
ATOM 2462 C CA . ALA A 1 339 ? -4.649 2.949 -19.412 1.00 96.06 339 ALA A CA 1
ATOM 2463 C C . ALA A 1 339 ? -5.494 2.296 -18.309 1.00 96.06 339 ALA A C 1
ATOM 2465 O O . ALA A 1 339 ? -6.131 1.268 -18.528 1.00 96.06 339 ALA A O 1
ATOM 2466 N N . ALA A 1 340 ? -5.488 2.864 -17.101 1.00 91.38 340 ALA A N 1
ATOM 2467 C CA . ALA A 1 340 ? -6.166 2.260 -15.948 1.00 91.38 340 ALA A CA 1
ATOM 2468 C C . ALA A 1 340 ? -7.674 2.564 -15.874 1.00 91.38 340 ALA A C 1
ATOM 2470 O O . ALA A 1 340 ? -8.432 1.786 -15.302 1.00 91.38 340 ALA A O 1
ATOM 2471 N N . LEU A 1 341 ? -8.123 3.693 -16.437 1.00 90.25 341 LEU A N 1
ATOM 2472 C CA . LEU A 1 341 ? -9.525 4.132 -16.341 1.00 90.25 341 LEU A CA 1
ATOM 2473 C C . LEU A 1 341 ? -10.251 4.206 -17.682 1.00 90.25 341 LEU A C 1
ATOM 2475 O O . LEU A 1 341 ? -11.453 3.949 -17.742 1.00 90.25 341 LEU A O 1
ATOM 2479 N N . LYS A 1 342 ? -9.557 4.599 -18.753 1.00 88.88 342 LYS A N 1
ATOM 2480 C CA . LYS A 1 342 ? -10.169 4.814 -20.066 1.00 88.88 342 LYS A CA 1
ATOM 2481 C C . LYS A 1 342 ? -9.237 4.374 -21.195 1.00 88.88 342 LYS A C 1
ATOM 2483 O O . LYS A 1 342 ? -8.060 4.724 -21.156 1.00 88.88 342 LYS A O 1
ATOM 2488 N N . PRO A 1 343 ? -9.760 3.704 -22.239 1.00 90.81 343 PRO A N 1
ATOM 2489 C CA . PRO A 1 343 ? -8.965 3.299 -23.394 1.00 90.81 343 PRO A CA 1
ATOM 2490 C C . PRO A 1 343 ? -8.239 4.474 -24.057 1.00 90.81 343 PRO A C 1
ATOM 2492 O O . PRO A 1 343 ? -8.869 5.454 -24.449 1.00 90.81 343 PRO A O 1
ATOM 2495 N N . GLY A 1 344 ? -6.928 4.338 -24.252 1.00 86.94 344 GLY A N 1
ATOM 2496 C CA . GLY A 1 344 ? -6.086 5.312 -24.949 1.00 86.94 344 GLY A CA 1
ATOM 2497 C C . GLY A 1 344 ? -5.717 6.565 -24.147 1.00 86.94 344 GLY A C 1
ATOM 2498 O O . GLY A 1 344 ? -4.977 7.397 -24.670 1.00 86.94 344 GLY A O 1
ATOM 2499 N N . GLU A 1 345 ? -6.186 6.708 -22.904 1.00 92.25 345 GLU A N 1
ATOM 2500 C CA . GLU A 1 345 ? -5.695 7.719 -21.960 1.00 92.25 345 GLU A CA 1
ATOM 2501 C C . GLU A 1 345 ? -4.622 7.061 -21.079 1.00 92.25 345 GLU A C 1
ATOM 2503 O O . GLU A 1 345 ? -4.944 6.279 -20.187 1.00 92.25 345 GLU A O 1
ATOM 2508 N N . PHE A 1 346 ? -3.346 7.332 -21.378 1.00 93.25 346 PHE A N 1
ATOM 2509 C CA . PHE A 1 346 ? -2.214 6.678 -20.719 1.00 93.25 346 PHE A CA 1
ATOM 2510 C C . PHE A 1 346 ? -1.614 7.519 -19.601 1.00 93.25 346 PHE A C 1
ATOM 2512 O O . PHE A 1 346 ? -1.230 8.668 -19.810 1.00 93.25 346 PHE A O 1
ATOM 2519 N N . GLU A 1 347 ? -1.396 6.869 -18.469 1.00 92.88 347 GLU A N 1
ATOM 2520 C CA . GLU A 1 347 ? -0.470 7.306 -17.434 1.00 92.88 347 GLU A CA 1
ATOM 2521 C C . GLU A 1 347 ? 0.923 6.812 -17.816 1.00 92.88 347 GLU A C 1
ATOM 2523 O O . GLU A 1 347 ? 1.144 5.609 -17.982 1.00 92.88 347 GLU A O 1
ATOM 2528 N N . VAL A 1 348 ? 1.846 7.745 -18.056 1.00 95.62 348 VAL A N 1
ATOM 2529 C CA . VAL A 1 348 ? 3.159 7.432 -18.628 1.00 95.62 348 VAL A CA 1
ATOM 2530 C C . VAL A 1 348 ? 4.232 7.479 -17.550 1.00 95.62 348 VAL A C 1
ATOM 2532 O O . VAL A 1 348 ? 4.466 8.513 -16.929 1.00 95.62 348 VAL A O 1
ATOM 2535 N N . HIS A 1 349 ? 4.943 6.368 -17.381 1.00 95.94 349 HIS A N 1
ATOM 2536 C CA . HIS A 1 349 ? 5.993 6.203 -16.386 1.00 95.94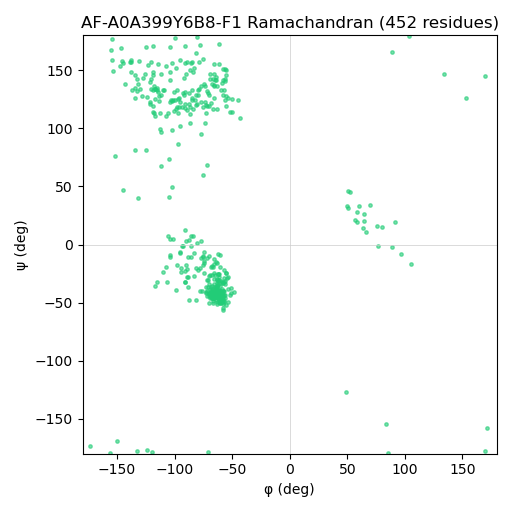 349 HIS A CA 1
ATOM 2537 C C . HIS A 1 349 ? 7.332 5.880 -17.039 1.00 95.94 349 HIS A C 1
ATOM 2539 O O . HIS A 1 349 ? 7.415 5.135 -18.019 1.00 95.94 349 HIS A O 1
ATOM 2545 N N . ARG A 1 350 ? 8.399 6.442 -16.470 1.00 95.44 350 ARG A N 1
ATOM 2546 C CA . ARG A 1 350 ? 9.773 6.283 -16.946 1.00 95.44 350 ARG A CA 1
ATOM 2547 C C . ARG A 1 350 ? 10.583 5.496 -15.920 1.00 95.44 350 ARG A C 1
ATOM 2549 O O . ARG A 1 350 ? 10.850 5.999 -14.834 1.00 95.44 350 ARG A O 1
ATOM 2556 N N . LEU A 1 351 ? 11.002 4.292 -16.295 1.00 93.88 351 LEU A N 1
ATOM 2557 C CA . LEU A 1 351 ? 11.879 3.426 -15.515 1.00 93.88 351 LEU A CA 1
ATOM 2558 C C . LEU A 1 351 ? 13.311 3.536 -16.039 1.00 93.88 351 LEU A C 1
ATOM 2560 O O . LEU A 1 351 ? 13.574 3.338 -17.227 1.00 93.88 351 LEU A O 1
ATOM 2564 N N . VAL A 1 352 ? 14.238 3.869 -15.144 1.00 91.50 352 VAL A N 1
ATOM 2565 C CA . VAL A 1 352 ? 15.668 3.954 -15.448 1.00 91.50 352 VAL A CA 1
ATOM 2566 C C . VAL A 1 352 ? 16.323 2.648 -15.026 1.00 91.50 352 VAL A C 1
ATOM 2568 O O . VAL A 1 352 ? 16.384 2.331 -13.844 1.00 91.50 352 VAL A O 1
ATOM 2571 N N . LEU A 1 353 ? 16.809 1.895 -16.004 1.00 89.38 353 LEU A N 1
ATOM 2572 C CA . LEU A 1 353 ? 17.463 0.610 -15.820 1.00 89.38 353 LEU A CA 1
ATOM 2573 C C . LEU A 1 353 ? 18.975 0.812 -15.817 1.00 89.38 353 LEU A C 1
ATOM 2575 O O . LEU A 1 353 ? 19.533 1.370 -16.766 1.00 89.38 353 LEU A O 1
ATOM 2579 N N . ASP A 1 354 ? 19.636 0.343 -14.766 1.00 83.12 354 ASP A N 1
ATOM 2580 C CA . ASP A 1 354 ? 21.092 0.350 -14.702 1.00 83.12 354 ASP A CA 1
ATOM 2581 C C . ASP A 1 354 ? 21.655 -0.773 -15.591 1.00 83.12 354 ASP A C 1
ATOM 2583 O O . ASP A 1 354 ? 21.365 -1.957 -15.411 1.00 83.12 354 ASP A O 1
ATOM 2587 N N . THR A 1 355 ? 22.427 -0.379 -16.598 1.00 78.50 355 THR A N 1
ATOM 2588 C CA . THR A 1 355 ? 23.152 -1.261 -17.527 1.00 78.50 355 THR A CA 1
ATOM 2589 C C . THR A 1 355 ? 24.640 -1.309 -17.208 1.00 78.50 355 THR A C 1
ATOM 2591 O O . THR A 1 355 ? 25.363 -2.131 -17.781 1.00 78.50 355 THR A O 1
ATOM 2594 N N . ALA A 1 356 ? 25.130 -0.450 -16.304 1.00 66.25 356 ALA A N 1
ATOM 2595 C CA . ALA A 1 356 ? 26.502 -0.540 -15.855 1.00 66.25 356 ALA A CA 1
ATOM 2596 C C . ALA A 1 356 ? 26.728 -1.952 -15.311 1.00 66.25 356 ALA A C 1
ATOM 2598 O O . ALA A 1 356 ? 25.845 -2.570 -14.709 1.00 66.25 356 ALA A O 1
ATOM 2599 N N . VAL A 1 357 ? 27.921 -2.497 -15.562 1.00 55.31 357 VAL A N 1
ATOM 2600 C CA . VAL A 1 357 ? 28.369 -3.696 -14.851 1.00 55.31 357 VAL A CA 1
ATOM 2601 C C . VAL A 1 357 ? 28.195 -3.375 -13.387 1.00 55.31 357 VAL A C 1
ATOM 2603 O O . VAL A 1 357 ? 28.859 -2.451 -12.916 1.00 55.31 357 VAL A O 1
ATOM 2606 N N . ALA A 1 358 ? 27.270 -4.084 -12.718 1.00 47.25 358 ALA A N 1
ATOM 2607 C CA . ALA A 1 358 ? 27.182 -4.086 -11.268 1.00 47.25 358 ALA A CA 1
ATOM 2608 C C . ALA A 1 358 ? 28.628 -4.192 -10.815 1.00 47.25 358 ALA A C 1
ATOM 2610 O O . ALA A 1 358 ? 29.305 -5.163 -11.168 1.00 47.25 358 ALA A O 1
ATOM 2611 N N . SER A 1 359 ? 29.156 -3.098 -10.260 1.00 43.81 359 SER A N 1
ATOM 2612 C CA . SER A 1 359 ? 30.593 -2.999 -10.048 1.00 43.81 359 SER A CA 1
ATOM 2613 C C . SER A 1 359 ? 30.956 -4.223 -9.236 1.00 43.81 359 SER A C 1
ATOM 2615 O O . SER A 1 359 ? 30.361 -4.405 -8.172 1.00 43.81 359 SER A O 1
ATOM 2617 N N . ALA A 1 360 ? 31.824 -5.091 -9.784 1.00 52.50 360 ALA A N 1
ATOM 2618 C CA . ALA A 1 360 ? 32.186 -6.341 -9.125 1.00 52.50 360 ALA A CA 1
ATOM 2619 C C . ALA A 1 360 ? 32.440 -5.995 -7.661 1.00 52.50 360 ALA A C 1
ATOM 2621 O O . ALA A 1 360 ? 33.188 -5.034 -7.431 1.00 52.50 360 ALA A O 1
ATOM 2622 N N . PRO A 1 361 ? 31.749 -6.656 -6.715 1.00 59.03 361 PRO A N 1
ATOM 2623 C CA . PRO A 1 361 ? 31.505 -6.101 -5.399 1.00 59.03 361 PRO A CA 1
ATOM 2624 C C . PRO A 1 361 ? 32.825 -5.613 -4.836 1.00 59.03 361 PRO A C 1
ATOM 2626 O O . PRO A 1 361 ? 33.784 -6.380 -4.710 1.00 59.03 361 PRO A O 1
ATOM 2629 N N . GLN A 1 362 ? 32.912 -4.293 -4.662 1.00 73.69 362 GLN A N 1
ATOM 2630 C CA . GLN A 1 362 ? 34.199 -3.653 -4.471 1.00 73.69 362 GLN A CA 1
ATOM 2631 C C . GLN A 1 362 ? 34.790 -4.187 -3.170 1.00 73.69 362 GLN A C 1
ATOM 2633 O O . GLN A 1 362 ? 34.219 -4.004 -2.096 1.00 73.69 362 GLN A O 1
ATOM 2638 N N . VAL A 1 363 ? 35.928 -4.875 -3.269 1.00 85.88 363 VAL A N 1
ATOM 2639 C CA . VAL A 1 363 ? 36.672 -5.298 -2.086 1.00 85.88 363 VAL A CA 1
ATOM 2640 C C . VAL A 1 363 ? 37.340 -4.056 -1.521 1.00 85.88 363 VAL A C 1
ATOM 2642 O O . VAL A 1 363 ? 38.294 -3.528 -2.094 1.00 85.88 363 VAL A O 1
ATOM 2645 N N . LEU A 1 364 ? 36.789 -3.553 -0.424 1.00 87.12 364 LEU A N 1
ATOM 2646 C CA . LEU A 1 364 ? 37.264 -2.346 0.229 1.00 87.12 364 LEU A CA 1
ATOM 2647 C C . LEU A 1 364 ? 38.388 -2.682 1.225 1.00 87.12 364 LEU A C 1
ATOM 2649 O O . LEU A 1 364 ? 38.369 -3.750 1.849 1.00 87.12 364 LEU A O 1
ATOM 2653 N N . PRO A 1 365 ? 39.340 -1.757 1.453 1.00 89.88 365 PRO A N 1
ATOM 2654 C CA . PRO A 1 365 ? 40.251 -1.849 2.588 1.00 89.88 365 PRO A CA 1
ATOM 2655 C C . PRO A 1 365 ? 39.465 -1.946 3.898 1.00 89.88 365 PRO A C 1
ATOM 2657 O O . PRO A 1 365 ? 38.425 -1.303 4.040 1.00 89.88 365 PRO A O 1
ATOM 2660 N N . ALA A 1 366 ? 39.973 -2.692 4.882 1.00 88.12 366 ALA A N 1
ATOM 2661 C CA . ALA A 1 366 ? 39.228 -3.043 6.097 1.00 88.12 366 ALA A CA 1
ATOM 2662 C C . ALA A 1 366 ? 38.529 -1.860 6.797 1.00 88.12 366 ALA A C 1
ATOM 2664 O O . ALA A 1 366 ? 37.383 -1.991 7.230 1.00 88.12 366 ALA A O 1
ATOM 2665 N N . GLN A 1 367 ? 39.186 -0.699 6.873 1.00 86.81 367 GLN A N 1
ATOM 2666 C CA . GLN A 1 367 ? 38.618 0.501 7.491 1.00 86.81 367 GLN A CA 1
ATOM 2667 C C . GLN A 1 367 ? 37.480 1.113 6.658 1.00 86.81 367 GLN A C 1
ATOM 2669 O O . GLN A 1 367 ? 36.441 1.468 7.210 1.00 86.81 367 GLN A O 1
ATOM 2674 N N . ALA A 1 368 ? 37.642 1.192 5.335 1.00 86.06 368 ALA A N 1
ATOM 2675 C CA . ALA A 1 368 ? 36.610 1.688 4.426 1.00 86.06 368 ALA A CA 1
ATOM 2676 C C . ALA A 1 368 ? 35.424 0.717 4.336 1.00 86.06 368 ALA A C 1
ATOM 2678 O O . ALA A 1 368 ? 34.275 1.151 4.335 1.00 86.06 368 ALA A O 1
ATOM 2679 N N . ALA A 1 369 ? 35.700 -0.590 4.340 1.00 89.56 369 ALA A N 1
ATOM 2680 C CA . ALA A 1 369 ? 34.691 -1.640 4.360 1.00 89.56 369 ALA A CA 1
ATOM 2681 C C . ALA A 1 369 ? 33.835 -1.560 5.628 1.00 89.56 369 ALA A C 1
ATOM 2683 O O . ALA A 1 369 ? 32.610 -1.594 5.558 1.00 89.56 369 ALA A O 1
ATOM 2684 N N . LEU A 1 370 ? 34.475 -1.383 6.789 1.00 91.06 370 LEU A N 1
ATOM 2685 C CA . LEU A 1 370 ? 33.762 -1.185 8.045 1.00 91.06 370 LEU A CA 1
ATOM 2686 C C . LEU A 1 370 ? 32.941 0.108 8.021 1.00 91.06 370 LEU A C 1
ATOM 2688 O O . LEU A 1 370 ? 31.785 0.081 8.414 1.00 91.06 370 LEU A O 1
ATOM 2692 N N . ALA A 1 371 ? 33.492 1.219 7.528 1.00 84.56 371 ALA A N 1
ATOM 2693 C CA . ALA A 1 371 ? 32.755 2.478 7.433 1.00 84.56 371 ALA A CA 1
ATOM 2694 C C . ALA A 1 371 ? 31.531 2.378 6.504 1.00 84.56 371 ALA A C 1
ATOM 2696 O O . ALA A 1 371 ? 30.466 2.897 6.836 1.00 84.56 371 ALA A O 1
ATOM 2697 N N . ALA A 1 372 ? 31.660 1.698 5.361 1.00 78.38 372 ALA A N 1
ATOM 2698 C CA . ALA A 1 372 ? 30.559 1.449 4.435 1.00 78.38 372 ALA A CA 1
ATOM 2699 C C . ALA A 1 372 ? 29.504 0.516 5.046 1.00 78.38 372 ALA A C 1
ATOM 2701 O O . ALA A 1 372 ? 28.318 0.827 4.990 1.00 78.38 372 ALA A O 1
ATOM 2702 N N . ALA A 1 373 ? 29.929 -0.571 5.698 1.00 85.56 373 ALA A N 1
ATOM 2703 C CA . ALA A 1 373 ? 29.021 -1.494 6.372 1.00 85.56 373 ALA A CA 1
ATOM 2704 C C . ALA A 1 373 ? 28.275 -0.802 7.517 1.00 85.56 373 ALA A C 1
ATOM 2706 O O . ALA A 1 373 ? 27.065 -0.941 7.624 1.00 85.56 373 ALA A O 1
ATOM 2707 N N . THR A 1 374 ? 28.966 0.004 8.328 1.00 85.38 374 THR A N 1
ATOM 2708 C CA . THR A 1 374 ? 28.352 0.786 9.409 1.00 85.38 374 THR A CA 1
ATOM 2709 C C . THR A 1 374 ? 27.377 1.824 8.867 1.00 85.38 374 THR A C 1
ATOM 2711 O O . THR A 1 374 ? 26.342 2.054 9.480 1.00 85.38 374 THR A O 1
ATOM 2714 N N . ARG A 1 375 ? 27.663 2.446 7.718 1.00 77.81 375 ARG A N 1
ATOM 2715 C CA . ARG A 1 375 ? 26.732 3.379 7.071 1.00 77.81 375 ARG A CA 1
ATOM 2716 C C . ARG A 1 375 ? 25.478 2.665 6.577 1.00 77.81 375 ARG A C 1
ATOM 2718 O O . ARG A 1 375 ? 24.388 3.078 6.942 1.00 77.81 375 ARG A O 1
ATOM 2725 N N . ALA A 1 376 ? 25.641 1.565 5.845 1.00 71.31 376 ALA A N 1
ATOM 2726 C CA . ALA A 1 376 ? 24.527 0.744 5.380 1.00 71.31 376 ALA A CA 1
ATOM 2727 C C . ALA A 1 376 ? 23.703 0.184 6.551 1.00 71.31 376 ALA A C 1
ATOM 2729 O O . ALA A 1 376 ? 22.481 0.087 6.464 1.00 71.31 376 ALA A O 1
ATOM 2730 N N . ALA A 1 377 ? 24.372 -0.153 7.658 1.00 76.31 377 ALA A N 1
ATOM 2731 C CA . ALA A 1 377 ? 23.735 -0.610 8.883 1.00 76.31 377 ALA A CA 1
ATOM 2732 C C . ALA A 1 377 ? 23.006 0.533 9.587 1.00 76.31 377 ALA A C 1
ATOM 2734 O O . ALA A 1 377 ? 21.913 0.321 10.081 1.00 76.31 377 ALA A O 1
ATOM 2735 N N . LYS A 1 378 ? 23.545 1.756 9.566 1.00 70.06 378 LYS A N 1
ATOM 2736 C CA . LYS A 1 378 ? 22.877 2.953 10.088 1.00 70.06 378 LYS A CA 1
ATOM 2737 C C . LYS A 1 378 ? 21.637 3.320 9.272 1.00 70.06 378 LYS A C 1
ATOM 2739 O O . LYS A 1 378 ? 20.613 3.618 9.863 1.00 70.06 378 LYS A O 1
ATOM 2744 N N . GLU A 1 379 ? 21.716 3.275 7.944 1.00 63.19 379 GLU A N 1
ATOM 2745 C CA . GLU A 1 379 ? 20.582 3.525 7.036 1.00 63.19 379 GLU A CA 1
ATOM 2746 C C . GLU A 1 379 ? 19.443 2.519 7.239 1.00 63.19 379 GLU A C 1
ATOM 2748 O O . GLU A 1 379 ? 18.280 2.853 7.050 1.00 63.19 379 GLU A O 1
ATOM 2753 N N . ARG A 1 380 ? 19.785 1.293 7.647 1.00 71.12 380 ARG A N 1
ATOM 2754 C CA . ARG A 1 380 ? 18.841 0.200 7.929 1.00 71.12 380 ARG A CA 1
ATOM 2755 C C . ARG A 1 380 ? 18.615 -0.049 9.414 1.00 71.12 380 ARG A C 1
ATOM 2757 O O . ARG A 1 380 ? 17.958 -1.015 9.777 1.00 71.12 380 ARG A O 1
ATOM 2764 N N . LEU A 1 381 ? 19.200 0.797 10.256 1.00 76.19 381 LEU A N 1
ATOM 2765 C CA . LEU A 1 381 ? 19.031 0.807 11.704 1.00 76.19 381 LEU A CA 1
ATOM 2766 C C . LEU A 1 381 ? 19.292 -0.561 12.354 1.00 76.19 381 LEU A C 1
ATOM 2768 O O . LEU A 1 381 ? 18.565 -1.020 13.228 1.00 76.19 381 LEU A O 1
ATOM 2772 N N . THR A 1 382 ? 20.379 -1.193 11.919 1.00 79.88 382 THR A N 1
ATOM 2773 C CA . THR A 1 382 ? 20.816 -2.529 12.322 1.00 79.88 382 THR A CA 1
ATOM 2774 C C . THR A 1 382 ? 22.307 -2.554 12.678 1.00 79.88 382 THR A C 1
ATOM 2776 O O . THR A 1 382 ? 22.998 -1.533 12.657 1.00 79.88 382 THR A O 1
ATOM 2779 N N . VAL A 1 383 ? 22.829 -3.734 13.017 1.00 86.38 383 VAL A N 1
ATOM 2780 C CA . VAL A 1 383 ? 24.239 -3.977 13.319 1.00 86.38 383 VAL A CA 1
ATOM 2781 C C . VAL A 1 383 ? 24.972 -4.639 12.154 1.00 86.38 383 VAL A C 1
ATOM 2783 O O . VAL A 1 383 ? 24.398 -5.320 11.301 1.00 86.38 383 VAL A O 1
ATOM 2786 N N . VAL A 1 384 ? 26.291 -4.453 12.143 1.00 91.69 384 VAL A N 1
ATOM 2787 C CA . VAL A 1 384 ? 27.191 -5.127 11.206 1.00 91.69 384 VAL A CA 1
ATOM 2788 C C . VAL A 1 384 ? 27.621 -6.467 11.794 1.00 91.69 384 VAL A C 1
ATOM 2790 O O . VAL A 1 384 ? 28.283 -6.509 12.833 1.00 91.69 384 VAL A O 1
ATOM 2793 N N . ARG A 1 385 ? 27.325 -7.563 11.096 1.00 94.88 385 ARG A N 1
ATOM 2794 C CA . ARG A 1 385 ? 27.813 -8.904 11.425 1.00 94.88 385 ARG A CA 1
ATOM 2795 C C . ARG A 1 385 ? 29.032 -9.235 10.570 1.00 94.88 385 ARG A C 1
ATOM 2797 O O . ARG A 1 385 ? 28.969 -9.265 9.344 1.00 94.88 385 ARG A O 1
ATOM 2804 N N . ARG A 1 386 ? 30.169 -9.470 11.224 1.00 95.44 386 ARG A N 1
ATOM 2805 C CA . ARG A 1 386 ? 31.428 -9.820 10.550 1.00 95.44 386 ARG A CA 1
ATOM 2806 C C . ARG A 1 386 ? 31.489 -11.317 10.282 1.00 95.44 386 ARG A C 1
ATOM 2808 O O . ARG A 1 386 ? 31.237 -12.103 11.191 1.00 95.44 386 ARG A O 1
ATOM 2815 N N . VAL A 1 387 ? 31.855 -11.696 9.063 1.00 95.19 387 VAL A N 1
ATOM 2816 C CA . VAL A 1 387 ? 31.964 -13.098 8.641 1.00 95.19 387 VAL A CA 1
ATOM 2817 C C . VAL A 1 387 ? 33.268 -13.287 7.873 1.00 95.19 387 VAL A C 1
ATOM 2819 O O . VAL A 1 387 ? 33.528 -12.578 6.907 1.00 95.19 387 VAL A O 1
ATOM 2822 N N . ASP A 1 388 ? 34.096 -14.241 8.293 1.00 93.31 388 ASP A N 1
ATOM 2823 C CA . ASP A 1 388 ? 35.319 -14.620 7.576 1.00 93.31 388 ASP A CA 1
ATOM 2824 C C . ASP A 1 388 ? 34.971 -15.597 6.446 1.00 93.31 388 ASP A C 1
ATOM 2826 O O . ASP A 1 388 ? 34.369 -16.644 6.692 1.00 93.31 388 ASP A O 1
ATOM 2830 N N . LEU A 1 389 ? 35.346 -15.274 5.206 1.00 93.06 389 LEU A N 1
ATOM 2831 C CA . LEU A 1 389 ? 35.038 -16.114 4.047 1.00 93.06 389 LEU A CA 1
ATOM 2832 C C . LEU A 1 389 ? 35.956 -17.337 3.906 1.00 93.06 389 LEU A C 1
ATOM 2834 O O . LEU A 1 389 ? 35.571 -18.308 3.253 1.00 93.06 389 LEU A O 1
ATOM 2838 N N . ARG A 1 390 ? 37.148 -17.342 4.517 1.00 90.94 390 ARG A N 1
ATOM 2839 C CA . ARG A 1 390 ? 38.121 -18.445 4.388 1.00 90.94 390 ARG A CA 1
ATOM 2840 C C . ARG A 1 390 ? 37.565 -19.822 4.781 1.00 90.94 390 ARG A C 1
ATOM 2842 O O . ARG A 1 390 ? 37.776 -20.758 4.014 1.00 90.94 390 ARG A O 1
ATOM 2849 N N . PRO A 1 391 ? 36.851 -19.994 5.913 1.00 91.94 391 PRO A N 1
ATOM 2850 C CA . PRO A 1 391 ? 36.265 -21.290 6.266 1.00 91.94 391 PRO A CA 1
ATOM 2851 C C . PRO A 1 391 ? 35.029 -21.653 5.428 1.00 91.94 391 PRO A C 1
ATOM 2853 O O . PRO A 1 391 ? 34.605 -22.812 5.422 1.00 91.94 391 PRO A O 1
ATOM 2856 N N . LEU A 1 392 ? 34.425 -20.683 4.738 1.00 91.00 392 LEU A N 1
ATOM 2857 C CA . LEU A 1 392 ? 33.170 -20.875 4.011 1.00 91.00 392 LEU A CA 1
ATOM 2858 C C . LEU A 1 392 ? 33.394 -21.337 2.572 1.00 91.00 392 LEU A C 1
ATOM 2860 O O . LEU A 1 392 ? 32.554 -22.047 2.026 1.00 91.00 392 LEU A O 1
ATOM 2864 N N . VAL A 1 393 ? 34.533 -20.984 1.978 1.00 89.25 393 VAL A N 1
ATOM 2865 C CA . VAL A 1 393 ? 34.854 -21.296 0.584 1.00 89.25 393 VAL A CA 1
ATOM 2866 C C . VAL A 1 393 ? 35.761 -22.522 0.498 1.00 89.25 393 VAL A C 1
ATOM 2868 O O . VAL A 1 393 ? 36.904 -22.503 0.948 1.00 89.25 393 VAL A O 1
ATOM 2871 N N . SER A 1 394 ? 35.267 -23.593 -0.128 1.00 87.25 394 SER A N 1
ATOM 2872 C CA . SER A 1 394 ? 35.985 -24.866 -0.284 1.00 87.25 394 SER A CA 1
ATOM 2873 C C . SER A 1 394 ? 36.082 -25.298 -1.750 1.00 87.25 394 SER A C 1
ATOM 2875 O O . SER A 1 394 ? 35.458 -24.701 -2.621 1.00 87.25 394 SER A O 1
ATOM 2877 N N . GLY A 1 395 ? 36.882 -26.330 -2.055 1.00 83.25 395 GLY A N 1
ATOM 2878 C CA . GLY A 1 395 ? 36.963 -26.952 -3.392 1.00 83.25 395 GLY A CA 1
ATOM 2879 C C . GLY A 1 395 ? 35.612 -27.403 -3.960 1.00 83.25 395 GLY A C 1
ATOM 2880 O O . GLY A 1 395 ? 35.435 -27.389 -5.173 1.00 83.25 395 GLY A O 1
ATOM 2881 N N . ASP A 1 396 ? 34.668 -27.731 -3.082 1.00 88.69 396 ASP A N 1
ATOM 2882 C CA . ASP A 1 396 ? 33.320 -28.167 -3.418 1.00 88.69 396 ASP A CA 1
ATOM 2883 C C . ASP A 1 396 ? 32.365 -26.962 -3.497 1.00 88.69 396 ASP A C 1
ATOM 2885 O O . ASP A 1 396 ? 32.202 -26.195 -2.537 1.00 88.69 396 ASP A O 1
ATOM 2889 N N . ALA A 1 397 ? 31.749 -26.784 -4.667 1.00 85.75 397 ALA A N 1
ATOM 2890 C CA . ALA A 1 397 ? 30.813 -25.699 -4.933 1.00 85.75 397 ALA A CA 1
ATOM 2891 C C . ALA A 1 397 ? 29.511 -25.840 -4.130 1.00 85.75 397 ALA A C 1
ATOM 2893 O O . ALA A 1 397 ? 29.018 -24.839 -3.614 1.00 85.75 397 ALA A O 1
ATOM 2894 N N . VAL A 1 398 ? 29.001 -27.065 -3.965 1.00 87.75 398 VAL A N 1
ATOM 2895 C CA . VAL A 1 398 ? 27.747 -27.340 -3.247 1.00 87.75 398 VAL A CA 1
ATOM 2896 C C . VAL A 1 398 ? 27.924 -27.045 -1.762 1.00 87.75 398 VAL A C 1
ATOM 2898 O O . VAL A 1 398 ? 27.091 -26.386 -1.140 1.00 87.75 398 VAL A O 1
ATOM 2901 N N . GLU A 1 399 ? 29.051 -27.467 -1.187 1.00 91.12 399 GLU A N 1
ATOM 2902 C CA . GLU A 1 399 ? 29.344 -27.198 0.221 1.00 91.12 399 GLU A CA 1
ATOM 2903 C C . GLU A 1 399 ? 29.602 -25.707 0.487 1.00 91.12 399 GLU A C 1
ATOM 2905 O O . GLU A 1 399 ? 29.188 -25.181 1.523 1.00 91.12 399 GLU A O 1
ATOM 2910 N N . THR A 1 400 ? 30.249 -25.011 -0.454 1.00 91.06 400 THR A N 1
ATOM 2911 C CA . THR A 1 400 ? 30.456 -23.555 -0.379 1.00 91.06 400 THR A CA 1
ATOM 2912 C C . THR A 1 400 ? 29.121 -22.808 -0.386 1.00 91.06 400 THR A C 1
ATOM 2914 O O . THR A 1 400 ? 28.891 -21.940 0.456 1.00 91.06 400 THR A O 1
ATOM 2917 N N . GLU A 1 401 ? 28.213 -23.184 -1.287 1.00 92.25 401 GLU A N 1
ATOM 2918 C CA . GLU A 1 401 ? 26.862 -22.629 -1.358 1.00 92.25 401 GLU A CA 1
ATOM 2919 C C . GLU A 1 401 ? 26.065 -22.897 -0.082 1.00 92.25 401 GLU A C 1
ATOM 2921 O O . GLU A 1 401 ? 25.517 -21.961 0.500 1.00 92.25 401 GLU A O 1
ATOM 2926 N N . ARG A 1 402 ? 26.079 -24.129 0.435 1.00 92.75 402 ARG A N 1
ATOM 2927 C CA . ARG A 1 402 ? 25.398 -24.477 1.691 1.00 92.75 402 ARG A CA 1
ATOM 2928 C C . ARG A 1 402 ? 25.905 -23.660 2.884 1.00 92.75 402 ARG A C 1
ATOM 2930 O O . ARG A 1 402 ? 25.132 -23.306 3.775 1.00 92.75 402 ARG A O 1
ATOM 2937 N N . ARG A 1 403 ? 27.212 -23.391 2.955 1.00 96.00 403 ARG A N 1
ATOM 2938 C CA . ARG A 1 403 ? 27.825 -22.586 4.028 1.00 96.00 403 ARG A CA 1
ATOM 2939 C C . ARG A 1 403 ? 27.445 -21.117 3.926 1.00 96.00 403 ARG A C 1
ATOM 2941 O O . ARG A 1 403 ? 26.986 -20.560 4.916 1.00 96.00 403 ARG A O 1
ATOM 2948 N N . LEU A 1 404 ? 27.594 -20.518 2.747 1.00 93.31 404 LEU A N 1
ATOM 2949 C CA . LEU A 1 404 ? 27.235 -19.117 2.536 1.00 93.31 404 LEU A CA 1
ATOM 2950 C C . LEU A 1 404 ? 25.733 -18.890 2.729 1.00 93.31 404 LEU A C 1
ATOM 2952 O O . LEU A 1 404 ? 25.358 -17.953 3.424 1.00 93.31 404 LEU A O 1
ATOM 2956 N N . SER A 1 405 ? 24.884 -19.785 2.220 1.00 91.81 405 SER A N 1
ATOM 2957 C CA . SER A 1 405 ? 23.427 -19.685 2.385 1.00 91.81 405 SER A CA 1
ATOM 2958 C C . SER A 1 405 ? 23.030 -19.616 3.858 1.00 91.81 405 SER A C 1
ATOM 2960 O O . SER A 1 405 ? 22.239 -18.761 4.235 1.00 91.81 405 SER A O 1
ATOM 2962 N N . ARG A 1 406 ? 23.643 -20.439 4.725 1.00 93.50 406 ARG A N 1
ATOM 2963 C CA . ARG A 1 406 ? 23.397 -20.385 6.177 1.00 93.50 406 ARG A CA 1
ATOM 2964 C C . ARG A 1 406 ? 23.744 -19.032 6.791 1.00 93.50 406 ARG A C 1
ATOM 2966 O O . ARG A 1 406 ? 23.004 -18.557 7.647 1.00 93.50 406 ARG A O 1
ATOM 2973 N N . GLU A 1 407 ? 24.842 -18.412 6.367 1.00 95.75 407 GLU A N 1
ATOM 2974 C CA . GLU A 1 407 ? 25.234 -17.095 6.875 1.00 95.75 407 GLU A CA 1
ATOM 2975 C C . GLU A 1 407 ? 24.262 -15.997 6.445 1.00 95.75 407 GLU A C 1
ATOM 2977 O O . GLU A 1 407 ? 23.883 -15.164 7.270 1.00 95.75 407 GLU A O 1
ATOM 2982 N N . PHE A 1 408 ? 23.817 -16.034 5.187 1.00 90.94 408 PHE A N 1
ATOM 2983 C CA . PHE A 1 408 ? 22.816 -15.112 4.656 1.00 90.94 408 PHE A CA 1
ATOM 2984 C C . PHE A 1 408 ? 21.444 -15.313 5.318 1.00 90.94 408 PHE A C 1
ATOM 2986 O O . PHE A 1 408 ? 20.831 -14.338 5.739 1.00 90.94 408 PHE A O 1
ATOM 2993 N N . SER A 1 409 ? 20.993 -16.551 5.538 1.00 85.56 409 SER A N 1
ATOM 2994 C CA . SER A 1 409 ? 19.745 -16.825 6.269 1.00 85.56 409 SER A CA 1
ATOM 2995 C C . SER A 1 409 ? 19.801 -16.370 7.731 1.00 85.56 409 SER A C 1
ATOM 2997 O O . SER A 1 409 ? 18.844 -15.782 8.237 1.00 85.56 409 SER A O 1
ATOM 2999 N N . ALA A 1 410 ? 20.925 -16.596 8.419 1.00 85.69 410 ALA A N 1
ATOM 3000 C CA . ALA A 1 410 ? 21.113 -16.128 9.791 1.00 85.69 410 ALA A CA 1
ATOM 3001 C C . ALA A 1 410 ? 21.144 -14.592 9.869 1.00 85.69 410 ALA A C 1
ATOM 3003 O O . ALA A 1 410 ? 20.573 -14.001 10.788 1.00 85.69 410 ALA A O 1
ATOM 3004 N N . ALA A 1 411 ? 21.779 -13.936 8.895 1.00 85.44 411 ALA A N 1
ATOM 3005 C CA . ALA A 1 411 ? 21.793 -12.482 8.799 1.00 85.44 411 ALA A CA 1
ATOM 3006 C C . ALA A 1 411 ? 20.406 -11.904 8.496 1.00 85.44 411 ALA A C 1
ATOM 3008 O O . ALA A 1 411 ? 20.028 -10.923 9.127 1.00 85.44 411 ALA A O 1
ATOM 3009 N N . ALA A 1 412 ? 19.629 -12.545 7.618 1.00 76.75 412 ALA A N 1
ATOM 3010 C CA . ALA A 1 412 ? 18.252 -12.156 7.315 1.00 76.75 412 ALA A CA 1
ATOM 3011 C C . ALA A 1 412 ? 17.357 -12.258 8.556 1.00 76.75 412 ALA A C 1
ATOM 3013 O O . ALA A 1 412 ? 16.619 -11.332 8.868 1.00 76.75 412 ALA A O 1
ATOM 3014 N N . SER A 1 413 ? 17.495 -13.347 9.318 1.00 74.69 413 SER A N 1
ATOM 3015 C CA . SER A 1 413 ? 16.722 -13.580 10.549 1.00 74.69 413 SER A CA 1
ATOM 3016 C C . SER A 1 413 ? 17.044 -12.580 11.665 1.00 74.69 413 SER A C 1
ATOM 3018 O O . SER A 1 413 ? 16.232 -12.363 12.555 1.00 74.69 413 SER A O 1
ATOM 3020 N N . SER A 1 414 ? 18.242 -11.991 11.637 1.00 75.94 414 SER A N 1
ATOM 3021 C CA . SER A 1 414 ? 18.703 -10.985 12.603 1.00 75.94 414 SER A CA 1
ATOM 3022 C C . SER A 1 414 ? 18.715 -9.565 12.025 1.00 75.94 414 SER A C 1
ATOM 3024 O O . SER A 1 414 ? 19.236 -8.650 12.660 1.00 75.94 414 SER A O 1
ATOM 3026 N N . SER A 1 415 ? 18.180 -9.384 10.812 1.00 82.88 415 SER A N 1
ATOM 3027 C CA . SER A 1 415 ? 18.161 -8.126 10.059 1.00 82.88 415 SER A CA 1
ATOM 3028 C C . SER A 1 415 ? 19.524 -7.430 9.937 1.00 82.88 415 SER A C 1
ATOM 3030 O O . SER A 1 415 ? 19.571 -6.207 9.892 1.00 82.88 415 SER A O 1
ATOM 3032 N N . THR A 1 416 ? 20.648 -8.155 9.902 1.00 85.31 416 THR A N 1
ATOM 3033 C CA . THR A 1 416 ? 22.008 -7.567 9.956 1.00 85.31 416 THR A CA 1
ATOM 3034 C C . THR A 1 416 ? 22.613 -7.251 8.587 1.00 85.31 416 THR A C 1
ATOM 3036 O O . THR A 1 416 ? 22.278 -7.870 7.581 1.00 85.31 416 THR A O 1
ATOM 3039 N N . VAL A 1 417 ? 23.566 -6.309 8.550 1.00 88.75 417 VAL A N 1
ATOM 3040 C CA . VAL A 1 417 ? 24.446 -6.094 7.384 1.00 88.75 417 VAL A CA 1
ATOM 3041 C C . VAL A 1 417 ? 25.666 -7.000 7.503 1.00 88.75 417 VAL A C 1
ATOM 3043 O O . VAL A 1 417 ? 26.349 -6.985 8.530 1.00 88.75 417 VAL A O 1
ATOM 3046 N N . LEU A 1 418 ? 26.006 -7.743 6.451 1.00 95.69 418 LEU A N 1
ATOM 3047 C CA . LEU A 1 418 ? 27.192 -8.599 6.453 1.00 95.69 418 LEU A CA 1
ATOM 3048 C C . LEU A 1 418 ? 28.460 -7.829 6.061 1.00 95.69 418 LEU A C 1
ATOM 3050 O O . LEU A 1 418 ? 28.548 -7.241 4.990 1.00 95.69 418 LEU A O 1
ATOM 3054 N N . LEU A 1 419 ? 29.498 -7.894 6.894 1.00 95.62 419 LEU A N 1
ATOM 3055 C CA . LEU A 1 419 ? 30.861 -7.512 6.516 1.00 95.62 419 LEU A CA 1
ATOM 3056 C C . LEU A 1 419 ? 31.667 -8.787 6.254 1.00 95.62 419 LEU A C 1
ATOM 3058 O O . LEU A 1 419 ? 32.144 -9.427 7.193 1.00 95.62 419 LEU A O 1
ATOM 3062 N N . LEU A 1 420 ? 31.805 -9.151 4.980 1.00 95.62 420 LEU A N 1
ATOM 3063 C CA . LEU A 1 420 ? 32.485 -10.370 4.545 1.00 95.62 420 LEU A CA 1
ATOM 3064 C C . LEU A 1 420 ? 33.987 -10.103 4.399 1.00 95.62 420 LEU A C 1
ATOM 3066 O O . LEU A 1 420 ? 34.418 -9.337 3.538 1.00 95.62 420 LEU A O 1
ATOM 3070 N N . GLN A 1 421 ? 34.789 -10.709 5.265 1.00 93.94 421 GLN A N 1
ATOM 3071 C CA . GLN A 1 421 ? 36.224 -10.468 5.380 1.00 93.94 421 GLN A CA 1
ATOM 3072 C C . GLN A 1 421 ? 37.048 -11.484 4.586 1.00 93.94 421 GLN A C 1
ATOM 3074 O O . GLN A 1 421 ? 36.591 -12.590 4.301 1.00 93.94 421 GLN A O 1
ATOM 3079 N N . GLU A 1 422 ? 38.292 -11.104 4.272 1.00 90.88 422 GLU A N 1
ATOM 3080 C CA . GLU A 1 422 ? 39.252 -11.920 3.510 1.00 90.88 422 GLU A CA 1
ATOM 3081 C C . GLU A 1 422 ? 38.727 -12.272 2.098 1.00 90.88 422 GLU A C 1
ATOM 3083 O O . GLU A 1 422 ? 39.023 -13.328 1.529 1.00 90.88 422 GLU A O 1
ATOM 3088 N N . ALA A 1 423 ? 37.959 -11.345 1.509 1.00 85.62 423 ALA A N 1
ATOM 3089 C CA . ALA A 1 423 ? 37.268 -11.532 0.237 1.00 85.62 423 ALA A CA 1
ATOM 3090 C C . ALA A 1 423 ? 38.213 -11.755 -0.953 1.00 85.62 423 ALA A C 1
ATOM 3092 O O . ALA A 1 423 ? 37.857 -12.497 -1.864 1.00 85.62 423 ALA A O 1
ATOM 3093 N N . ASP A 1 424 ? 39.434 -11.210 -0.939 1.00 84.50 424 ASP A N 1
ATOM 3094 C CA . ASP A 1 424 ? 40.401 -11.409 -2.033 1.00 84.50 424 ASP A CA 1
ATOM 3095 C C . ASP A 1 424 ? 40.714 -12.887 -2.286 1.00 84.50 424 ASP A C 1
ATOM 3097 O O . ASP A 1 424 ? 40.810 -13.325 -3.433 1.00 84.50 424 ASP A O 1
ATOM 3101 N N . SER A 1 425 ? 40.844 -13.668 -1.209 1.00 81.44 425 SER A N 1
ATOM 3102 C CA . SER A 1 425 ? 41.157 -15.098 -1.293 1.00 81.44 425 SER A CA 1
ATOM 3103 C C . SER A 1 425 ? 39.956 -15.902 -1.791 1.00 81.44 425 SER A C 1
ATOM 3105 O O . SER A 1 425 ? 40.104 -16.855 -2.555 1.00 81.44 425 SER A O 1
ATOM 3107 N N . ALA A 1 426 ? 38.755 -15.502 -1.374 1.00 82.31 426 ALA A N 1
ATOM 3108 C CA . ALA A 1 426 ? 37.501 -16.148 -1.738 1.00 82.31 426 ALA A CA 1
ATOM 3109 C C . ALA A 1 426 ? 37.117 -15.887 -3.205 1.00 82.31 426 ALA A C 1
ATOM 3111 O O . ALA A 1 426 ? 36.761 -16.818 -3.931 1.00 82.31 426 ALA A O 1
ATOM 3112 N N . LEU A 1 427 ? 37.247 -14.638 -3.661 1.00 82.62 427 LEU A N 1
ATOM 3113 C CA . LEU A 1 427 ? 36.884 -14.206 -5.014 1.00 82.62 427 LEU A CA 1
ATOM 3114 C C . LEU A 1 427 ? 37.877 -14.647 -6.097 1.00 82.62 427 LEU A C 1
ATOM 3116 O O . LEU A 1 427 ? 37.564 -14.545 -7.282 1.00 82.62 427 LEU A O 1
ATOM 3120 N N . ALA A 1 428 ? 39.045 -15.190 -5.730 1.00 78.88 428 ALA A N 1
ATOM 3121 C CA . ALA A 1 428 ? 39.943 -15.851 -6.684 1.00 78.88 428 ALA A CA 1
ATOM 3122 C C . ALA A 1 428 ? 39.232 -16.982 -7.459 1.00 78.88 428 ALA A C 1
ATOM 3124 O O . ALA A 1 428 ? 39.603 -17.317 -8.586 1.00 78.88 428 ALA A O 1
ATOM 3125 N N . ARG A 1 429 ? 38.171 -17.551 -6.873 1.00 80.50 429 ARG A N 1
ATOM 3126 C CA . ARG A 1 429 ? 37.269 -18.500 -7.524 1.00 80.50 429 ARG A CA 1
ATOM 3127 C C . ARG A 1 429 ? 36.129 -17.746 -8.203 1.00 80.50 429 ARG A C 1
ATOM 3129 O O . ARG A 1 429 ? 35.274 -17.166 -7.538 1.00 80.50 429 ARG A O 1
ATOM 3136 N N . ARG A 1 430 ? 36.072 -17.835 -9.537 1.00 73.19 430 ARG A N 1
ATOM 3137 C CA . ARG A 1 430 ? 35.102 -17.104 -10.379 1.00 73.19 430 ARG A CA 1
ATOM 3138 C C . ARG A 1 430 ? 33.628 -17.320 -10.005 1.00 73.19 430 ARG A C 1
ATOM 3140 O O . ARG A 1 430 ? 32.814 -16.462 -10.315 1.00 73.19 430 ARG A O 1
ATOM 3147 N N . SER A 1 431 ? 33.279 -18.434 -9.359 1.00 78.31 431 SER A N 1
ATOM 3148 C CA . SER A 1 431 ? 31.902 -18.753 -8.960 1.00 78.31 431 SER A CA 1
ATOM 3149 C C . SER A 1 431 ? 31.440 -18.082 -7.661 1.00 78.31 431 SER A C 1
ATOM 3151 O O . SER A 1 431 ? 30.239 -17.976 -7.443 1.00 78.31 431 SER A O 1
ATOM 3153 N N . VAL A 1 432 ? 32.355 -17.625 -6.798 1.00 84.38 432 VAL A N 1
ATOM 3154 C CA . VAL A 1 432 ? 32.007 -17.169 -5.438 1.00 84.38 432 VAL A CA 1
ATOM 3155 C C . VAL A 1 432 ? 31.367 -15.780 -5.438 1.00 84.38 432 VAL A C 1
ATOM 3157 O O . VAL A 1 432 ? 30.406 -15.562 -4.710 1.00 84.38 432 VAL A O 1
ATOM 3160 N N . GLY A 1 433 ? 31.852 -14.855 -6.270 1.00 83.19 433 GLY A N 1
ATOM 3161 C CA . GLY A 1 433 ? 31.258 -13.516 -6.402 1.00 83.19 433 GLY A CA 1
ATOM 3162 C C . GLY A 1 433 ? 29.781 -13.559 -6.823 1.00 83.19 433 GLY A C 1
ATOM 3163 O O . GLY A 1 433 ? 28.937 -13.087 -6.062 1.00 83.19 433 GLY A O 1
ATOM 3164 N N . PRO A 1 434 ? 29.447 -14.207 -7.958 1.00 80.19 434 PRO A N 1
ATOM 3165 C CA . PRO A 1 434 ? 28.060 -14.366 -8.403 1.00 80.19 434 PRO A CA 1
ATOM 3166 C C . PRO A 1 434 ? 27.161 -15.085 -7.388 1.00 80.19 434 PRO A C 1
ATOM 3168 O O . PRO A 1 434 ? 25.976 -14.781 -7.281 1.00 80.19 434 PRO A O 1
ATOM 3171 N N . LEU A 1 435 ? 27.717 -16.035 -6.628 1.00 84.50 435 LEU A N 1
ATOM 3172 C CA . LEU A 1 435 ? 26.997 -16.734 -5.566 1.00 84.50 435 LEU A CA 1
ATOM 3173 C C . LEU A 1 435 ? 26.637 -15.797 -4.402 1.00 84.50 435 LEU A C 1
ATOM 3175 O O . LEU A 1 435 ? 25.499 -15.815 -3.949 1.00 84.50 435 LEU A O 1
ATOM 3179 N N . ILE A 1 436 ? 27.574 -14.966 -3.935 1.00 88.88 436 ILE A N 1
ATOM 3180 C CA . ILE A 1 436 ? 27.321 -13.985 -2.864 1.00 88.88 436 ILE A CA 1
ATOM 3181 C C . ILE A 1 436 ? 26.252 -12.972 -3.297 1.00 88.88 436 ILE A C 1
ATOM 3183 O O . ILE A 1 436 ? 25.339 -12.687 -2.526 1.00 88.88 436 ILE A O 1
ATOM 3187 N N . GLU A 1 437 ? 26.329 -12.468 -4.531 1.00 82.44 437 GLU A N 1
ATOM 3188 C CA . GLU A 1 437 ? 25.316 -11.559 -5.087 1.00 82.44 437 GLU A CA 1
ATOM 3189 C C . GLU A 1 437 ? 23.931 -12.208 -5.147 1.00 82.44 437 GLU A C 1
ATOM 3191 O O . GLU A 1 437 ? 22.941 -11.590 -4.754 1.00 82.44 437 GLU A O 1
ATOM 3196 N N . ARG A 1 438 ? 23.856 -13.463 -5.612 1.00 83.56 438 ARG A N 1
ATOM 3197 C CA . ARG A 1 438 ? 22.602 -14.221 -5.659 1.00 83.56 438 ARG A CA 1
ATOM 3198 C C . ARG A 1 438 ? 22.004 -14.390 -4.262 1.00 83.56 438 ARG A C 1
ATOM 3200 O O . ARG A 1 438 ? 20.843 -14.052 -4.070 1.00 83.56 438 ARG A O 1
ATOM 3207 N N . LEU A 1 439 ? 22.801 -14.843 -3.294 1.00 85.12 439 LEU A N 1
ATOM 3208 C CA . LEU A 1 439 ? 22.339 -15.069 -1.921 1.00 85.12 439 LEU A CA 1
ATOM 3209 C C . LEU A 1 439 ? 21.890 -13.776 -1.236 1.00 85.12 439 LEU A C 1
ATOM 3211 O O . LEU A 1 439 ? 20.864 -13.770 -0.566 1.00 85.12 439 LEU A O 1
ATOM 3215 N N . SER A 1 440 ? 22.615 -12.674 -1.444 1.00 83.44 440 SER A N 1
ATOM 3216 C CA . SER A 1 440 ? 22.226 -11.350 -0.948 1.00 83.44 440 SER A CA 1
ATOM 3217 C C . SER A 1 440 ? 20.864 -10.915 -1.478 1.00 83.44 440 SER A C 1
ATOM 3219 O O . SER A 1 440 ? 20.038 -10.422 -0.711 1.00 83.44 440 SER A O 1
ATOM 3221 N N . ARG A 1 441 ? 20.614 -11.134 -2.773 1.00 77.94 441 ARG A N 1
ATOM 3222 C CA . ARG A 1 441 ? 19.343 -10.804 -3.422 1.00 77.94 441 ARG A CA 1
ATOM 3223 C C . ARG A 1 441 ? 18.200 -11.680 -2.914 1.00 77.94 441 ARG A C 1
ATOM 3225 O O . ARG A 1 441 ? 17.148 -11.155 -2.580 1.00 77.94 441 ARG A O 1
ATOM 3232 N N . GLU A 1 442 ? 18.421 -12.990 -2.823 1.00 71.06 442 GLU A N 1
ATOM 3233 C CA . GLU A 1 442 ? 17.418 -13.955 -2.352 1.00 71.06 442 GLU A CA 1
ATOM 3234 C C . GLU A 1 442 ? 17.042 -13.733 -0.883 1.00 71.06 442 GLU A C 1
ATOM 3236 O O . GLU A 1 442 ? 15.881 -13.885 -0.513 1.00 71.06 442 GLU A O 1
ATOM 3241 N N . SER A 1 443 ? 18.006 -13.355 -0.040 1.00 73.00 443 SER A N 1
ATOM 3242 C CA . SER A 1 443 ? 17.767 -13.150 1.390 1.00 73.00 443 SER A CA 1
ATOM 3243 C C . SER A 1 443 ? 17.469 -11.696 1.772 1.00 73.00 443 SER A C 1
ATOM 3245 O O . SER A 1 443 ? 17.222 -11.430 2.946 1.00 73.00 443 SER A O 1
ATOM 3247 N N . GLY A 1 444 ? 17.579 -10.746 0.837 1.00 76.81 444 GLY A N 1
ATOM 3248 C CA . GLY A 1 444 ? 17.479 -9.305 1.103 1.00 76.81 444 GLY A CA 1
ATOM 3249 C C . GLY A 1 444 ? 18.583 -8.740 2.010 1.00 76.81 444 GLY A C 1
ATOM 3250 O O . GLY A 1 444 ? 18.448 -7.633 2.532 1.00 76.81 444 GLY A O 1
ATOM 3251 N N . VAL A 1 445 ? 19.675 -9.482 2.235 1.00 84.88 445 VAL A N 1
ATOM 3252 C CA . VAL A 1 445 ? 20.730 -9.084 3.181 1.00 84.88 445 VAL A CA 1
ATOM 3253 C C . VAL A 1 445 ? 21.799 -8.273 2.456 1.00 84.88 445 VAL A C 1
ATOM 3255 O O . VAL A 1 445 ? 22.495 -8.820 1.594 1.00 84.88 445 VAL A O 1
ATOM 3258 N N . PRO A 1 446 ? 22.005 -6.997 2.815 1.00 85.38 446 PRO A N 1
ATOM 3259 C CA . PRO A 1 446 ? 23.101 -6.201 2.278 1.00 85.38 446 PRO A CA 1
ATOM 3260 C C . PRO A 1 446 ? 24.452 -6.708 2.798 1.00 85.38 446 PRO A C 1
ATOM 3262 O O . PRO A 1 446 ? 24.582 -7.143 3.947 1.00 85.38 446 PRO A O 1
ATOM 3265 N N . TYR A 1 447 ? 25.487 -6.594 1.969 1.00 93.06 447 TYR A N 1
ATOM 3266 C CA . TYR A 1 447 ? 26.843 -6.974 2.348 1.00 93.06 447 TYR A CA 1
ATOM 3267 C C . TYR A 1 447 ? 27.892 -5.969 1.870 1.00 93.06 447 TYR A C 1
ATOM 3269 O O . TYR A 1 447 ? 27.686 -5.216 0.921 1.00 93.06 447 TYR A O 1
ATOM 3277 N N . VAL A 1 448 ? 29.052 -5.993 2.524 1.00 91.75 448 VAL A N 1
ATOM 3278 C CA . VAL A 1 448 ? 30.261 -5.272 2.121 1.00 91.75 448 VAL A CA 1
ATOM 3279 C C . VAL A 1 448 ? 31.434 -6.243 2.121 1.00 91.75 448 VAL A C 1
ATOM 3281 O O . VAL A 1 448 ? 31.618 -7.000 3.076 1.00 91.75 448 VAL A O 1
ATOM 3284 N N . LEU A 1 449 ? 32.241 -6.221 1.059 1.00 93.75 449 LEU A N 1
ATOM 3285 C CA . LEU A 1 449 ? 33.443 -7.046 0.958 1.00 93.75 449 LEU A CA 1
ATOM 3286 C C . LEU A 1 449 ? 34.658 -6.304 1.509 1.00 93.75 449 LEU A C 1
ATOM 3288 O O . LEU A 1 449 ? 34.926 -5.157 1.157 1.00 93.75 449 LEU A O 1
ATOM 3292 N N . SER A 1 450 ? 35.410 -6.990 2.360 1.00 93.81 450 SER A N 1
ATOM 3293 C CA . SER A 1 450 ? 36.633 -6.501 2.981 1.00 93.81 450 SER A CA 1
ATOM 3294 C C . SER A 1 450 ? 37.802 -7.402 2.617 1.00 93.81 450 SER A C 1
ATOM 3296 O O . SER A 1 450 ? 37.709 -8.631 2.694 1.00 93.81 450 SER A O 1
ATOM 3298 N N . GLY A 1 451 ? 38.919 -6.792 2.240 1.00 87.88 451 GLY A N 1
ATOM 3299 C CA . GLY A 1 451 ? 40.111 -7.514 1.827 1.00 87.88 451 GLY A CA 1
ATOM 3300 C C . GLY A 1 451 ? 41.400 -6.726 2.021 1.00 87.88 451 GLY A C 1
ATOM 3301 O O . GLY A 1 451 ? 41.411 -5.576 2.463 1.00 87.88 451 GLY A O 1
ATOM 3302 N N . ARG A 1 452 ? 42.505 -7.392 1.704 1.00 75.81 452 ARG A N 1
ATOM 3303 C CA . ARG A 1 452 ? 43.876 -6.889 1.706 1.00 75.81 452 ARG A CA 1
ATOM 3304 C C . ARG A 1 452 ? 44.328 -6.577 0.279 1.00 75.81 452 ARG A C 1
ATOM 3306 O O . ARG A 1 452 ? 45.402 -7.015 -0.130 1.00 75.81 452 ARG A O 1
ATOM 3313 N N . ARG A 1 453 ? 43.551 -5.839 -0.511 1.00 56.69 453 ARG A N 1
ATOM 3314 C CA . ARG A 1 453 ? 44.121 -5.251 -1.729 1.00 56.69 453 ARG A CA 1
ATOM 3315 C C . ARG A 1 453 ? 44.883 -3.977 -1.370 1.00 56.69 453 ARG A C 1
ATOM 3317 O O . ARG A 1 453 ? 44.330 -3.090 -0.725 1.00 56.69 453 ARG A O 1
ATOM 3324 N N . ARG A 1 454 ? 46.180 -4.007 -1.707 1.00 43.94 454 ARG A N 1
ATOM 3325 C CA . ARG A 1 454 ? 47.158 -2.915 -1.603 1.00 43.94 454 ARG A CA 1
ATOM 3326 C C . ARG A 1 454 ? 46.724 -1.694 -2.394 1.00 43.94 454 ARG A C 1
ATOM 3328 O O . ARG A 1 454 ? 46.170 -1.908 -3.496 1.00 43.94 454 ARG A O 1
#

Solvent-accessible surface area (backbone atoms only — not comparable to full-atom values): 23290 Å² total; per-residue (Å²): 133,84,76,80,75,71,76,49,53,85,53,82,80,37,35,37,40,26,11,27,53,92,42,59,62,63,39,39,62,39,79,28,67,49,65,65,54,42,36,63,46,34,42,70,84,68,64,86,76,38,59,30,49,51,25,52,51,27,13,42,59,24,44,34,62,55,36,37,40,22,26,12,84,34,69,51,49,60,37,27,34,35,80,98,49,62,29,13,54,57,33,57,74,78,77,35,38,34,39,35,49,34,78,49,36,52,88,38,58,68,34,51,50,57,50,37,56,50,20,64,76,45,54,20,34,35,40,37,24,47,58,72,83,55,46,72,66,51,46,49,59,40,58,65,66,57,82,65,61,32,47,33,30,32,34,40,33,44,20,30,23,33,66,61,96,83,49,75,45,81,41,72,43,37,22,37,50,51,2,40,54,43,42,43,38,78,81,39,58,46,58,64,58,34,45,90,88,24,57,52,46,87,45,78,36,51,74,52,83,81,54,78,88,45,52,63,58,32,48,44,56,5,38,19,35,48,46,72,48,99,94,42,26,23,29,47,45,47,29,4,44,19,36,64,81,43,88,51,58,49,33,17,28,43,19,44,27,47,36,50,39,44,51,54,51,12,48,57,66,38,50,54,78,43,46,42,38,75,96,48,96,60,54,37,56,49,54,24,50,45,49,41,56,44,50,49,58,38,36,78,69,64,55,25,28,47,99,46,66,84,27,17,41,51,57,42,27,45,79,91,57,29,47,76,67,35,51,75,70,26,34,42,28,41,38,36,29,41,4,67,84,39,60,66,52,60,55,74,45,81,45,80,42,57,24,40,56,67,68,71,79,63,68,25,44,58,70,59,21,48,53,51,29,49,48,57,8,56,81,56,55,38,52,66,45,78,43,69,35,68,89,38,57,59,99,46,66,69,60,22,50,57,44,49,48,52,54,38,52,53,28,39,77,65,60,25,25,35,36,34,28,53,34,62,73,46,50,72,42,82,66,46,54,63,48,52,56,50,45,27,63,77,46,71,29,56,72,31,34,15,20,87,74,128

Radius of gyration: 23.8 Å; Cα contacts (8 Å, |Δi|>4): 984; chains: 1; bounding box: 76×48×58 Å

Nearest PDB structures (foldseek):
  8bky-assembly1_A  TM=8.102E-01  e=5.737E-21  Streptomyces coelicolor A3(2)
  9ezm-assembly1_A  TM=7.846E-01  e=4.076E-19  Halogeometricum borinquense DSM 11551
  6j0c-assembly1_A  TM=8.398E-01  e=1.804E-17  Photorhabdus asymbiotica subsp. asymbiotica ATCC 43949
  7b5h-assembly1_AO  TM=7.933E-01  e=3.719E-18  Nostoc sp. PCC 7120 = FACHB-418
  7ae0-assembly1_3A  TM=7.910E-01  e=7.372E-18  Algoriphagus machipongonensis

Secondary structure (DSSP, 8-state):
-PPPPPPPPPPP--EEEEE--SSS-BT-EEEESSHHHHHHHH-TT-PPPPHHHHHHHHHHHTT---EEEEE-SSSSHHHHS-TTSSSGGGGSPSP-SEEEEEEEETT-HHHHHHHHHHHHHHT-EEEEEPPTT--HHHHHHHHTT--S-GGGEEEEES-EEEEETTEEEEE-SHHHHHHHHHHHHTT-TTS-S-STT-BPSS--EESSPPPHHHHHHHHHTTEEEEEEETTEEEEE--B-GGGTT---HHHHBHHHHHHHHHHHHHHHHHGGGGTT----TTHHHHHHHHHHHHHHHHHHTTSS--SSHHHHEEEE-STTTS-HHHHHTTEEEEEEEE-SSSTT--EEEEEEEE-S------EEEHHHHHHHHHHHHHHTT-PEEEEESTTT--S-HHHHHHHHHHHHHHHHHTTPEEEEESHHHHHTSTTHHHHHHHHHHHHT--EEEEE---

pLDDT: mean 89.99, std 9.39, range [38.78, 98.81]

Sequence (454 aa):
MQTDPAPVLPAPSTTAFVGPAAHGPVDMPVRIADLADHVATFRPDGGPPTALDTAVELFFANGGTEAVVVRSAGAAPDQVVPVGGSGGLHAVPGPFSVLVLAGVTAEHPLAVAGALDRCELERAVLLLDLPPDADATTARLLTAQVSASRSRAAAYLPWLVVDEGGERTAVPPSGAVAGVLSRMAAEGAWGAPAGADATLRAVSGTTAEVRQADLERLALDGVNTVRTFPGGPQLWGARTLAARDSSEPAERYLSVRRLTDHVLTSLEDGMQFVAGRRPEPGVGDLVRRRAEDFLDGLWRRGALVGDRPERAYFARCDASTTTSEDLAAGRMVLLVGLAALKPGEFEVHRLVLDTAVASAPQVLPAQAALAAATRAAKERLTVVRRVDLRPLVSGDAVETERRLSREFSAAASSSTVLLLQEADSALARRSVGPLIERLSRESGVPYVLSGRRR

Mean predicted aligned error: 10.19 Å